Protein AF-A0A1J4K7A3-F1 (afdb_monomer)

Foldseek 3Di:
DDDDDDDDDDDPPVVVVVVVVVVVVVVVVLVVCVVVLVVQLLVLLVQLLVCLVVVVLQSNLVSLQSNLVSCVSCVASCVVVCVVSVVLVSLLSVLVSLLVQVVVDDPPPPPSVVSSLSNLVSSLSNLVSQLVYPDPVSVVSSVQSCVVVSNVSNPDHDPLLSNVVSVLSNLVSVCVVCVVVPPPLDPDVVCVVVLVVCPPPSDPLLDPVSLVSLLVNLLCCLPPHLDDPVSLVSSLVSLLSSCVNDLDLVSLLSSLNSLLSSCVNPVVCLVVCLSVCVLVVNVVSCVVCLPPLDLVNVQSNLVSLVSNLVSHPDPVSNVSSLVSDDLLSLLSLLPHPCSLVDDNLSSLVNNLVCPVVVVADPVNCQVRPVVSLLVLLPDPSRDHNLSSLVSLLSCCVVPNPVSDDLVSLLSSQVSLLVPDDLVPQVSLVSNLVSLLSQCPPPDPVSNVVSLVSVVVDVSVVVVLVVCCVRHDPVSVVSSVSSVVSSCVVPVD

Sequence (492 aa):
MEYKDFYEAKSPLQANTDCFAIQNISSLLIDLKVGQTFPEFKKCCENFNSSVIEKDISSVGISLNKIYECLKLDLKFLQKYIIELNLIENIMTSFTLLLEEMKTCEENDHFRKSTLKFIQINLYNILLLLLNASDSIIKHVVVDCNLYQNLFDSVSLVLFFDQGILFLSIFHNFFPYYKEYELSTDFPDENFDKIISLNNNDNVFAGDLLTCYLIDFFYDICDYFNISLEVASYIMTGIYIAVFNFPNIEYLVKSIAVFRLLFQKHKCMIIDFIELGYAHLFINLLDYKKNLDSPEIDIQYCKLFIFLYEAAEDDETKIRVLQEIKPELLKYPLKKNDVKQYDISSVIHLIQVLILHDFLSLSDFLLFYYDLILDLLQDSSFPTKKSILKLFYEIALSSSWKDLPYTTVTEFIENCLDVTTPDDSEMTLMFLNGLLEAFKILDEGFTFMIINFYSSHEEISSFFEEVLLCGTEEMKAIVRDIQIIIDEFNPE

Solvent-accessible surface area (backbone atoms only — not comparable to full-atom values): 28211 Å² total; per-residue (Å²): 137,81,92,84,88,80,86,86,86,80,69,82,80,56,60,63,56,52,53,51,48,50,51,50,49,52,49,46,51,47,52,51,47,56,66,48,44,52,64,51,40,52,51,30,51,53,53,27,51,52,22,57,77,70,64,38,64,72,57,33,34,58,24,39,48,52,43,35,56,45,43,74,75,42,44,80,76,44,49,70,52,41,63,77,64,46,45,64,63,50,52,52,54,46,48,56,52,50,46,58,48,62,74,66,55,60,96,82,47,63,66,61,54,52,49,54,50,53,31,52,52,30,54,52,54,38,50,59,51,45,66,69,46,87,51,66,64,59,34,47,55,59,66,68,65,53,44,65,63,58,60,57,73,50,69,86,76,71,59,73,66,61,58,47,53,51,48,50,52,49,52,61,67,57,48,67,77,50,60,80,54,68,88,52,97,68,84,56,74,79,55,53,59,56,61,57,60,54,74,48,98,81,39,89,79,76,41,81,66,61,49,53,56,48,48,53,46,48,32,51,46,44,69,78,45,93,74,51,70,72,56,50,50,51,51,55,54,49,46,52,56,48,52,72,79,38,92,53,66,69,59,50,53,51,44,48,54,31,49,53,41,44,38,72,75,38,46,80,48,55,57,54,38,49,77,72,41,50,53,56,51,56,50,51,52,46,64,71,46,64,82,51,97,57,50,63,58,58,35,50,50,30,45,45,52,48,50,50,40,73,57,38,92,47,70,66,57,27,51,54,55,53,68,69,58,62,71,84,60,65,45,56,39,65,69,42,92,65,39,72,81,52,84,50,47,39,48,44,49,47,53,41,52,30,41,78,68,70,73,38,50,72,69,56,41,59,72,68,41,42,67,56,52,49,62,47,59,73,36,89,82,40,86,50,47,68,44,54,50,49,38,53,45,53,47,28,74,78,62,38,60,85,75,43,63,79,63,54,62,56,52,44,52,57,55,39,64,77,71,45,45,69,86,42,58,67,57,39,46,51,48,53,50,46,52,44,54,50,61,66,44,97,40,72,70,62,30,51,50,53,50,52,54,54,74,72,34,70,66,58,58,54,48,49,54,48,29,63,73,70,34,53,74,66,53,37,50,52,52,50,54,45,49,52,55,51,44,75,76,51,84,122

pLDDT: mean 70.97, std 20.16, range [23.31, 96.06]

Structure (mmCIF, N/CA/C/O backbone):
data_AF-A0A1J4K7A3-F1
#
_entry.id   AF-A0A1J4K7A3-F1
#
loop_
_atom_site.group_PDB
_atom_site.id
_atom_site.type_symbol
_atom_site.label_atom_id
_atom_site.label_alt_id
_atom_site.label_comp_id
_atom_site.label_asym_id
_atom_site.label_entity_id
_atom_site.label_seq_id
_atom_site.pdbx_PDB_ins_code
_atom_site.Cartn_x
_atom_site.Cartn_y
_atom_site.Cartn_z
_atom_site.occupancy
_atom_site.B_iso_or_equiv
_atom_site.auth_seq_id
_atom_site.auth_comp_id
_atom_site.auth_asym_id
_atom_site.auth_atom_id
_atom_site.pdbx_PDB_model_num
ATOM 1 N N . MET A 1 1 ? -23.013 -26.714 -52.621 1.00 31.34 1 MET A N 1
ATOM 2 C CA . MET A 1 1 ? -22.740 -28.162 -52.630 1.00 31.34 1 MET A CA 1
ATOM 3 C C . MET A 1 1 ? -21.231 -28.327 -52.653 1.00 31.34 1 MET A C 1
ATOM 5 O O . MET A 1 1 ? -20.582 -27.644 -53.436 1.00 31.34 1 MET A O 1
ATOM 9 N N . GLU A 1 2 ? -20.717 -29.103 -51.704 1.00 27.73 2 GLU A N 1
ATOM 10 C CA . GLU A 1 2 ? -19.302 -29.354 -51.409 1.00 27.73 2 GLU A CA 1
ATOM 11 C C . GLU A 1 2 ? -18.592 -30.249 -52.446 1.00 27.73 2 GLU A C 1
ATOM 13 O O . GLU A 1 2 ? -19.236 -30.928 -53.242 1.00 27.73 2 GLU A O 1
ATOM 18 N N . TYR A 1 3 ? -17.255 -30.231 -52.358 1.00 32.47 3 TYR A N 1
ATOM 19 C CA . TYR A 1 3 ? -16.235 -31.207 -52.780 1.00 32.47 3 TYR A CA 1
ATOM 20 C C . TYR A 1 3 ? -16.687 -32.610 -53.241 1.00 32.47 3 TYR A C 1
ATOM 22 O O . TYR A 1 3 ? -17.294 -33.347 -52.465 1.00 32.47 3 TYR A O 1
ATOM 30 N N . LYS A 1 4 ? -16.219 -33.002 -54.439 1.00 23.31 4 LYS A N 1
ATOM 31 C CA . LYS A 1 4 ? -15.894 -34.355 -54.972 1.00 23.31 4 LYS A CA 1
ATOM 32 C C . LYS A 1 4 ? -15.997 -34.224 -56.500 1.00 23.31 4 LYS A C 1
ATOM 34 O O . LYS A 1 4 ? -17.076 -33.975 -57.005 1.00 23.31 4 LYS A O 1
ATOM 39 N N . ASP A 1 5 ? -14.921 -34.152 -57.275 1.00 28.28 5 ASP A N 1
ATOM 40 C CA . ASP A 1 5 ? -14.017 -35.273 -57.479 1.00 28.28 5 ASP A CA 1
ATOM 41 C C . ASP A 1 5 ? -12.575 -34.839 -57.750 1.00 28.28 5 ASP A C 1
ATOM 43 O O . ASP A 1 5 ? -12.260 -33.924 -58.510 1.00 28.28 5 ASP A O 1
ATOM 47 N N . PHE A 1 6 ? -11.711 -35.561 -57.059 1.00 26.23 6 PHE A N 1
ATOM 48 C CA . PHE A 1 6 ? -10.269 -35.495 -57.010 1.00 26.23 6 PHE A CA 1
ATOM 49 C C . PHE A 1 6 ? -9.783 -36.752 -57.759 1.00 26.23 6 PHE A C 1
ATOM 51 O O . PHE A 1 6 ? -10.344 -37.824 -57.551 1.00 26.23 6 PHE A O 1
ATOM 58 N N . TYR A 1 7 ? -8.729 -36.616 -58.566 1.00 26.27 7 TYR A N 1
ATOM 59 C CA . TYR A 1 7 ? -7.929 -37.686 -59.188 1.00 26.27 7 TYR A CA 1
ATOM 60 C C . TYR A 1 7 ? -8.513 -38.502 -60.347 1.00 26.27 7 TYR A C 1
ATOM 62 O O . TYR A 1 7 ? -9.085 -39.558 -60.128 1.00 26.27 7 TYR A O 1
ATOM 70 N N . GLU A 1 8 ? -8.069 -38.170 -61.566 1.00 28.55 8 GLU A N 1
ATOM 71 C CA . GLU A 1 8 ? -7.430 -39.172 -62.433 1.00 28.55 8 GLU A CA 1
ATOM 72 C C . GLU A 1 8 ? -6.150 -38.600 -63.083 1.00 28.55 8 GLU A C 1
ATOM 74 O O . GLU A 1 8 ? -6.166 -37.780 -63.995 1.00 28.55 8 GLU A O 1
ATOM 79 N N . ALA A 1 9 ? -5.021 -39.038 -62.519 1.00 31.78 9 ALA A N 1
ATOM 80 C CA . ALA A 1 9 ? -3.720 -39.284 -63.141 1.00 31.78 9 ALA A CA 1
ATOM 81 C C . ALA A 1 9 ? -3.083 -38.227 -64.079 1.00 31.78 9 ALA A C 1
ATOM 83 O O . ALA A 1 9 ? -3.105 -38.344 -65.304 1.00 31.78 9 ALA A O 1
ATOM 84 N N . LYS A 1 10 ? -2.258 -37.347 -63.491 1.00 32.50 10 LYS A N 1
ATOM 85 C CA . LYS A 1 10 ? -0.926 -37.043 -64.046 1.00 32.50 10 LYS A CA 1
ATOM 86 C C . LYS A 1 10 ? 0.152 -37.386 -63.007 1.00 32.50 10 LYS A C 1
ATOM 88 O O . LYS A 1 10 ? 0.138 -36.879 -61.896 1.00 32.50 10 LYS A O 1
ATOM 93 N N . SER A 1 11 ? 1.012 -38.324 -63.403 1.00 33.72 11 SER A N 1
ATOM 94 C CA . SER A 1 11 ? 2.268 -38.820 -62.810 1.00 33.72 11 SER A CA 1
ATOM 95 C C . SER A 1 11 ? 2.861 -38.082 -61.578 1.00 33.72 11 SER A C 1
ATOM 97 O O . SER A 1 11 ? 3.170 -36.894 -61.679 1.00 33.72 11 SER A O 1
ATOM 99 N N . PRO A 1 12 ? 3.195 -38.795 -60.475 1.00 35.00 12 PRO A N 1
ATOM 100 C CA . PRO A 1 12 ? 3.924 -38.256 -59.312 1.00 35.00 12 PRO A CA 1
ATOM 101 C C . PRO A 1 12 ? 5.384 -37.841 -59.577 1.00 35.00 12 PRO A C 1
ATOM 103 O O . PRO A 1 12 ? 6.056 -37.362 -58.668 1.00 35.00 12 PRO A O 1
ATOM 106 N N . LEU A 1 13 ? 5.906 -38.020 -60.794 1.00 33.09 13 LEU A N 1
ATOM 107 C CA . LEU A 1 13 ? 7.306 -37.717 -61.120 1.00 33.09 13 LEU A CA 1
ATOM 108 C C . LEU A 1 13 ? 7.555 -36.294 -61.646 1.00 33.09 13 LEU A C 1
ATOM 110 O O . LEU A 1 13 ? 8.709 -35.945 -61.857 1.00 33.09 13 LEU A O 1
ATOM 114 N N . GLN A 1 14 ? 6.520 -35.460 -61.814 1.00 35.59 14 GLN A N 1
ATOM 115 C CA . GLN A 1 14 ? 6.683 -34.042 -62.193 1.00 35.59 14 GLN A CA 1
ATOM 116 C C . GLN A 1 14 ? 6.428 -33.051 -61.043 1.00 35.59 14 GLN A C 1
ATOM 118 O O . GLN A 1 14 ? 7.019 -31.975 -61.031 1.00 35.59 14 GLN A O 1
ATOM 123 N N . ALA A 1 15 ? 5.661 -33.433 -60.015 1.00 35.97 15 ALA A N 1
ATOM 124 C CA . ALA A 1 15 ? 5.383 -32.565 -58.865 1.00 35.97 15 ALA A CA 1
ATOM 125 C C . ALA A 1 15 ? 6.589 -32.377 -57.918 1.00 35.97 15 ALA A C 1
ATOM 127 O O . ALA A 1 15 ? 6.709 -31.338 -57.274 1.00 35.97 15 ALA A O 1
ATOM 128 N N . ASN A 1 16 ? 7.521 -33.338 -57.864 1.00 36.00 16 ASN A N 1
ATOM 129 C CA . ASN A 1 16 ? 8.731 -33.215 -57.039 1.00 36.00 16 ASN A CA 1
ATOM 130 C C . ASN A 1 16 ? 9.811 -32.322 -57.668 1.00 36.00 16 ASN A C 1
ATOM 132 O O . ASN A 1 16 ? 10.622 -31.758 -56.941 1.00 36.00 16 ASN A O 1
ATOM 136 N N . THR A 1 17 ? 9.814 -32.147 -58.990 1.00 35.84 17 THR A N 1
ATOM 137 C CA . THR A 1 17 ? 10.708 -31.199 -59.676 1.00 35.84 17 THR A CA 1
ATOM 138 C C . THR A 1 17 ? 10.208 -29.761 -59.581 1.00 35.84 17 THR A C 1
ATOM 140 O O . THR A 1 17 ? 11.022 -28.862 -59.393 1.00 35.84 17 THR A O 1
ATOM 143 N N . ASP A 1 18 ? 8.892 -29.539 -59.604 1.00 34.09 18 ASP A N 1
ATOM 144 C CA . ASP A 1 18 ? 8.320 -28.191 -59.498 1.00 34.09 18 ASP A CA 1
ATOM 145 C C . ASP A 1 18 ? 8.338 -27.664 -58.052 1.00 34.09 18 ASP A C 1
ATOM 147 O O . ASP A 1 18 ? 8.583 -26.480 -57.832 1.00 34.09 18 ASP A O 1
ATOM 151 N N . CYS A 1 19 ? 8.191 -28.531 -57.042 1.00 36.38 19 CYS A N 1
ATOM 152 C CA . CYS A 1 19 ? 8.286 -28.122 -55.635 1.00 36.38 19 CYS A CA 1
ATOM 153 C C . CYS A 1 19 ? 9.738 -27.825 -55.203 1.00 36.38 19 CYS A C 1
ATOM 155 O O . CYS A 1 19 ? 9.972 -26.862 -54.471 1.00 36.38 19 CYS A O 1
ATOM 157 N N . PHE A 1 20 ? 10.724 -28.573 -55.723 1.00 35.16 20 PHE A N 1
ATOM 158 C CA . PHE A 1 20 ? 12.150 -28.255 -55.555 1.00 35.16 20 PHE A CA 1
ATOM 159 C C . PHE A 1 20 ? 12.560 -27.006 -56.341 1.00 35.16 20 PHE A C 1
ATOM 161 O O . PHE A 1 20 ? 13.364 -26.220 -55.850 1.00 35.16 20 PHE A O 1
ATOM 168 N N . ALA A 1 21 ? 12.010 -26.787 -57.540 1.00 35.50 21 ALA A N 1
ATOM 169 C CA . ALA A 1 21 ? 12.268 -25.574 -58.311 1.00 35.50 21 ALA A CA 1
ATOM 170 C C . ALA A 1 21 ? 11.671 -24.333 -57.633 1.00 35.50 21 ALA A C 1
ATOM 172 O O . ALA A 1 21 ? 12.338 -23.309 -57.574 1.00 35.50 21 ALA A O 1
ATOM 173 N N . ILE A 1 22 ? 10.470 -24.414 -57.050 1.00 39.69 22 ILE A N 1
ATOM 174 C CA . ILE A 1 22 ? 9.850 -23.291 -56.331 1.00 39.69 22 ILE A CA 1
ATOM 175 C C . ILE A 1 22 ? 10.556 -23.020 -54.996 1.00 39.69 22 ILE A C 1
ATOM 177 O O . ILE A 1 22 ? 10.789 -21.855 -54.680 1.00 39.69 22 ILE A O 1
ATOM 181 N N . GLN A 1 23 ? 10.977 -24.041 -54.240 1.00 36.91 23 GLN A N 1
ATOM 182 C CA . GLN A 1 23 ? 11.797 -23.834 -53.036 1.00 36.91 23 GLN A CA 1
ATOM 183 C C . GLN A 1 23 ? 13.186 -23.277 -53.369 1.00 36.91 23 GLN A C 1
ATOM 185 O O . GLN A 1 23 ? 13.616 -22.342 -52.702 1.00 36.91 23 GLN A O 1
ATOM 190 N N . ASN A 1 24 ? 13.832 -23.755 -54.439 1.00 39.38 24 ASN A N 1
ATOM 191 C CA . ASN A 1 24 ? 15.115 -23.219 -54.897 1.00 39.38 24 ASN A CA 1
ATOM 192 C C . ASN A 1 24 ? 14.995 -21.820 -55.503 1.00 39.38 24 ASN A C 1
ATOM 194 O O . ASN A 1 24 ? 15.931 -21.052 -55.376 1.00 39.38 24 ASN A O 1
ATOM 198 N N . ILE A 1 25 ? 13.877 -21.456 -56.142 1.00 39.84 25 ILE A N 1
ATOM 199 C CA . ILE A 1 25 ? 13.624 -20.088 -56.625 1.00 39.84 25 ILE A CA 1
ATOM 200 C C . ILE A 1 25 ? 13.303 -19.165 -55.452 1.00 39.84 25 ILE A C 1
ATOM 202 O O . ILE A 1 25 ? 13.736 -18.023 -55.456 1.00 39.84 25 ILE A O 1
ATOM 206 N N . SER A 1 26 ? 12.593 -19.641 -54.430 1.00 38.44 26 SER A N 1
ATOM 207 C CA . SER A 1 26 ? 12.310 -18.863 -53.218 1.00 38.44 26 SER A CA 1
ATOM 208 C C . SER A 1 26 ? 13.582 -18.624 -52.406 1.00 38.44 26 SER A C 1
ATOM 210 O O . SER A 1 26 ? 13.825 -17.496 -51.992 1.00 38.44 26 SER A O 1
ATOM 212 N N . SER A 1 27 ? 14.429 -19.648 -52.244 1.00 38.47 27 SER A N 1
ATOM 213 C CA . SER A 1 27 ? 15.743 -19.507 -51.617 1.00 38.47 27 SER A CA 1
ATOM 214 C C . SER A 1 27 ? 16.697 -18.698 -52.491 1.00 38.47 27 SER A C 1
ATOM 216 O O . SER A 1 27 ? 17.346 -17.818 -51.957 1.00 38.47 27 SER A O 1
ATOM 218 N N . LEU A 1 28 ? 16.706 -18.867 -53.825 1.00 38.44 28 LEU A N 1
ATOM 219 C CA . LEU A 1 28 ? 17.474 -17.995 -54.726 1.00 38.44 28 LEU A CA 1
ATOM 220 C C . LEU A 1 28 ? 16.974 -16.555 -54.699 1.00 38.44 28 LEU A C 1
ATOM 222 O O . LEU A 1 28 ? 17.781 -15.664 -54.879 1.00 38.44 28 LEU A O 1
ATOM 226 N N . LEU A 1 29 ? 15.673 -16.296 -54.552 1.00 40.41 29 LEU A N 1
ATOM 227 C CA . LEU A 1 29 ? 15.117 -14.942 -54.481 1.00 40.41 29 LEU A CA 1
ATOM 228 C C . LEU A 1 29 ? 15.409 -14.293 -53.129 1.00 40.41 29 LEU A C 1
ATOM 230 O O . LEU A 1 29 ? 15.582 -13.079 -53.079 1.00 40.41 29 LEU A O 1
ATOM 234 N N . ILE A 1 30 ? 15.483 -15.085 -52.058 1.00 44.75 30 ILE A N 1
ATOM 235 C CA . ILE A 1 30 ? 15.992 -14.652 -50.756 1.00 44.75 30 ILE A CA 1
ATOM 236 C C . ILE A 1 30 ? 17.498 -14.385 -50.875 1.00 44.75 30 ILE A C 1
ATOM 238 O O . ILE A 1 30 ? 17.910 -13.271 -50.599 1.00 44.75 30 ILE A O 1
ATOM 242 N N . ASP A 1 31 ? 18.295 -15.299 -51.427 1.00 41.22 31 ASP A N 1
ATOM 243 C CA . ASP A 1 31 ? 19.742 -15.141 -51.638 1.00 41.22 31 ASP A CA 1
ATOM 244 C C . ASP A 1 31 ? 20.089 -14.020 -52.641 1.00 41.22 31 ASP A C 1
ATOM 246 O O . ASP A 1 31 ? 21.099 -13.339 -52.487 1.00 41.22 31 ASP A O 1
ATOM 250 N N . LEU A 1 32 ? 19.248 -13.770 -53.654 1.00 45.03 32 LEU A N 1
ATOM 251 C CA . LEU A 1 32 ? 19.372 -12.653 -54.604 1.00 45.03 32 LEU A CA 1
ATOM 252 C C . LEU A 1 32 ? 18.947 -11.331 -53.972 1.00 45.03 32 LEU A C 1
ATOM 254 O O . LEU A 1 32 ? 19.569 -10.312 -54.267 1.00 45.03 32 LEU A O 1
ATOM 258 N N . LYS A 1 33 ? 17.921 -11.328 -53.107 1.00 48.19 33 LYS A N 1
ATOM 259 C CA . LYS A 1 33 ? 17.586 -10.151 -52.298 1.00 48.19 33 LYS A CA 1
ATOM 260 C C . LYS A 1 33 ? 18.744 -9.841 -51.359 1.00 48.19 33 LYS A C 1
ATOM 262 O O . LYS A 1 33 ? 19.302 -8.767 -51.492 1.00 48.19 33 LYS A O 1
ATOM 267 N N . VAL A 1 34 ? 19.194 -10.798 -50.547 1.00 47.88 34 VAL A N 1
ATOM 268 C CA . VAL A 1 34 ? 20.329 -10.676 -49.611 1.00 47.88 34 VAL A CA 1
ATOM 269 C C . VAL A 1 34 ? 21.631 -10.285 -50.328 1.00 47.88 34 VAL A C 1
ATOM 271 O O . VAL A 1 34 ? 22.367 -9.413 -49.860 1.00 47.88 34 VAL A O 1
ATOM 274 N N . GLY A 1 35 ? 21.881 -10.841 -51.519 1.00 50.34 35 GLY A N 1
ATOM 275 C CA . GLY A 1 35 ? 23.022 -10.507 -52.375 1.00 50.34 35 GLY A CA 1
ATOM 276 C C . GLY A 1 35 ? 22.981 -9.099 -52.988 1.00 50.34 35 GLY A C 1
ATOM 277 O O . GLY A 1 35 ? 24.035 -8.558 -53.324 1.00 50.34 35 GLY A O 1
ATOM 278 N N . GLN A 1 36 ? 21.800 -8.481 -53.104 1.00 58.31 36 GLN A N 1
ATOM 279 C CA . GLN A 1 36 ? 21.629 -7.071 -53.487 1.00 58.31 36 GLN A CA 1
ATOM 280 C C . GLN A 1 36 ? 21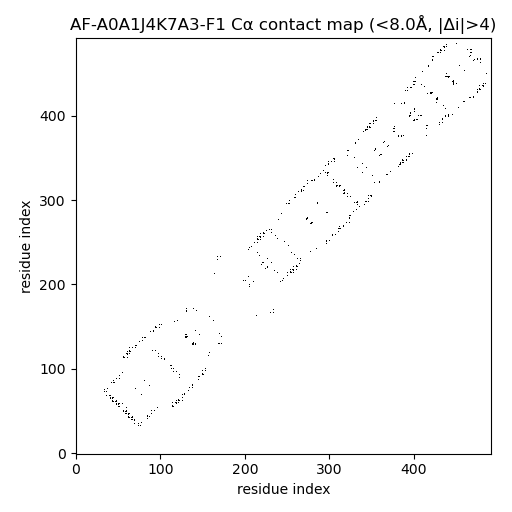.554 -6.133 -52.272 1.00 58.31 36 GLN A C 1
ATOM 282 O O . GLN A 1 36 ? 21.968 -4.976 -52.383 1.00 58.31 36 GLN A O 1
ATOM 287 N N . THR A 1 37 ? 21.116 -6.632 -51.110 1.00 63.56 37 THR A N 1
ATOM 288 C CA . THR A 1 37 ? 20.968 -5.842 -49.882 1.00 63.56 37 THR A CA 1
ATOM 289 C C . THR A 1 37 ? 22.307 -5.310 -49.383 1.00 63.56 37 THR A C 1
ATOM 291 O O . THR A 1 37 ? 22.373 -4.157 -48.981 1.00 63.56 37 THR A O 1
ATOM 294 N N . PHE A 1 38 ? 23.399 -6.086 -49.426 1.00 72.06 38 PHE A N 1
ATOM 295 C CA . PHE A 1 38 ? 24.689 -5.602 -48.909 1.00 72.06 38 PHE A CA 1
ATOM 296 C C . PHE A 1 38 ? 25.317 -4.464 -49.734 1.00 72.06 38 PHE A C 1
ATOM 298 O O . PHE A 1 38 ? 25.703 -3.461 -49.133 1.00 72.06 38 PHE A O 1
ATOM 305 N N . PRO A 1 39 ? 25.415 -4.539 -51.078 1.00 77.50 39 PRO A N 1
ATOM 306 C CA . PRO A 1 39 ? 25.898 -3.413 -51.880 1.00 77.50 39 PRO A CA 1
ATOM 307 C C . PRO A 1 39 ? 25.072 -2.138 -51.684 1.00 77.50 39 PRO A C 1
ATOM 309 O O . PRO A 1 39 ? 25.633 -1.044 -51.616 1.00 77.50 39 PRO A O 1
ATOM 312 N N . GLU A 1 40 ? 23.749 -2.275 -51.572 1.00 79.62 40 GLU A N 1
ATOM 313 C CA . GLU A 1 40 ? 22.851 -1.151 -51.311 1.00 79.62 40 GLU A CA 1
ATOM 314 C C . GLU A 1 40 ? 23.033 -0.596 -49.893 1.00 79.62 40 GLU A C 1
ATOM 316 O O . GLU A 1 40 ? 23.217 0.610 -49.732 1.00 79.62 40 GLU A O 1
ATOM 321 N N . PHE A 1 41 ? 23.085 -1.463 -48.882 1.00 78.88 41 PHE A N 1
ATOM 322 C CA . PHE A 1 41 ? 23.333 -1.109 -47.485 1.00 78.88 41 PHE A CA 1
ATOM 323 C C . PHE A 1 41 ? 24.677 -0.404 -47.303 1.00 78.88 41 PHE A C 1
ATOM 325 O O . PHE A 1 41 ? 24.732 0.668 -46.703 1.00 78.88 41 PHE A O 1
ATOM 332 N N . LYS A 1 42 ? 25.753 -0.954 -47.877 1.00 79.19 42 LYS A N 1
ATOM 333 C CA . LYS A 1 42 ? 27.096 -0.370 -47.831 1.00 79.19 42 LYS A CA 1
ATOM 334 C C . LYS A 1 42 ? 27.110 1.018 -48.463 1.00 79.19 42 LYS A C 1
ATOM 336 O O . LYS A 1 42 ? 27.579 1.961 -47.836 1.00 79.19 42 LYS A O 1
ATOM 341 N N . LYS A 1 43 ? 26.525 1.165 -49.656 1.00 82.94 43 LYS A N 1
ATOM 342 C CA . LYS A 1 43 ? 26.405 2.464 -50.330 1.00 82.94 43 LYS A CA 1
ATOM 343 C C . LYS A 1 43 ? 25.589 3.462 -49.504 1.00 82.94 43 LYS A C 1
ATOM 345 O O . LYS A 1 43 ? 25.923 4.643 -49.465 1.00 82.94 43 LYS A O 1
ATOM 350 N N . CYS A 1 44 ? 24.522 3.011 -48.844 1.00 81.44 44 CYS A N 1
ATOM 351 C CA . CYS A 1 44 ? 23.728 3.866 -47.965 1.00 81.44 44 CYS A CA 1
ATOM 352 C C . CYS A 1 44 ? 24.517 4.298 -46.723 1.00 81.44 44 CYS A C 1
ATOM 354 O O . CYS A 1 44 ? 24.448 5.471 -46.372 1.00 81.44 44 CYS A O 1
ATOM 356 N N . CYS A 1 45 ? 25.306 3.408 -46.113 1.00 77.31 45 CYS A N 1
ATOM 357 C CA . CYS A 1 45 ? 26.188 3.745 -44.992 1.00 77.31 45 CYS A CA 1
ATOM 358 C C . CYS A 1 45 ? 27.300 4.718 -45.410 1.00 77.31 45 CYS A C 1
ATOM 360 O O . CYS A 1 45 ? 27.557 5.687 -44.713 1.00 77.31 45 CYS A O 1
ATOM 362 N N . GLU A 1 46 ? 27.925 4.516 -46.571 1.00 80.69 46 GLU A N 1
ATOM 363 C CA . GLU A 1 46 ? 28.956 5.425 -47.092 1.00 80.69 46 GLU A CA 1
ATOM 364 C C . GLU A 1 46 ? 28.390 6.828 -47.370 1.00 80.69 46 GLU A C 1
ATOM 366 O O . GLU A 1 46 ? 28.982 7.830 -46.968 1.00 80.69 46 GLU A O 1
ATOM 371 N N . ASN A 1 47 ? 27.206 6.908 -47.988 1.00 80.75 47 ASN A N 1
ATOM 372 C CA . ASN A 1 47 ? 26.512 8.177 -48.218 1.00 80.75 47 ASN A CA 1
ATOM 373 C C . ASN A 1 47 ? 26.078 8.846 -46.911 1.00 80.75 47 ASN A C 1
ATOM 375 O O . ASN A 1 47 ? 26.180 10.066 -46.779 1.00 80.75 47 ASN A O 1
ATOM 379 N N . PHE A 1 48 ? 25.597 8.056 -45.951 1.00 80.06 48 PHE A N 1
ATOM 380 C CA . PHE A 1 48 ? 25.250 8.532 -44.620 1.00 80.06 48 PHE A CA 1
ATOM 381 C C . PHE A 1 48 ? 26.474 9.140 -43.936 1.00 80.06 48 PHE A C 1
ATOM 383 O O . PHE A 1 48 ? 26.425 10.306 -43.562 1.00 80.06 48 PHE A O 1
ATOM 390 N N . ASN A 1 49 ? 27.599 8.424 -43.893 1.00 77.38 49 ASN A N 1
ATOM 391 C CA . ASN A 1 49 ? 28.842 8.900 -43.285 1.00 77.38 49 ASN A CA 1
ATOM 392 C C . ASN A 1 49 ? 29.330 10.205 -43.936 1.00 77.38 49 ASN A C 1
ATOM 394 O O . ASN A 1 49 ? 29.676 11.151 -43.232 1.00 77.38 49 ASN A O 1
ATOM 398 N N . SER A 1 50 ? 29.287 10.302 -45.271 1.00 76.50 50 SER A N 1
ATOM 399 C CA . SER A 1 50 ? 29.619 11.545 -45.987 1.00 76.50 50 SER A CA 1
ATOM 400 C C . SER A 1 50 ? 28.688 12.695 -45.593 1.00 76.50 50 SER A C 1
ATOM 402 O O . SER A 1 50 ? 29.149 13.794 -45.305 1.00 76.50 50 SER A O 1
ATOM 404 N N . SER A 1 51 ? 27.380 12.432 -45.515 1.00 78.06 51 SER A N 1
ATOM 405 C CA . SER A 1 51 ? 26.370 13.444 -45.176 1.00 78.0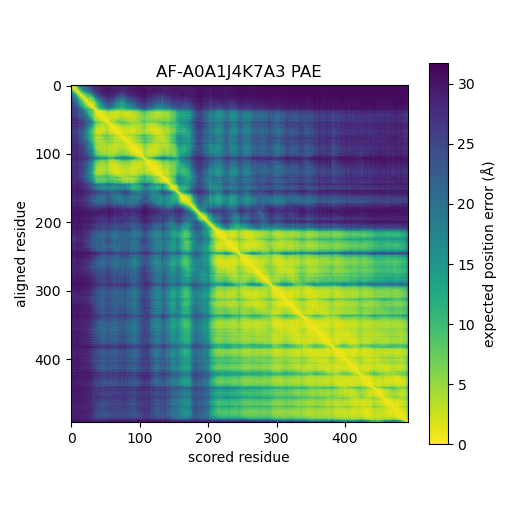6 51 SER A CA 1
ATOM 406 C C . SER A 1 51 ? 26.492 13.927 -43.728 1.00 78.06 51 SER A C 1
ATOM 408 O O . SER A 1 51 ? 26.255 15.100 -43.453 1.00 78.06 51 SER A O 1
ATOM 410 N N . VAL A 1 52 ? 26.882 13.042 -42.805 1.00 70.19 52 VAL A N 1
ATOM 411 C CA . VAL A 1 52 ? 27.154 13.376 -41.398 1.00 70.19 52 VAL A CA 1
ATOM 412 C C . VAL A 1 52 ? 28.380 14.282 -41.286 1.00 70.19 52 VAL A C 1
ATOM 414 O O . VAL A 1 52 ? 28.323 15.301 -40.600 1.00 70.19 52 VAL A O 1
ATOM 417 N N . ILE A 1 53 ? 29.461 13.964 -42.008 1.00 73.38 53 ILE A N 1
ATOM 418 C CA . ILE A 1 53 ? 30.682 14.786 -42.059 1.00 73.38 53 ILE A CA 1
ATOM 419 C C . ILE A 1 53 ? 30.390 16.169 -42.658 1.00 73.38 53 ILE A C 1
ATOM 421 O O . ILE A 1 53 ? 30.877 17.182 -42.155 1.00 73.38 53 ILE A O 1
ATOM 425 N N . GLU A 1 54 ? 29.576 16.220 -43.711 1.00 74.56 54 GLU A N 1
ATOM 426 C CA . GLU A 1 54 ? 29.190 17.458 -44.400 1.00 74.56 54 GLU A CA 1
ATOM 427 C C . GLU A 1 54 ? 28.063 18.229 -43.692 1.00 74.56 54 GLU A C 1
ATOM 429 O O . GLU A 1 54 ? 27.782 19.372 -44.052 1.00 74.56 54 GLU A O 1
ATOM 434 N N . LYS A 1 55 ? 27.443 17.631 -42.664 1.00 71.56 55 LYS A N 1
ATOM 435 C CA . LYS A 1 55 ? 26.280 18.153 -41.929 1.00 71.56 55 LYS A CA 1
ATOM 436 C C . LYS A 1 55 ? 25.062 18.466 -42.821 1.00 71.56 55 LYS A C 1
ATOM 438 O O . LYS A 1 55 ? 24.292 19.380 -42.525 1.00 71.56 55 LYS A O 1
ATOM 443 N N . ASP A 1 56 ? 24.838 17.696 -43.891 1.00 78.50 56 ASP A N 1
ATOM 444 C CA . ASP A 1 56 ? 23.633 17.814 -44.731 1.00 78.50 56 ASP A CA 1
ATOM 445 C C . ASP A 1 56 ? 22.466 17.004 -44.146 1.00 78.50 56 ASP A C 1
ATOM 447 O O . ASP A 1 56 ? 22.252 15.827 -44.453 1.00 78.50 56 ASP A O 1
ATOM 451 N N . ILE A 1 57 ? 21.672 17.676 -43.314 1.00 68.81 57 ILE A N 1
ATOM 452 C CA . ILE A 1 57 ? 20.509 17.129 -42.599 1.00 68.81 57 ILE A CA 1
ATOM 453 C C . ILE A 1 57 ? 19.503 16.459 -43.551 1.00 68.81 57 ILE A C 1
ATOM 455 O O . ILE A 1 57 ? 18.932 15.416 -43.228 1.00 68.81 57 ILE A O 1
ATOM 459 N N . SER A 1 58 ? 19.292 17.014 -44.747 1.00 71.06 58 SER A N 1
ATOM 460 C CA . SER A 1 58 ? 18.313 16.474 -45.698 1.00 71.06 58 SER A CA 1
ATOM 461 C C . SER A 1 58 ? 18.763 15.128 -46.280 1.00 71.06 58 SER A C 1
ATOM 463 O O . SER A 1 58 ? 17.979 14.175 -46.351 1.00 71.06 58 SER A O 1
ATOM 465 N N . SER A 1 59 ? 20.052 15.020 -46.612 1.00 75.75 59 SER A N 1
ATOM 466 C CA . SER A 1 59 ? 20.680 13.789 -47.098 1.00 75.75 59 SER A CA 1
ATOM 467 C C . SER A 1 59 ? 20.821 12.733 -45.992 1.00 75.75 59 SER A C 1
ATOM 469 O O . SER A 1 59 ? 20.634 11.534 -46.244 1.00 75.75 59 SER A O 1
ATOM 471 N N . VAL A 1 60 ? 21.053 13.169 -44.747 1.00 76.31 60 VAL A N 1
ATOM 472 C CA . VAL A 1 60 ? 21.064 12.312 -43.551 1.00 76.31 60 VAL A CA 1
ATOM 473 C C . VAL A 1 60 ? 19.735 11.565 -43.406 1.00 76.31 60 VAL A C 1
ATOM 475 O O . VAL A 1 60 ? 19.737 10.336 -43.325 1.00 76.31 60 VAL A O 1
ATOM 478 N N . GLY A 1 61 ? 18.594 12.261 -43.465 1.00 72.50 61 GLY A N 1
ATOM 479 C CA . GLY A 1 61 ? 17.277 11.627 -43.319 1.00 72.50 61 GLY A CA 1
ATOM 480 C C . GLY A 1 61 ? 16.974 10.574 -44.385 1.00 72.50 61 GLY A C 1
ATOM 481 O O . GLY A 1 61 ? 16.496 9.482 -44.072 1.00 72.50 61 GLY A O 1
ATOM 482 N N . ILE A 1 62 ? 17.288 10.866 -45.650 1.00 76.81 62 ILE A N 1
ATOM 483 C CA . ILE A 1 62 ? 17.070 9.930 -46.764 1.00 76.81 62 ILE A CA 1
ATOM 484 C C . ILE A 1 62 ? 17.942 8.679 -46.605 1.00 76.81 62 ILE A C 1
ATOM 486 O O . ILE A 1 62 ? 17.476 7.564 -46.858 1.00 76.81 62 ILE A O 1
ATOM 490 N N . SER A 1 63 ? 19.198 8.858 -46.193 1.00 81.38 63 SER A N 1
ATOM 491 C CA . SER A 1 63 ? 20.143 7.754 -46.011 1.00 81.38 63 SER A CA 1
ATOM 492 C C . SER A 1 63 ? 19.745 6.868 -44.830 1.00 81.38 63 SER A C 1
ATOM 494 O O . SER A 1 63 ? 19.735 5.646 -44.968 1.00 81.38 63 SER A O 1
ATOM 496 N N . LEU A 1 64 ? 19.307 7.467 -43.719 1.00 78.50 64 LEU A N 1
ATOM 497 C CA . LEU A 1 64 ? 18.791 6.746 -42.555 1.00 78.50 64 LEU A CA 1
ATOM 498 C C . LEU A 1 64 ? 17.569 5.895 -42.894 1.00 78.50 64 LEU A C 1
ATOM 500 O O . LEU A 1 64 ? 17.548 4.713 -42.577 1.00 78.50 64 LEU A O 1
ATOM 504 N N . ASN A 1 65 ? 16.580 6.438 -43.606 1.00 79.56 65 ASN A N 1
ATOM 505 C CA . ASN A 1 65 ? 15.403 5.654 -43.986 1.00 79.56 65 ASN A CA 1
ATOM 506 C C . ASN A 1 65 ? 15.771 4.421 -44.835 1.00 79.56 65 ASN A C 1
ATOM 508 O O . ASN A 1 65 ? 15.215 3.343 -44.656 1.00 79.56 65 ASN A O 1
ATOM 512 N N . LYS A 1 66 ? 16.758 4.540 -45.732 1.00 80.31 66 LYS A N 1
ATOM 513 C CA . LYS A 1 66 ? 17.236 3.395 -46.525 1.00 80.31 66 LYS A CA 1
ATOM 514 C C . LYS A 1 66 ? 18.017 2.382 -45.692 1.00 80.31 66 LYS A C 1
ATOM 516 O O . LYS A 1 66 ? 17.857 1.182 -45.901 1.00 80.31 66 LYS A O 1
ATOM 521 N N . ILE A 1 67 ? 18.830 2.851 -44.745 1.00 82.00 67 ILE A N 1
ATOM 522 C CA . ILE A 1 67 ? 19.525 1.992 -43.775 1.00 82.00 67 ILE A CA 1
ATOM 523 C C . ILE A 1 67 ? 18.500 1.213 -42.943 1.00 82.00 67 ILE A C 1
ATOM 525 O O . ILE A 1 67 ? 18.628 -0.002 -42.821 1.00 82.00 67 ILE A O 1
ATOM 529 N N . TYR A 1 68 ? 17.455 1.879 -42.443 1.00 80.31 68 TYR A N 1
ATOM 530 C CA . TYR A 1 68 ? 16.354 1.250 -41.712 1.00 80.31 68 TYR A CA 1
ATOM 531 C C . TYR A 1 68 ? 15.695 0.124 -42.519 1.00 80.31 68 TYR A C 1
ATOM 533 O O . TYR A 1 68 ? 15.608 -1.006 -42.037 1.00 80.31 68 TYR A O 1
ATOM 541 N N . GLU A 1 69 ? 15.293 0.399 -43.763 1.00 80.94 69 GLU A N 1
ATOM 542 C CA . GLU A 1 69 ? 14.668 -0.606 -44.632 1.00 80.94 69 GLU A CA 1
ATOM 543 C C . GLU A 1 69 ? 15.606 -1.795 -44.910 1.00 80.94 69 GLU A C 1
ATOM 545 O O . GLU A 1 69 ? 15.169 -2.945 -44.877 1.00 80.94 69 GLU A O 1
ATOM 550 N N . CYS A 1 70 ? 16.909 -1.556 -45.101 1.00 78.62 70 CYS A N 1
ATOM 551 C CA . CYS A 1 70 ? 17.893 -2.630 -45.280 1.00 78.62 70 CYS A CA 1
ATOM 552 C C . CYS A 1 70 ? 18.030 -3.510 -44.028 1.00 78.62 70 CYS A C 1
ATOM 554 O O . CYS A 1 70 ? 18.023 -4.738 -44.127 1.00 78.62 70 CYS A O 1
ATOM 556 N N . LEU A 1 71 ? 18.130 -2.894 -42.845 1.00 79.38 71 LEU A N 1
ATOM 557 C CA . LEU A 1 71 ? 18.252 -3.613 -41.574 1.00 79.38 71 LEU A CA 1
ATOM 558 C C . LEU A 1 71 ? 16.992 -4.417 -41.251 1.00 79.38 71 LEU A C 1
ATOM 560 O O . LEU A 1 71 ? 17.085 -5.533 -40.750 1.00 79.38 71 LEU A O 1
ATOM 564 N N . LYS A 1 72 ? 15.812 -3.887 -41.579 1.00 78.19 72 LYS A N 1
ATOM 565 C CA . LYS A 1 72 ? 14.536 -4.582 -41.387 1.00 78.19 72 LYS A CA 1
ATOM 566 C C . LYS A 1 72 ? 14.431 -5.860 -42.223 1.00 78.19 72 LYS A C 1
ATOM 568 O O . LYS A 1 72 ? 13.769 -6.806 -41.803 1.00 78.19 72 LYS A O 1
ATOM 573 N N . LEU A 1 73 ? 15.060 -5.884 -43.399 1.00 78.38 73 LEU A N 1
ATOM 574 C CA . LEU A 1 73 ? 15.021 -7.025 -44.313 1.00 78.38 73 LEU A CA 1
ATOM 575 C C . LEU A 1 73 ? 15.946 -8.167 -43.880 1.00 78.38 73 LEU A C 1
ATOM 577 O O . LEU A 1 73 ? 15.533 -9.321 -43.960 1.00 78.38 73 LEU A O 1
ATOM 581 N N . ASP A 1 74 ? 17.175 -7.865 -43.446 1.00 77.88 74 ASP A N 1
ATOM 582 C CA . ASP A 1 74 ? 18.141 -8.901 -43.055 1.00 77.88 74 ASP A CA 1
ATOM 583 C C . ASP A 1 74 ? 19.189 -8.412 -42.042 1.00 77.88 74 ASP A C 1
ATOM 585 O O . ASP A 1 74 ? 20.396 -8.368 -42.296 1.00 77.88 74 ASP A O 1
ATOM 589 N N . LEU A 1 75 ? 18.723 -8.044 -40.847 1.00 75.06 75 LEU A N 1
ATOM 590 C CA . LEU A 1 75 ? 19.598 -7.644 -39.747 1.00 75.06 75 LEU A CA 1
ATOM 591 C C . LEU A 1 75 ? 20.668 -8.704 -39.450 1.00 75.06 75 LEU A C 1
ATOM 593 O O . LEU A 1 75 ? 21.816 -8.355 -39.198 1.00 75.06 75 LEU A O 1
ATOM 597 N N . LYS A 1 76 ? 20.315 -9.996 -39.478 1.00 73.69 76 LYS A N 1
ATOM 598 C CA . LYS A 1 76 ? 21.222 -11.089 -39.093 1.00 73.69 76 LYS A CA 1
ATOM 599 C C . LYS A 1 76 ? 22.448 -11.162 -40.000 1.00 73.69 76 LYS A C 1
ATOM 601 O O . LYS A 1 76 ? 23.556 -11.332 -39.500 1.00 73.69 76 LYS A O 1
ATOM 606 N N . PHE A 1 77 ? 22.263 -11.008 -41.308 1.00 78.19 77 PHE A N 1
ATOM 607 C CA . PHE A 1 77 ? 23.369 -10.969 -42.261 1.00 78.19 77 PHE A CA 1
ATOM 608 C C . PHE A 1 77 ? 24.193 -9.678 -42.156 1.00 78.19 77 PHE A C 1
ATOM 610 O O . PHE A 1 77 ? 25.418 -9.706 -42.285 1.00 78.19 77 PHE A O 1
ATOM 617 N N . LEU A 1 78 ? 23.537 -8.544 -41.893 1.00 77.56 78 LEU A N 1
ATOM 618 C CA . LEU A 1 78 ? 24.176 -7.227 -41.917 1.00 77.56 78 LEU A CA 1
ATOM 619 C C . LEU A 1 78 ? 24.996 -6.890 -40.661 1.00 77.56 78 LEU A C 1
ATOM 621 O O . LEU A 1 78 ? 25.833 -5.991 -40.718 1.00 77.56 78 LEU A O 1
ATOM 625 N N . GLN A 1 79 ? 24.821 -7.623 -39.557 1.00 72.06 79 GLN A N 1
ATOM 626 C CA . GLN A 1 79 ? 25.505 -7.385 -38.274 1.00 72.06 79 GLN A CA 1
ATOM 627 C C . GLN A 1 79 ? 27.027 -7.237 -38.410 1.00 72.06 79 GLN A C 1
ATOM 629 O O . GLN A 1 79 ? 27.589 -6.233 -37.978 1.00 72.06 79 GLN A O 1
ATOM 634 N N . LYS A 1 80 ? 27.703 -8.154 -39.109 1.00 69.69 80 LYS A N 1
ATOM 635 C CA . LYS A 1 80 ? 29.161 -8.070 -39.303 1.00 69.69 80 LYS A CA 1
ATOM 636 C C . LYS A 1 80 ? 29.598 -6.742 -39.945 1.00 69.69 80 LYS A C 1
ATOM 638 O O . LYS A 1 80 ? 30.631 -6.184 -39.590 1.00 69.69 80 LYS A O 1
ATOM 643 N N . TYR A 1 81 ? 28.787 -6.215 -40.856 1.00 75.12 81 TYR A N 1
ATOM 644 C CA . TYR A 1 81 ? 29.086 -4.995 -41.598 1.00 75.12 81 TYR A CA 1
ATOM 645 C C . TYR A 1 81 ? 28.717 -3.719 -40.842 1.00 75.12 81 TYR A C 1
ATOM 647 O O . TYR A 1 81 ? 29.323 -2.682 -41.081 1.00 75.12 81 TYR A O 1
ATOM 655 N N . ILE A 1 82 ? 27.760 -3.787 -39.912 1.00 72.12 82 ILE A N 1
ATOM 656 C CA . ILE A 1 82 ? 27.420 -2.674 -39.013 1.00 72.12 82 ILE A CA 1
ATOM 657 C C . ILE A 1 82 ? 28.658 -2.238 -38.216 1.00 72.12 82 ILE A C 1
ATOM 659 O O . ILE A 1 82 ? 28.911 -1.039 -38.088 1.00 72.12 82 ILE A O 1
ATOM 663 N N . ILE A 1 83 ? 29.444 -3.210 -37.737 1.00 66.12 83 ILE A N 1
ATOM 664 C CA . ILE A 1 83 ? 30.699 -2.968 -37.014 1.00 66.12 83 ILE A CA 1
ATOM 665 C C . ILE A 1 83 ? 31.781 -2.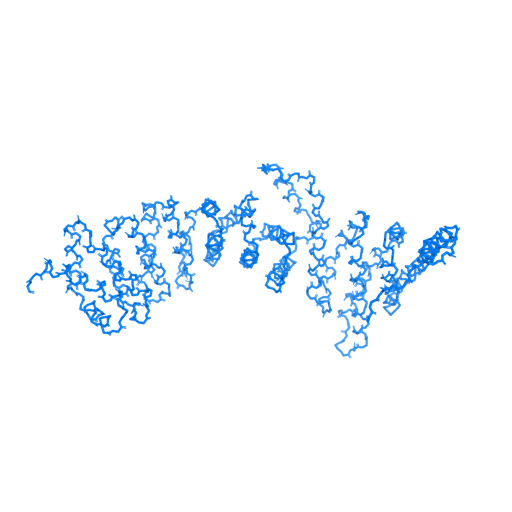458 -37.975 1.00 66.12 83 ILE A C 1
ATOM 667 O O . ILE A 1 83 ? 32.376 -1.418 -37.721 1.00 66.12 83 ILE A O 1
ATOM 671 N N . GLU A 1 84 ? 32.010 -3.148 -39.100 1.00 71.00 84 GLU A N 1
ATOM 672 C CA . GLU A 1 84 ? 33.059 -2.780 -40.071 1.00 71.00 84 GLU A CA 1
ATOM 673 C C . GLU A 1 84 ? 32.871 -1.379 -40.684 1.00 71.00 84 GLU A C 1
ATOM 675 O O . GLU A 1 84 ? 33.844 -0.761 -41.114 1.00 71.00 84 GLU A O 1
ATOM 680 N N . LEU A 1 85 ? 31.633 -0.879 -40.748 1.00 72.31 85 LEU A N 1
ATOM 681 C CA . LEU A 1 85 ? 31.292 0.423 -41.330 1.00 72.31 85 LEU A CA 1
ATOM 682 C C . LEU A 1 85 ? 31.158 1.549 -40.291 1.00 72.31 85 LEU A C 1
ATOM 684 O O . LEU A 1 85 ? 30.733 2.649 -40.655 1.00 72.31 85 LEU A O 1
ATOM 688 N N . ASN A 1 86 ? 31.485 1.293 -39.016 1.00 70.44 86 ASN A N 1
ATOM 689 C CA . ASN A 1 86 ? 31.281 2.217 -37.891 1.00 70.44 86 ASN A CA 1
ATOM 690 C C . ASN A 1 86 ? 29.865 2.821 -37.869 1.00 70.44 86 ASN A C 1
ATOM 692 O O . ASN A 1 86 ? 29.670 3.995 -37.551 1.00 70.44 86 ASN A O 1
ATOM 696 N N . LEU A 1 87 ? 28.849 2.045 -38.255 1.00 74.00 87 LEU A N 1
ATOM 697 C CA . LEU A 1 87 ? 27.507 2.594 -38.444 1.00 74.00 87 LEU A CA 1
ATOM 698 C C . LEU A 1 87 ? 26.934 3.132 -37.125 1.00 74.00 87 LEU A C 1
ATOM 700 O O . LEU A 1 87 ? 26.298 4.182 -37.123 1.00 74.00 87 LEU A O 1
ATOM 704 N N . ILE A 1 88 ? 27.198 2.453 -36.005 1.00 67.50 88 ILE A N 1
ATOM 705 C CA . ILE A 1 88 ? 26.691 2.855 -34.684 1.00 67.50 88 ILE A CA 1
ATOM 706 C C . ILE A 1 88 ? 27.281 4.211 -34.268 1.00 67.50 88 ILE A C 1
ATOM 708 O O . ILE A 1 88 ? 26.535 5.113 -33.910 1.00 67.50 88 ILE A O 1
ATOM 712 N N . GLU A 1 89 ? 28.592 4.412 -34.417 1.00 69.88 89 GLU A N 1
ATOM 713 C CA . GLU A 1 89 ? 29.268 5.687 -34.123 1.00 69.88 89 GLU A CA 1
ATOM 714 C C . GLU A 1 89 ? 28.712 6.855 -34.966 1.00 69.88 89 GLU A C 1
ATOM 716 O O . GLU A 1 89 ? 28.471 7.957 -34.464 1.00 69.88 89 GLU A O 1
ATOM 721 N N . ASN A 1 90 ? 28.428 6.608 -36.247 1.00 70.06 90 ASN A N 1
ATOM 722 C CA . ASN A 1 90 ? 27.849 7.612 -37.144 1.00 70.06 90 ASN A CA 1
ATOM 723 C C . ASN A 1 90 ? 26.368 7.906 -36.837 1.00 70.06 90 ASN A C 1
ATOM 725 O O . ASN A 1 90 ? 25.926 9.055 -36.949 1.00 70.06 90 ASN A O 1
ATOM 729 N N . ILE A 1 91 ? 25.605 6.898 -36.394 1.00 72.88 91 ILE A N 1
ATOM 730 C CA . ILE A 1 91 ? 24.252 7.079 -35.842 1.00 72.88 91 ILE A CA 1
ATOM 731 C C . ILE A 1 91 ? 24.314 7.997 -34.616 1.00 72.88 91 ILE A C 1
ATOM 733 O O . ILE A 1 91 ? 23.540 8.950 -34.538 1.00 72.88 91 ILE A O 1
ATOM 737 N N . MET A 1 92 ? 25.276 7.788 -33.714 1.00 66.19 92 MET A N 1
ATOM 738 C CA . MET A 1 92 ? 25.451 8.6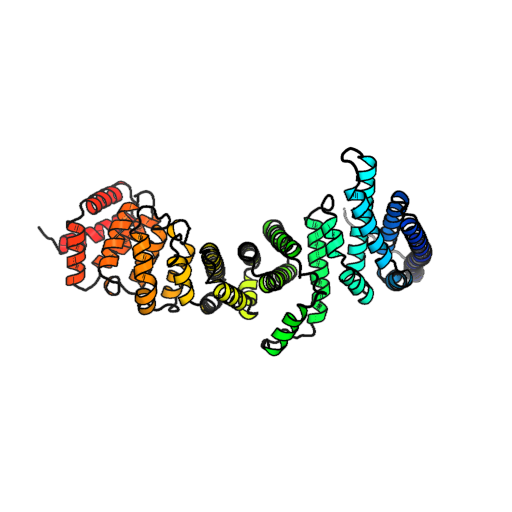27 -32.521 1.00 66.19 92 MET A CA 1
ATOM 739 C C . MET A 1 92 ? 25.833 10.064 -32.856 1.00 66.19 92 MET A C 1
ATOM 741 O O . MET A 1 92 ? 25.247 11.005 -32.326 1.00 66.19 92 MET A O 1
ATOM 745 N N . THR A 1 93 ? 26.754 10.248 -33.798 1.00 70.81 93 THR A N 1
ATOM 746 C CA . THR A 1 93 ? 27.154 11.584 -34.262 1.00 70.81 93 THR A CA 1
ATOM 747 C C . THR A 1 93 ? 25.965 12.329 -34.880 1.00 70.81 93 THR A C 1
ATOM 749 O O . THR A 1 93 ? 25.787 13.525 -34.652 1.00 70.81 93 THR A O 1
ATOM 752 N N . SER A 1 94 ? 25.091 11.616 -35.597 1.00 70.19 94 SER A N 1
ATOM 753 C CA . SER A 1 94 ? 23.856 12.178 -36.159 1.00 70.19 94 SER A CA 1
ATOM 754 C C . SER A 1 94 ? 22.845 12.593 -35.094 1.00 70.19 94 SER A C 1
ATOM 756 O O . SER A 1 94 ? 22.159 13.595 -35.286 1.00 70.19 94 SER A O 1
ATOM 758 N N . PHE A 1 95 ? 22.760 11.872 -33.971 1.00 67.75 95 PHE A N 1
ATOM 759 C CA . PHE A 1 95 ? 21.944 12.292 -32.828 1.00 67.75 95 PHE A CA 1
ATOM 760 C C . PHE A 1 95 ? 22.433 13.611 -32.238 1.00 67.75 95 PHE A C 1
ATOM 762 O O . PHE A 1 95 ? 21.630 14.518 -32.037 1.00 67.75 95 PHE A O 1
ATOM 769 N N . THR A 1 96 ? 23.740 13.752 -32.015 1.00 68.44 96 THR A N 1
ATOM 770 C CA . THR A 1 96 ? 24.312 15.000 -31.493 1.00 68.44 96 THR A CA 1
ATOM 771 C C . THR A 1 96 ? 24.026 16.174 -32.429 1.00 68.44 96 THR A C 1
ATOM 773 O O . THR A 1 96 ? 23.567 17.225 -31.983 1.00 68.44 96 THR A O 1
ATOM 776 N N . LEU A 1 97 ? 24.207 15.978 -33.739 1.00 69.19 97 LEU A N 1
ATOM 777 C CA . LEU A 1 97 ? 23.887 16.991 -34.750 1.00 69.19 97 LEU A CA 1
ATOM 778 C C . LEU A 1 97 ? 22.394 17.349 -34.760 1.00 69.19 97 LEU A C 1
ATOM 780 O O . LEU A 1 97 ? 22.042 18.525 -34.820 1.00 69.19 97 LEU A O 1
ATOM 784 N N . LEU A 1 98 ? 21.510 16.351 -34.663 1.00 70.56 98 LEU A N 1
ATOM 785 C CA . LEU A 1 98 ? 20.064 16.557 -34.580 1.00 70.56 98 LEU A CA 1
ATOM 786 C C . LEU A 1 98 ? 19.690 17.419 -33.363 1.00 70.56 98 LEU A C 1
ATOM 788 O O . LEU A 1 98 ? 18.873 18.328 -33.493 1.00 70.56 98 LEU A O 1
ATOM 792 N N . LEU A 1 99 ? 20.294 17.166 -32.199 1.00 62.22 99 LEU A N 1
ATOM 793 C CA . LEU A 1 99 ? 20.040 17.925 -30.970 1.00 62.22 99 LEU A CA 1
ATOM 794 C C . LEU A 1 99 ? 20.470 19.391 -31.084 1.00 62.22 99 LEU A C 1
ATOM 796 O O . LEU A 1 99 ? 19.723 20.286 -30.683 1.00 62.22 99 LEU A O 1
ATOM 800 N N . GLU A 1 100 ? 21.660 19.650 -31.629 1.00 69.94 100 GLU A N 1
ATOM 801 C CA . GLU A 1 100 ? 22.162 21.010 -31.874 1.00 69.94 100 GLU A CA 1
ATOM 802 C C . GLU A 1 100 ? 21.228 21.795 -32.811 1.00 69.94 100 GLU A C 1
ATOM 804 O O . GLU A 1 100 ? 20.908 22.965 -32.575 1.00 69.94 100 GLU A O 1
ATOM 809 N N . GLU A 1 101 ? 20.724 21.125 -33.842 1.00 71.44 101 GLU A N 1
ATOM 810 C CA . GLU A 1 101 ? 19.820 21.696 -34.839 1.00 71.44 101 GLU A CA 1
ATOM 811 C C . GLU A 1 101 ? 18.405 21.923 -34.298 1.00 71.44 101 GLU A C 1
ATOM 813 O O . GLU A 1 101 ? 17.786 22.951 -34.568 1.00 71.44 101 GLU A O 1
ATOM 818 N N . MET A 1 102 ? 17.893 21.020 -33.459 1.00 66.38 102 MET A N 1
ATOM 819 C CA . MET A 1 102 ? 16.603 21.207 -32.790 1.00 66.38 102 MET A CA 1
ATOM 820 C C . MET A 1 102 ? 16.632 22.369 -31.787 1.00 66.38 102 MET A C 1
ATOM 822 O O . MET A 1 102 ? 15.635 23.079 -31.672 1.00 66.38 102 MET A O 1
ATOM 826 N N . LYS A 1 103 ? 17.765 22.613 -31.109 1.00 66.50 103 LYS A N 1
ATOM 827 C CA . LYS A 1 103 ? 17.944 23.754 -30.185 1.00 66.50 103 LYS A CA 1
ATOM 828 C C . LYS A 1 103 ? 17.972 25.109 -30.895 1.00 66.50 103 LYS A C 1
ATOM 830 O O . LYS A 1 103 ? 17.655 26.125 -30.283 1.00 66.50 103 LYS A O 1
ATOM 835 N N . THR A 1 104 ? 18.377 25.131 -32.161 1.00 68.12 104 THR A N 1
ATOM 836 C CA . THR A 1 104 ? 18.551 26.357 -32.957 1.00 68.12 104 THR A CA 1
ATOM 837 C C . THR A 1 104 ? 17.426 26.586 -33.968 1.00 68.12 104 THR A C 1
ATOM 839 O O . THR A 1 104 ? 17.354 27.653 -34.578 1.00 68.12 104 THR A O 1
ATOM 842 N N . CYS A 1 105 ? 16.519 25.620 -34.132 1.00 67.50 105 CYS A N 1
ATOM 843 C CA . CYS A 1 105 ? 15.368 25.729 -35.017 1.00 67.50 105 CYS A CA 1
ATOM 844 C C . CYS A 1 105 ? 14.322 26.708 -34.454 1.00 67.50 105 CYS A C 1
ATOM 846 O O . CYS A 1 105 ? 13.697 26.446 -33.427 1.00 67.50 105 CYS A O 1
ATOM 848 N N . GLU A 1 106 ? 14.077 27.812 -35.164 1.00 60.62 106 GLU A N 1
ATOM 849 C CA . GLU A 1 106 ? 13.042 28.787 -34.804 1.00 60.62 106 GLU A CA 1
ATOM 850 C C . GLU A 1 106 ? 11.634 28.162 -34.801 1.00 60.62 106 GLU A C 1
ATOM 852 O O . GLU A 1 106 ? 11.322 27.248 -35.575 1.00 60.62 106 GLU A O 1
ATOM 857 N N . GLU A 1 107 ? 10.738 28.680 -33.951 1.00 55.84 107 GLU A N 1
ATOM 858 C CA . GLU A 1 107 ? 9.405 28.099 -33.749 1.00 55.84 107 GLU A CA 1
ATOM 859 C C . GLU A 1 107 ? 8.537 28.051 -35.020 1.00 55.84 107 GLU A C 1
ATOM 861 O O . GLU A 1 107 ? 7.668 27.181 -35.128 1.00 55.84 107 GLU A O 1
ATOM 866 N N . ASN A 1 108 ? 8.818 28.909 -36.002 1.00 46.34 108 ASN A N 1
ATOM 867 C CA . ASN A 1 108 ? 7.994 29.107 -37.194 1.00 46.34 108 ASN A CA 1
ATOM 868 C C . ASN A 1 108 ? 8.465 28.330 -38.445 1.00 46.34 108 ASN A C 1
ATOM 870 O O . ASN A 1 108 ? 7.785 28.373 -39.471 1.00 46.34 108 ASN A O 1
ATOM 874 N N . ASP A 1 109 ? 9.584 27.594 -38.392 1.00 68.31 109 ASP A N 1
ATOM 875 C CA . ASP A 1 109 ? 10.087 26.810 -39.536 1.00 68.31 109 ASP A CA 1
ATOM 876 C C . ASP A 1 109 ? 9.495 25.387 -39.568 1.00 68.31 109 ASP A C 1
ATOM 878 O O . ASP A 1 109 ? 10.101 24.391 -39.158 1.00 68.31 109 ASP A O 1
ATOM 882 N N . HIS A 1 110 ? 8.256 25.283 -40.056 1.00 59.12 110 HIS A N 1
ATOM 883 C CA . HIS A 1 110 ? 7.514 24.019 -40.116 1.00 59.12 110 HIS A CA 1
ATOM 884 C C . HIS A 1 110 ? 8.176 22.935 -40.983 1.00 59.12 110 HIS A C 1
ATOM 886 O O . HIS A 1 110 ? 8.057 21.743 -40.676 1.00 59.12 110 HIS A O 1
ATOM 892 N N . PHE A 1 111 ? 8.858 23.317 -42.065 1.00 67.88 111 PHE A N 1
ATOM 893 C CA . PHE A 1 111 ? 9.482 22.362 -42.981 1.00 67.88 111 PHE A CA 1
ATOM 894 C C . PHE A 1 111 ? 10.743 21.751 -42.363 1.00 67.88 111 PHE A C 1
ATOM 896 O O . PHE A 1 111 ? 10.906 20.525 -42.361 1.00 67.88 111 PHE A O 1
ATOM 903 N N . ARG A 1 112 ? 11.595 22.588 -41.758 1.00 66.81 112 ARG A N 1
ATOM 904 C CA . ARG A 1 112 ? 12.787 22.127 -41.041 1.00 66.81 112 ARG A CA 1
ATOM 905 C C . ARG A 1 112 ? 12.410 21.263 -39.843 1.00 66.81 112 ARG A C 1
ATOM 907 O O . ARG A 1 112 ? 12.939 20.163 -39.719 1.00 66.81 112 ARG A O 1
ATOM 914 N N . LYS A 1 113 ? 11.406 21.662 -39.051 1.00 63.09 113 LYS A N 1
ATOM 915 C CA . LYS A 1 113 ? 10.861 20.834 -37.955 1.00 63.09 113 LYS A CA 1
ATOM 916 C C . LYS A 1 113 ? 10.393 19.455 -38.424 1.00 63.09 113 LYS A C 1
ATOM 918 O O . LYS A 1 113 ? 10.704 18.452 -37.788 1.00 63.09 113 LYS A O 1
ATOM 923 N N . SER A 1 114 ? 9.678 19.385 -39.547 1.00 61.69 114 SER A N 1
ATOM 924 C CA . SER A 1 114 ? 9.198 18.109 -40.101 1.00 61.69 114 SER A CA 1
ATOM 925 C C . SER A 1 114 ? 10.350 17.208 -40.560 1.00 61.69 114 SER A C 1
ATOM 927 O O . SER A 1 114 ? 10.302 15.994 -40.370 1.00 61.69 114 SER A O 1
ATOM 929 N N . THR A 1 115 ? 11.408 17.805 -41.111 1.00 65.62 115 THR A N 1
ATOM 930 C CA . THR A 1 115 ? 12.618 17.093 -41.550 1.00 65.62 115 THR A CA 1
ATOM 931 C C . THR A 1 115 ? 13.414 16.556 -40.359 1.00 65.62 115 THR A C 1
ATOM 933 O O . THR A 1 115 ? 13.775 15.381 -40.345 1.00 65.62 115 THR A O 1
ATOM 936 N N . LEU A 1 116 ? 13.615 17.373 -39.319 1.00 65.88 116 LEU A N 1
ATOM 937 C CA . LEU A 1 116 ? 14.264 16.955 -38.071 1.00 65.88 116 LEU A CA 1
ATOM 938 C C . LEU A 1 116 ? 13.473 15.826 -37.387 1.00 65.88 116 LEU A C 1
ATOM 940 O O . LEU A 1 116 ? 14.059 14.827 -36.977 1.00 65.88 116 LEU A O 1
ATOM 944 N N . LYS A 1 117 ? 12.134 15.911 -37.370 1.00 62.41 117 LYS A N 1
ATOM 945 C CA . LYS A 1 117 ? 11.260 14.838 -36.865 1.00 62.41 117 LYS A CA 1
ATOM 946 C C . LYS A 1 117 ? 11.437 13.530 -37.633 1.00 62.41 117 LYS A C 1
ATOM 948 O O . LYS A 1 117 ? 11.524 12.459 -37.039 1.00 62.41 117 LYS A O 1
ATOM 953 N N . PHE A 1 118 ? 11.477 13.609 -38.960 1.00 66.38 118 PHE A N 1
ATOM 954 C CA . PHE A 1 118 ? 11.675 12.442 -39.814 1.00 66.38 118 PHE A CA 1
ATOM 955 C C . PHE A 1 118 ? 13.025 11.762 -39.543 1.00 66.38 118 PHE A C 1
ATOM 957 O O . PHE A 1 118 ? 13.096 10.536 -39.472 1.00 66.38 118 PHE A O 1
ATOM 964 N N . ILE A 1 119 ? 14.086 12.544 -39.343 1.00 65.88 119 ILE A N 1
ATOM 965 C CA . ILE A 1 119 ? 15.421 12.036 -38.996 1.00 65.88 119 ILE A CA 1
ATOM 966 C C . ILE A 1 119 ? 15.403 11.349 -37.632 1.00 65.88 119 ILE A C 1
ATOM 968 O O . ILE A 1 119 ? 15.875 10.219 -37.520 1.00 65.88 119 ILE A O 1
ATOM 972 N N . GLN A 1 120 ? 14.795 11.985 -36.629 1.00 63.78 120 GLN A N 1
ATOM 973 C CA . GLN A 1 120 ? 14.657 11.435 -35.281 1.00 63.78 120 GLN A CA 1
ATOM 974 C C . GLN A 1 120 ? 13.956 10.070 -35.281 1.00 63.78 120 GLN A C 1
ATOM 976 O O . GLN A 1 120 ? 14.460 9.120 -34.687 1.00 63.78 120 GLN A O 1
ATOM 981 N N . ILE A 1 121 ? 12.826 9.951 -35.990 1.00 61.53 121 ILE A N 1
ATOM 982 C CA . ILE A 1 121 ? 12.056 8.701 -36.092 1.00 61.53 121 ILE A CA 1
ATOM 983 C C . ILE A 1 121 ? 12.890 7.590 -36.739 1.00 61.53 121 ILE A C 1
ATOM 985 O O . ILE A 1 121 ? 12.880 6.455 -36.269 1.00 61.53 121 ILE A O 1
ATOM 989 N N . ASN A 1 122 ? 13.625 7.892 -37.811 1.00 66.56 122 ASN A N 1
ATOM 990 C CA . ASN A 1 122 ? 14.433 6.882 -38.494 1.00 66.56 122 ASN A CA 1
ATOM 991 C C . ASN A 1 122 ? 15.636 6.434 -37.664 1.00 66.56 122 ASN A C 1
ATOM 993 O O . ASN A 1 122 ? 15.914 5.239 -37.604 1.00 66.56 122 ASN A O 1
ATOM 997 N N . LEU A 1 123 ? 16.317 7.366 -36.992 1.00 70.38 123 LEU A N 1
ATOM 998 C CA . LEU A 1 123 ? 17.376 7.026 -36.045 1.00 70.38 123 LEU A CA 1
ATOM 999 C C . LEU A 1 123 ? 16.839 6.110 -34.935 1.00 70.38 123 LEU A C 1
ATOM 1001 O O . LEU A 1 123 ? 17.417 5.057 -34.675 1.00 70.38 123 LEU A O 1
ATOM 1005 N N . TYR A 1 124 ? 15.697 6.468 -34.344 1.00 64.06 124 TYR A N 1
ATOM 1006 C CA . TYR A 1 124 ? 15.022 5.672 -33.318 1.00 64.06 124 TYR A CA 1
ATOM 1007 C C . TYR A 1 124 ? 14.675 4.255 -33.811 1.00 64.06 124 TYR A C 1
ATOM 1009 O O . TYR A 1 124 ? 15.014 3.260 -33.170 1.00 64.06 124 TYR A O 1
ATOM 1017 N N . ASN A 1 125 ? 14.082 4.142 -34.999 1.00 64.62 125 ASN A N 1
ATOM 1018 C CA . ASN A 1 125 ? 13.708 2.858 -35.587 1.00 64.62 125 ASN A CA 1
ATOM 1019 C C . ASN A 1 125 ? 14.916 1.961 -35.907 1.00 64.62 125 ASN A C 1
ATOM 1021 O O . ASN A 1 125 ? 14.835 0.740 -35.766 1.00 64.62 125 ASN A O 1
ATOM 1025 N N . ILE A 1 126 ? 16.041 2.544 -36.330 1.00 73.75 126 ILE A N 1
ATOM 1026 C CA . ILE A 1 126 ? 17.285 1.796 -36.552 1.00 73.75 126 ILE A CA 1
ATOM 1027 C C . ILE A 1 126 ? 17.821 1.252 -35.229 1.00 73.75 126 ILE A C 1
ATOM 1029 O O . ILE A 1 126 ? 18.174 0.078 -35.163 1.00 73.75 126 ILE A O 1
ATOM 1033 N N . LEU A 1 127 ? 17.846 2.063 -34.171 1.00 68.38 127 LEU A N 1
ATOM 1034 C CA . LEU A 1 127 ? 18.306 1.623 -32.853 1.00 68.38 127 LEU A CA 1
ATOM 1035 C C . LEU A 1 127 ? 17.466 0.470 -32.303 1.00 68.38 127 LEU A C 1
ATOM 1037 O O . LEU A 1 127 ? 18.029 -0.511 -31.824 1.00 68.38 127 LEU A O 1
ATOM 1041 N N . LEU A 1 128 ? 16.137 0.544 -32.437 1.00 63.34 128 LEU A N 1
ATOM 1042 C CA . LEU A 1 128 ? 15.239 -0.555 -32.070 1.00 63.34 128 LEU A CA 1
ATOM 1043 C C . LEU A 1 128 ? 15.588 -1.857 -32.800 1.00 63.34 128 LEU A C 1
ATOM 1045 O O . LEU A 1 128 ? 15.575 -2.930 -32.198 1.00 63.34 128 LEU A O 1
ATOM 1049 N N . LEU A 1 129 ? 15.906 -1.784 -34.096 1.00 68.19 129 LEU A N 1
ATOM 1050 C CA . LEU A 1 129 ? 16.346 -2.961 -34.844 1.00 68.19 129 LEU A CA 1
ATOM 1051 C C . LEU A 1 129 ? 17.686 -3.478 -34.314 1.00 68.19 129 LEU A C 1
ATOM 1053 O O . LEU A 1 129 ? 17.814 -4.672 -34.065 1.00 68.19 129 LEU A O 1
ATOM 1057 N N . LEU A 1 130 ? 18.664 -2.598 -34.094 1.00 68.31 130 LEU A N 1
ATOM 1058 C CA . LEU A 1 130 ? 19.999 -2.982 -33.628 1.00 68.31 130 LEU A CA 1
ATOM 1059 C C . LEU A 1 130 ? 19.993 -3.588 -32.216 1.00 68.31 130 LEU A C 1
ATOM 1061 O O . LEU A 1 130 ? 20.757 -4.512 -31.954 1.00 68.31 130 LEU A O 1
ATOM 1065 N N . LEU A 1 131 ? 19.097 -3.153 -31.330 1.00 59.41 131 LEU A N 1
ATOM 1066 C CA . LEU A 1 131 ? 18.911 -3.771 -30.010 1.00 59.41 131 LEU A CA 1
ATOM 1067 C C . LEU A 1 131 ? 18.350 -5.192 -30.083 1.00 59.41 131 LEU A C 1
ATOM 1069 O O . LEU A 1 131 ? 18.601 -6.006 -29.199 1.00 59.41 131 LEU A O 1
ATOM 1073 N N . ASN A 1 132 ? 17.647 -5.519 -31.165 1.00 59.66 132 ASN A N 1
ATOM 1074 C CA . ASN A 1 132 ? 17.177 -6.870 -31.451 1.00 59.66 132 ASN A CA 1
ATOM 1075 C C . ASN A 1 132 ? 18.204 -7.707 -32.241 1.00 59.66 132 ASN A C 1
ATOM 1077 O O . ASN A 1 132 ? 17.890 -8.816 -32.679 1.00 59.66 132 ASN A O 1
ATOM 1081 N N . ALA A 1 133 ? 19.436 -7.216 -32.429 1.00 63.00 133 ALA A N 1
ATOM 1082 C CA . ALA A 1 133 ? 20.489 -7.966 -33.108 1.00 63.00 133 ALA A CA 1
ATOM 1083 C C . ALA A 1 133 ? 20.873 -9.247 -32.346 1.00 63.00 133 ALA A C 1
ATOM 1085 O O . ALA A 1 133 ? 20.844 -9.323 -31.120 1.00 63.00 133 ALA A O 1
ATOM 1086 N N . SER A 1 134 ? 21.268 -10.284 -33.078 1.00 60.41 134 SER A N 1
ATOM 1087 C CA . SER A 1 134 ? 21.803 -11.518 -32.489 1.00 60.41 134 SER A CA 1
ATOM 1088 C C . SER A 1 134 ? 23.244 -11.365 -31.994 1.00 60.41 134 SER A C 1
ATOM 1090 O O . SER A 1 134 ? 23.658 -12.115 -31.117 1.00 60.41 134 SER A O 1
ATOM 1092 N N . ASP A 1 135 ? 23.996 -10.411 -32.544 1.00 59.19 135 ASP A N 1
ATOM 1093 C CA . ASP A 1 135 ? 25.386 -10.135 -32.185 1.00 59.19 135 ASP A CA 1
ATOM 1094 C C . ASP A 1 135 ? 25.477 -9.283 -30.907 1.00 59.19 135 ASP A C 1
ATOM 1096 O O . ASP A 1 135 ? 24.913 -8.187 -30.816 1.00 59.19 135 ASP A O 1
ATOM 1100 N N . SER A 1 136 ? 26.192 -9.805 -29.910 1.00 47.38 136 SER A N 1
ATOM 1101 C CA . SER A 1 136 ? 26.358 -9.187 -28.595 1.00 47.38 136 SER A CA 1
ATOM 1102 C C . SER A 1 136 ? 27.221 -7.926 -28.612 1.00 47.38 136 SER A C 1
ATOM 1104 O O . SER A 1 136 ? 27.001 -7.049 -27.782 1.00 47.38 136 SER A O 1
ATOM 1106 N N . ILE A 1 137 ? 28.161 -7.789 -29.553 1.00 51.91 137 ILE A N 1
ATOM 1107 C CA . ILE A 1 137 ? 29.023 -6.603 -29.669 1.00 51.91 137 ILE A CA 1
ATOM 1108 C C . ILE A 1 137 ? 28.188 -5.414 -30.134 1.00 51.91 137 ILE A C 1
ATOM 1110 O O . ILE A 1 137 ? 28.285 -4.331 -29.570 1.00 51.91 137 ILE A O 1
ATOM 1114 N N . ILE A 1 138 ? 27.316 -5.622 -31.121 1.00 55.25 138 ILE A N 1
ATOM 1115 C CA . ILE A 1 138 ? 26.417 -4.573 -31.626 1.00 55.25 138 ILE A CA 1
ATOM 1116 C C . ILE A 1 138 ? 25.468 -4.115 -30.531 1.00 55.25 138 ILE A C 1
ATOM 1118 O O . ILE A 1 138 ? 25.319 -2.915 -30.320 1.00 55.25 138 ILE A O 1
ATOM 1122 N N . LYS A 1 139 ? 24.884 -5.062 -29.793 1.00 54.16 139 LYS A N 1
ATOM 1123 C CA . LYS A 1 139 ? 24.073 -4.746 -28.616 1.00 54.16 139 LYS A CA 1
ATOM 1124 C C . LYS A 1 139 ? 24.864 -3.923 -27.604 1.00 54.16 139 LYS A C 1
ATOM 1126 O O . LYS A 1 139 ? 24.386 -2.881 -27.181 1.00 54.16 139 LYS A O 1
ATOM 1131 N N . HIS A 1 140 ? 26.081 -4.340 -27.267 1.00 49.41 140 HIS A N 1
ATOM 1132 C CA . HIS A 1 140 ? 26.905 -3.664 -26.269 1.00 49.41 140 HIS A CA 1
ATOM 1133 C C . HIS A 1 140 ? 27.288 -2.236 -26.683 1.00 49.41 140 HIS A C 1
ATOM 1135 O O . HIS A 1 140 ? 27.078 -1.310 -25.910 1.00 49.41 140 HIS A O 1
ATOM 1141 N N . VAL A 1 141 ? 27.742 -2.030 -27.924 1.00 54.66 141 VAL A N 1
ATOM 1142 C CA . VAL A 1 141 ? 28.110 -0.701 -28.445 1.00 54.66 141 V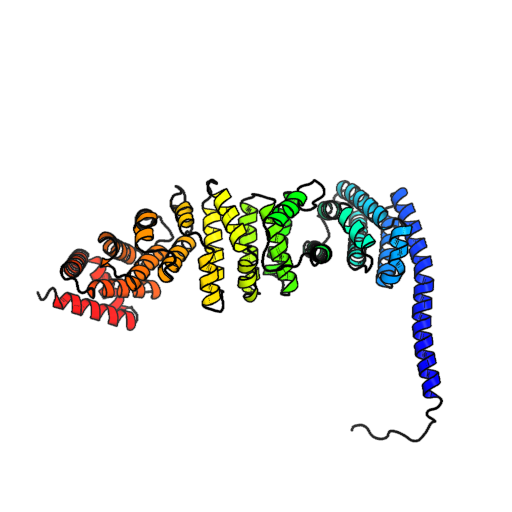AL A CA 1
ATOM 1143 C C . VAL A 1 141 ? 26.896 0.234 -28.500 1.00 54.66 141 VAL A C 1
ATOM 1145 O O . VAL A 1 141 ? 27.015 1.416 -28.191 1.00 54.66 141 VAL A O 1
ATOM 1148 N N . VAL A 1 142 ? 25.709 -0.281 -28.841 1.00 56.62 142 VAL A N 1
ATOM 1149 C CA . VAL A 1 142 ? 24.467 0.511 -28.811 1.00 56.62 142 VAL A CA 1
ATOM 1150 C C . VAL A 1 142 ? 24.109 0.945 -27.383 1.00 56.62 142 VAL A C 1
ATOM 1152 O O . VAL A 1 142 ? 23.598 2.048 -27.204 1.00 56.62 142 VAL A O 1
ATOM 1155 N N . VAL A 1 143 ? 24.393 0.120 -26.370 1.00 52.25 143 VAL A N 1
ATOM 1156 C CA . VAL A 1 143 ? 24.094 0.442 -24.965 1.00 52.25 143 VAL A CA 1
ATOM 1157 C C . VAL A 1 143 ? 25.141 1.367 -24.324 1.00 52.25 143 VAL A C 1
ATOM 1159 O O . VAL A 1 143 ? 24.764 2.250 -23.558 1.00 52.25 143 VAL A O 1
ATOM 1162 N N . ASP A 1 144 ? 26.421 1.215 -24.668 1.00 48.81 144 ASP A N 1
ATOM 1163 C CA . ASP A 1 144 ? 27.563 1.939 -24.076 1.00 48.81 144 ASP A CA 1
ATOM 1164 C C . ASP A 1 144 ? 27.688 3.404 -24.564 1.00 48.81 144 ASP A C 1
ATOM 1166 O O . ASP A 1 144 ? 28.159 4.294 -23.865 1.00 48.81 144 ASP A O 1
ATOM 1170 N N . CYS A 1 145 ? 27.205 3.726 -25.768 1.00 49.34 145 CYS A N 1
ATOM 1171 C CA . CYS A 1 145 ? 27.471 5.022 -26.410 1.00 49.34 145 CYS A CA 1
ATOM 1172 C C . CYS A 1 145 ? 26.665 6.249 -25.904 1.00 49.34 145 CYS A C 1
ATOM 1174 O O . CYS A 1 145 ? 26.385 7.149 -26.695 1.00 49.34 145 CYS A O 1
ATOM 1176 N N . ASN A 1 146 ? 26.279 6.359 -24.625 1.00 51.72 146 ASN A N 1
ATOM 1177 C CA . ASN A 1 146 ? 25.448 7.476 -24.111 1.00 51.72 146 ASN A CA 1
ATOM 1178 C C . ASN A 1 146 ? 24.132 7.685 -24.896 1.00 51.72 146 ASN A C 1
ATOM 1180 O O . ASN A 1 146 ? 23.568 8.783 -24.937 1.00 51.72 146 ASN A O 1
ATOM 1184 N N . LEU A 1 147 ? 23.629 6.624 -25.535 1.00 51.34 147 LEU A N 1
ATOM 1185 C CA . LEU A 1 147 ? 22.406 6.626 -26.341 1.00 51.34 147 LEU A CA 1
ATOM 1186 C C . LEU A 1 147 ? 21.218 7.204 -25.573 1.00 51.34 147 LEU A C 1
ATOM 1188 O O . LEU A 1 147 ? 20.418 7.967 -26.108 1.00 51.34 147 LEU A O 1
ATOM 1192 N N . TYR A 1 148 ? 21.168 6.865 -24.293 1.00 50.00 148 TYR A N 1
ATOM 1193 C CA . TYR A 1 148 ? 20.169 7.307 -23.342 1.00 50.00 148 TYR A CA 1
ATOM 1194 C C . TYR A 1 148 ? 20.172 8.815 -23.141 1.00 50.00 148 TYR A C 1
ATOM 1196 O O . TYR A 1 148 ? 19.123 9.426 -23.295 1.00 50.00 148 TYR A O 1
ATOM 1204 N N . GLN A 1 149 ? 21.333 9.423 -22.881 1.00 48.53 149 GLN A N 1
ATOM 1205 C CA . GLN A 1 149 ? 21.451 10.869 -22.680 1.00 48.53 149 GLN A CA 1
ATOM 1206 C C . GLN A 1 149 ? 20.989 11.636 -23.933 1.00 48.53 149 GLN A C 1
ATOM 1208 O O . GLN A 1 149 ? 20.259 12.617 -23.836 1.00 48.53 149 GLN A O 1
ATOM 1213 N N . ASN A 1 150 ? 21.340 11.135 -25.122 1.00 50.97 150 ASN A N 1
ATOM 1214 C CA . ASN A 1 150 ? 21.030 11.789 -26.396 1.00 50.97 150 ASN A CA 1
ATOM 1215 C C . ASN A 1 150 ? 19.573 11.597 -26.861 1.00 50.97 150 ASN A C 1
ATOM 1217 O O . ASN A 1 150 ? 18.972 12.519 -27.412 1.00 50.97 150 ASN A O 1
ATOM 1221 N N . LEU A 1 151 ? 18.980 10.417 -26.646 1.00 49.78 151 LEU A N 1
ATOM 1222 C CA . LEU A 1 151 ? 17.548 10.195 -26.880 1.00 49.78 151 LEU A CA 1
ATOM 1223 C C . LEU A 1 151 ? 16.706 11.016 -25.906 1.00 49.78 151 LEU A C 1
ATOM 1225 O O . LEU A 1 151 ? 15.700 11.604 -26.308 1.00 49.78 151 LEU A O 1
ATOM 1229 N N . PHE A 1 152 ? 17.148 11.084 -24.654 1.00 46.44 152 PHE A N 1
ATOM 1230 C CA . PHE A 1 152 ? 16.492 11.834 -23.602 1.00 46.44 152 PHE A CA 1
ATOM 1231 C C . PHE A 1 152 ? 16.539 13.344 -23.866 1.00 46.44 152 PHE A C 1
ATOM 1233 O O . PHE A 1 152 ? 15.500 13.980 -23.804 1.00 46.44 152 PHE A O 1
ATOM 1240 N N . ASP A 1 153 ? 17.668 13.915 -24.298 1.00 48.56 153 ASP A N 1
ATOM 1241 C CA . ASP A 1 153 ? 17.782 15.347 -24.633 1.00 48.56 153 ASP A CA 1
ATOM 1242 C C . ASP A 1 153 ? 16.947 15.776 -25.864 1.00 48.56 153 ASP A C 1
ATOM 1244 O O . ASP A 1 153 ? 16.764 16.970 -26.119 1.00 48.56 153 ASP A O 1
ATOM 1248 N N . SER A 1 154 ? 16.404 14.823 -26.634 1.00 49.00 154 SER A N 1
ATOM 1249 C CA . SER A 1 154 ? 15.652 15.065 -27.879 1.00 49.00 154 SER A CA 1
ATOM 1250 C C . SER A 1 154 ? 14.134 15.275 -27.684 1.00 49.00 154 SER A C 1
ATOM 1252 O O . SER A 1 154 ? 13.360 15.149 -28.636 1.00 49.00 154 SER A O 1
ATOM 1254 N N . VAL A 1 155 ? 13.728 15.631 -26.454 1.00 42.38 155 VAL A N 1
ATOM 1255 C CA . VAL A 1 155 ? 12.383 15.603 -25.819 1.00 42.38 155 VAL A CA 1
ATOM 1256 C C . VAL A 1 155 ? 11.152 15.989 -26.658 1.00 42.38 155 VAL A C 1
ATOM 1258 O O . VAL A 1 155 ? 10.043 15.653 -26.265 1.00 42.38 155 VAL A O 1
ATOM 1261 N N . SER A 1 156 ? 11.221 16.660 -27.806 1.00 40.59 156 SER A N 1
ATOM 1262 C CA . SER A 1 156 ? 9.988 17.248 -28.356 1.00 40.59 156 SER A CA 1
ATOM 1263 C C . SER A 1 156 ? 9.081 16.338 -29.201 1.00 40.59 156 SER A C 1
ATOM 1265 O O . SER A 1 156 ? 7.953 16.761 -29.461 1.00 40.59 156 SER A O 1
ATOM 1267 N N . LEU A 1 157 ? 9.487 15.144 -29.678 1.00 42.41 157 LEU A N 1
ATOM 1268 C CA . LEU A 1 157 ? 8.739 14.514 -30.792 1.00 42.41 157 LEU A CA 1
ATOM 1269 C C . LEU A 1 157 ? 8.667 12.970 -30.906 1.00 42.41 157 LEU A C 1
ATOM 1271 O O . LEU A 1 157 ? 7.895 12.510 -31.756 1.00 42.41 157 LEU A O 1
ATOM 1275 N N . VAL A 1 158 ? 9.365 12.172 -30.085 1.00 39.97 158 VAL A N 1
ATOM 1276 C CA . VAL A 1 158 ? 9.071 10.725 -29.939 1.00 39.97 158 VAL A CA 1
ATOM 1277 C C . VAL A 1 158 ? 8.055 10.577 -28.809 1.00 39.97 158 VAL A C 1
ATOM 1279 O O . VAL A 1 158 ? 8.233 11.181 -27.754 1.00 39.97 158 VAL A O 1
ATOM 1282 N N . LEU A 1 159 ? 6.961 9.843 -29.034 1.00 41.59 159 LEU A N 1
ATOM 1283 C CA . LEU A 1 159 ? 5.939 9.649 -28.005 1.00 41.59 159 LEU A CA 1
ATOM 1284 C C . LEU A 1 159 ? 6.604 8.987 -26.790 1.00 41.59 159 LEU A C 1
ATOM 1286 O O . LEU A 1 159 ? 7.267 7.965 -26.938 1.00 41.59 159 LEU A O 1
ATOM 1290 N N . PHE A 1 160 ? 6.420 9.580 -25.610 1.00 36.28 160 PHE A N 1
ATOM 1291 C CA . PHE A 1 160 ? 6.933 9.131 -24.305 1.00 36.28 160 PHE A CA 1
ATOM 1292 C C . PHE A 1 160 ? 6.873 7.600 -24.110 1.00 36.28 160 PHE A C 1
ATOM 1294 O O . PHE A 1 160 ? 7.788 6.978 -23.577 1.00 36.28 160 PHE A O 1
ATOM 1301 N N . PHE A 1 161 ? 5.829 6.975 -24.654 1.00 35.88 161 PHE A N 1
ATOM 1302 C CA . PHE A 1 161 ? 5.600 5.537 -24.638 1.00 35.88 161 PHE A CA 1
ATOM 1303 C C . PHE A 1 161 ? 6.636 4.699 -25.418 1.00 35.88 161 PHE A C 1
ATOM 1305 O O . PHE A 1 161 ? 7.125 3.685 -24.918 1.00 35.88 161 PHE A O 1
ATOM 1312 N N . ASP A 1 162 ? 7.024 5.131 -26.620 1.00 40.44 162 ASP A N 1
ATOM 1313 C CA . ASP A 1 162 ? 7.988 4.418 -27.469 1.00 40.44 162 ASP A CA 1
ATOM 1314 C C . ASP A 1 162 ? 9.397 4.459 -26.842 1.00 40.44 162 ASP A C 1
ATOM 1316 O O . ASP A 1 162 ? 10.152 3.482 -26.867 1.00 40.44 162 ASP A O 1
ATOM 1320 N N . GLN A 1 163 ? 9.753 5.572 -26.198 1.00 44.34 163 GLN A N 1
ATOM 1321 C CA . GLN A 1 163 ? 11.030 5.716 -25.488 1.00 44.34 163 GLN A CA 1
ATOM 1322 C C . GLN A 1 163 ? 11.156 4.732 -24.327 1.00 44.34 163 GLN A C 1
ATOM 1324 O O . GLN A 1 163 ? 12.224 4.165 -24.100 1.00 44.34 163 GLN A O 1
ATOM 1329 N N . GLY A 1 164 ? 10.065 4.481 -23.618 1.00 42.94 164 GLY A N 1
ATOM 1330 C CA . GLY A 1 164 ? 10.104 3.552 -22.513 1.00 42.94 164 GLY A CA 1
ATOM 1331 C C . GLY A 1 164 ? 9.958 2.071 -22.920 1.00 42.94 164 GLY A C 1
ATOM 1332 O O . GLY A 1 164 ? 10.522 1.201 -22.258 1.00 42.94 164 GLY A O 1
ATOM 1333 N N . ILE A 1 165 ? 9.322 1.742 -24.055 1.00 44.88 165 ILE A N 1
ATOM 1334 C CA . ILE A 1 165 ? 9.429 0.389 -24.650 1.00 44.88 165 ILE A CA 1
ATOM 1335 C C . ILE A 1 165 ? 10.881 0.089 -25.036 1.00 44.88 165 ILE A C 1
ATOM 1337 O O . ILE A 1 165 ? 11.378 -1.015 -24.800 1.00 44.88 165 ILE A O 1
ATOM 1341 N N . LEU A 1 166 ? 11.575 1.075 -25.609 1.00 46.31 166 LEU A N 1
ATOM 1342 C CA . LEU A 1 166 ? 13.004 0.986 -25.888 1.00 46.31 166 LEU A CA 1
ATOM 1343 C C . LEU A 1 166 ? 13.790 0.786 -24.585 1.00 46.31 166 LEU A C 1
ATOM 1345 O O . LEU A 1 166 ? 14.627 -0.109 -24.524 1.00 46.31 166 LEU A O 1
ATOM 1349 N N . PHE A 1 167 ? 13.470 1.541 -23.531 1.00 49.91 167 PHE A N 1
ATOM 1350 C CA . PHE A 1 167 ? 14.067 1.373 -22.205 1.00 49.91 167 PHE A CA 1
ATOM 1351 C C . PHE A 1 167 ? 13.896 -0.058 -21.671 1.00 49.91 167 PHE A C 1
ATOM 1353 O O . PHE A 1 167 ? 14.884 -0.696 -21.318 1.00 49.91 167 PHE A O 1
ATOM 1360 N N . LEU A 1 168 ? 12.673 -0.603 -21.684 1.00 47.09 168 LEU A N 1
ATOM 1361 C CA . LEU A 1 168 ? 12.397 -1.986 -21.276 1.00 47.09 168 LEU A CA 1
ATOM 1362 C C . LEU A 1 168 ? 13.131 -3.004 -22.152 1.00 47.09 168 LEU A C 1
ATOM 1364 O O . LEU A 1 168 ? 13.622 -4.006 -21.644 1.00 47.09 168 LEU A O 1
ATOM 1368 N N . SER A 1 169 ? 13.244 -2.744 -23.455 1.00 46.06 169 SER A N 1
ATOM 1369 C CA . SER A 1 169 ? 13.963 -3.614 -24.390 1.00 46.06 169 SER A CA 1
ATOM 1370 C C . SER A 1 169 ? 15.466 -3.617 -24.118 1.00 46.06 169 SER A C 1
ATOM 1372 O O . SER A 1 169 ? 16.112 -4.657 -24.238 1.00 46.06 169 SER A O 1
ATOM 1374 N N . ILE A 1 170 ? 16.049 -2.479 -23.732 1.00 45.91 170 ILE A N 1
ATOM 1375 C CA . ILE A 1 170 ? 17.459 -2.431 -23.349 1.00 45.91 170 ILE A CA 1
ATOM 1376 C C . ILE A 1 170 ? 17.666 -3.080 -21.977 1.00 45.91 170 ILE A C 1
ATOM 1378 O O . ILE A 1 170 ? 18.579 -3.888 -21.826 1.00 45.91 170 ILE A O 1
ATOM 1382 N N . PHE A 1 171 ? 16.772 -2.822 -21.020 1.00 46.44 171 PHE A N 1
ATOM 1383 C CA . PHE A 1 171 ? 16.758 -3.469 -19.707 1.00 46.44 171 PHE A CA 1
ATOM 1384 C C . PHE A 1 171 ? 16.689 -5.005 -19.833 1.00 46.44 171 PHE A C 1
ATOM 1386 O O . PHE A 1 171 ? 17.502 -5.724 -19.251 1.00 46.44 171 PHE A O 1
ATOM 1393 N N . HIS A 1 172 ? 15.799 -5.506 -20.697 1.00 42.06 172 HIS A N 1
ATOM 1394 C CA . HIS A 1 172 ? 15.662 -6.919 -21.059 1.00 42.06 172 HIS A CA 1
ATOM 1395 C C . HIS A 1 172 ? 16.918 -7.494 -21.733 1.00 42.06 172 HIS A C 1
ATOM 1397 O O . HIS A 1 172 ? 17.235 -8.660 -21.531 1.00 42.06 172 HIS A O 1
ATOM 1403 N N . ASN A 1 173 ? 17.661 -6.705 -22.516 1.00 41.97 173 ASN A N 1
ATOM 1404 C CA . ASN A 1 173 ? 18.907 -7.148 -23.153 1.00 41.97 173 ASN A CA 1
ATOM 1405 C C . ASN A 1 173 ? 20.130 -7.093 -22.217 1.00 41.97 173 ASN A C 1
ATOM 1407 O O . ASN A 1 173 ? 21.104 -7.806 -22.460 1.00 41.97 173 ASN A O 1
ATOM 1411 N N . PHE A 1 174 ? 20.089 -6.284 -21.155 1.00 38.78 174 PHE A N 1
ATOM 1412 C CA . PHE A 1 174 ? 21.165 -6.171 -20.165 1.00 38.78 174 PHE A CA 1
ATOM 1413 C C . PHE A 1 174 ? 21.130 -7.312 -19.131 1.00 38.78 174 PHE A C 1
ATOM 1415 O O . PHE A 1 174 ? 22.172 -7.785 -18.685 1.00 38.78 174 PHE A O 1
ATOM 1422 N N . PHE A 1 175 ? 19.941 -7.817 -18.786 1.00 38.06 175 PHE A N 1
ATOM 1423 C CA . PHE A 1 175 ? 19.764 -8.825 -17.731 1.00 38.06 175 PHE A CA 1
ATOM 1424 C C . PHE A 1 175 ? 20.241 -10.266 -18.033 1.00 38.06 175 PHE A C 1
ATOM 1426 O O . PHE A 1 175 ? 20.685 -10.941 -17.104 1.00 38.06 175 PHE A O 1
ATOM 1433 N N . PRO A 1 176 ? 20.232 -10.782 -19.282 1.00 36.88 176 PRO A N 1
ATOM 1434 C CA . PRO A 1 176 ? 20.773 -12.101 -19.610 1.00 36.88 176 PRO A CA 1
ATOM 1435 C C . PRO A 1 176 ? 22.246 -12.286 -19.215 1.00 36.88 176 PRO A C 1
ATOM 1437 O O . PRO A 1 176 ? 22.659 -13.412 -18.961 1.00 36.88 176 PRO A O 1
ATOM 1440 N N . TYR A 1 177 ? 23.014 -11.198 -19.096 1.00 37.91 177 TYR A N 1
ATOM 1441 C CA . TYR A 1 177 ? 24.395 -11.210 -18.597 1.00 37.91 177 TYR A CA 1
ATOM 1442 C C . TYR A 1 177 ? 24.508 -11.487 -17.093 1.00 37.91 177 TYR A C 1
ATOM 1444 O O . TYR A 1 177 ? 25.557 -11.926 -16.630 1.00 37.91 177 TYR A O 1
ATOM 1452 N N . TYR A 1 178 ? 23.426 -11.287 -16.340 1.00 34.47 178 TYR A N 1
ATOM 1453 C CA . TYR A 1 178 ? 23.331 -11.645 -14.926 1.00 34.47 178 TYR A CA 1
ATOM 1454 C C . TYR A 1 178 ? 22.619 -12.982 -14.707 1.00 34.47 178 TYR A C 1
ATOM 1456 O O . TYR A 1 178 ? 22.568 -13.462 -13.587 1.00 34.47 178 TYR A O 1
ATOM 1464 N N . LYS A 1 179 ? 22.123 -13.627 -15.770 1.00 29.41 179 LYS A N 1
ATOM 1465 C CA . LYS A 1 179 ? 21.454 -14.937 -15.710 1.00 29.41 179 LYS A CA 1
ATOM 1466 C C . LYS A 1 179 ? 22.408 -16.087 -15.350 1.00 29.41 179 LYS A C 1
ATOM 1468 O O . LYS A 1 179 ? 21.940 -17.147 -14.952 1.00 29.41 179 LYS A O 1
ATOM 1473 N N . GLU A 1 180 ? 23.721 -15.882 -15.498 1.00 29.09 180 GLU A N 1
ATOM 1474 C CA . GLU A 1 180 ? 24.769 -16.791 -14.996 1.00 29.09 180 GLU A CA 1
ATOM 1475 C C . GLU A 1 180 ? 25.118 -16.555 -13.516 1.00 29.09 180 GLU A C 1
ATOM 1477 O O . GLU A 1 180 ? 25.764 -17.403 -12.903 1.00 29.09 180 GLU A O 1
ATOM 1482 N N . TYR A 1 181 ? 24.657 -15.454 -12.912 1.00 31.12 181 TYR A N 1
ATOM 1483 C CA . TYR A 1 181 ? 24.494 -15.403 -11.465 1.00 31.12 181 TYR A CA 1
ATOM 1484 C C . TYR A 1 181 ? 23.174 -16.107 -11.188 1.00 31.12 181 TYR A C 1
ATOM 1486 O O . TYR A 1 181 ? 22.106 -15.518 -11.347 1.00 31.12 181 TYR A O 1
ATOM 1494 N N . GLU A 1 182 ? 23.236 -17.401 -10.872 1.00 26.16 182 GLU A N 1
ATOM 1495 C CA . GLU A 1 182 ? 22.072 -18.106 -10.350 1.00 26.16 182 GLU A CA 1
ATOM 1496 C C . GLU A 1 182 ? 21.429 -17.209 -9.283 1.00 26.16 182 GLU A C 1
ATOM 1498 O O . GLU A 1 182 ? 22.070 -16.850 -8.295 1.00 26.16 182 GLU A O 1
ATOM 1503 N N . LEU A 1 183 ? 20.152 -16.865 -9.475 1.00 30.05 183 LEU A N 1
ATOM 1504 C CA . LEU A 1 183 ? 19.233 -16.501 -8.394 1.00 30.05 183 LEU A CA 1
ATOM 1505 C C . LEU A 1 183 ? 19.021 -17.753 -7.521 1.00 30.05 183 LEU A C 1
ATOM 1507 O O . LEU A 1 183 ? 17.906 -18.224 -7.324 1.00 30.05 183 LEU A O 1
ATOM 1511 N N . SER A 1 184 ? 20.121 -18.372 -7.087 1.00 25.44 184 SER A N 1
ATOM 1512 C CA . SER A 1 184 ? 20.129 -19.372 -6.046 1.00 25.44 184 SER A CA 1
ATOM 1513 C C . SER A 1 184 ? 19.751 -18.641 -4.773 1.00 25.44 184 SER A C 1
ATOM 1515 O O . SER A 1 184 ? 20.292 -17.577 -4.482 1.00 25.44 184 SER A O 1
ATOM 1517 N N . THR A 1 185 ? 18.819 -19.244 -4.056 1.00 25.98 185 THR A N 1
ATOM 1518 C CA . THR A 1 185 ? 18.101 -18.841 -2.840 1.00 25.98 185 THR A CA 1
ATOM 1519 C C . THR A 1 185 ? 18.947 -18.406 -1.636 1.00 25.98 185 THR A C 1
ATOM 1521 O O . THR A 1 185 ? 18.410 -18.267 -0.548 1.00 25.98 185 THR A O 1
ATOM 1524 N N . ASP A 1 186 ? 20.234 -18.140 -1.823 1.00 26.36 186 ASP A N 1
ATOM 1525 C CA . ASP A 1 186 ? 21.117 -17.498 -0.864 1.00 26.36 186 ASP A CA 1
ATOM 1526 C C . ASP A 1 186 ? 21.798 -16.330 -1.590 1.00 26.36 186 ASP A C 1
ATOM 1528 O O . ASP A 1 186 ? 22.778 -16.530 -2.306 1.00 26.36 186 ASP A O 1
ATOM 1532 N N . PHE A 1 187 ? 21.268 -15.109 -1.457 1.00 29.56 187 PHE A N 1
ATOM 1533 C CA . PHE A 1 187 ? 21.976 -13.896 -1.882 1.00 29.56 187 PHE A CA 1
ATOM 1534 C C . PHE A 1 187 ? 23.139 -13.682 -0.901 1.00 29.56 187 PHE A C 1
ATOM 1536 O O . PHE A 1 187 ? 22.891 -13.288 0.238 1.00 29.56 187 PHE A O 1
ATOM 1543 N N . PRO A 1 188 ? 24.406 -13.952 -1.267 1.00 27.59 188 PRO A N 1
ATOM 1544 C CA . PRO A 1 188 ? 25.506 -13.789 -0.333 1.00 27.59 188 PRO A CA 1
ATOM 1545 C C . PRO A 1 188 ? 25.826 -12.296 -0.251 1.00 27.59 188 PRO A C 1
ATOM 1547 O O . PRO A 1 188 ? 25.991 -11.651 -1.293 1.00 27.59 188 PRO A O 1
ATOM 1550 N N . ASP A 1 189 ? 25.987 -11.765 0.963 1.00 30.77 189 ASP A N 1
ATOM 1551 C CA . ASP A 1 189 ? 26.412 -10.380 1.236 1.00 30.77 189 ASP A CA 1
ATOM 1552 C C . ASP A 1 189 ? 27.634 -9.946 0.385 1.00 30.77 189 ASP A C 1
ATOM 1554 O O . ASP A 1 189 ? 27.798 -8.780 0.044 1.00 30.77 189 ASP A O 1
ATOM 1558 N N . GLU A 1 190 ? 28.462 -10.895 -0.062 1.00 28.94 190 GLU A N 1
ATOM 1559 C CA . GLU A 1 190 ? 29.648 -10.674 -0.901 1.00 28.94 190 GLU A CA 1
ATOM 1560 C C . GLU A 1 190 ? 29.351 -10.250 -2.363 1.00 28.94 190 GLU A C 1
ATOM 1562 O O . GLU A 1 190 ? 30.228 -9.711 -3.043 1.00 28.94 190 GLU A O 1
ATOM 1567 N N . ASN A 1 191 ? 28.131 -10.460 -2.881 1.00 31.55 191 ASN A N 1
ATOM 1568 C CA . ASN A 1 191 ? 27.699 -9.924 -4.186 1.00 31.55 191 ASN A CA 1
ATOM 1569 C C . ASN A 1 191 ? 26.993 -8.557 -4.062 1.00 31.55 191 ASN A C 1
ATOM 1571 O O . ASN A 1 191 ? 26.853 -7.853 -5.066 1.00 31.55 191 ASN A O 1
ATOM 1575 N N . PHE A 1 192 ? 26.621 -8.150 -2.844 1.00 32.81 192 PHE A N 1
ATOM 1576 C CA . PHE A 1 192 ? 26.090 -6.820 -2.523 1.00 32.81 192 PHE A CA 1
ATOM 1577 C C . PHE A 1 192 ? 27.131 -5.731 -2.846 1.00 32.81 192 PHE A C 1
ATOM 1579 O O . PHE A 1 192 ? 26.833 -4.752 -3.532 1.00 32.81 192 PHE A O 1
ATOM 1586 N N . ASP A 1 193 ? 28.399 -5.982 -2.505 1.00 31.42 193 ASP A N 1
ATOM 1587 C CA . ASP A 1 193 ? 29.533 -5.106 -2.827 1.00 31.42 193 ASP A CA 1
ATOM 1588 C C . ASP A 1 193 ? 29.822 -5.002 -4.339 1.00 31.42 193 ASP A C 1
ATOM 1590 O O . ASP A 1 193 ? 30.338 -3.985 -4.806 1.00 31.42 193 ASP A O 1
ATOM 1594 N N . LYS A 1 194 ? 29.446 -6.007 -5.147 1.00 32.56 194 LYS A N 1
ATOM 1595 C CA . LYS A 1 194 ? 29.609 -5.962 -6.614 1.00 32.56 194 LYS A CA 1
ATOM 1596 C C . LYS A 1 194 ? 28.540 -5.114 -7.298 1.00 32.56 194 LYS A C 1
ATOM 1598 O O . LYS A 1 194 ? 28.870 -4.401 -8.243 1.00 32.56 194 LYS A O 1
ATOM 1603 N N . ILE A 1 195 ? 27.298 -5.131 -6.809 1.00 32.78 195 ILE A N 1
ATOM 1604 C CA . ILE A 1 195 ? 26.249 -4.213 -7.285 1.00 32.78 195 ILE A CA 1
ATOM 1605 C C . ILE A 1 195 ? 26.571 -2.778 -6.842 1.00 32.78 195 ILE A C 1
ATOM 1607 O O . ILE A 1 195 ? 26.466 -1.858 -7.644 1.00 32.78 195 ILE A O 1
ATOM 1611 N N . ILE A 1 196 ? 27.089 -2.587 -5.624 1.00 32.25 196 ILE A N 1
ATOM 1612 C CA . ILE A 1 196 ? 27.610 -1.290 -5.158 1.00 32.25 196 ILE A CA 1
ATOM 1613 C C . ILE A 1 196 ? 28.824 -0.836 -5.987 1.00 32.25 196 ILE A C 1
ATOM 1615 O O . ILE A 1 196 ? 28.996 0.360 -6.205 1.00 32.25 196 ILE A O 1
ATOM 1619 N N . SER A 1 197 ? 29.650 -1.749 -6.514 1.00 33.09 197 SER A N 1
ATOM 1620 C CA . SER A 1 197 ? 30.773 -1.392 -7.400 1.00 33.09 197 SER A CA 1
ATOM 1621 C C . SER A 1 197 ? 30.351 -0.890 -8.793 1.00 33.09 197 SER A C 1
ATOM 1623 O O . SER A 1 197 ? 31.162 -0.275 -9.486 1.00 33.09 197 SER A O 1
ATOM 1625 N N . LEU A 1 198 ? 29.071 -1.049 -9.169 1.00 33.25 198 LEU A N 1
ATOM 1626 C CA . LEU A 1 198 ? 28.451 -0.369 -10.318 1.00 33.25 198 LEU A CA 1
ATOM 1627 C C . LEU A 1 198 ? 28.157 1.123 -10.036 1.00 33.25 198 LEU A C 1
ATOM 1629 O O . LEU A 1 198 ? 27.559 1.785 -10.876 1.00 33.25 198 LEU A O 1
ATOM 1633 N N . ASN A 1 199 ? 28.583 1.675 -8.890 1.00 33.31 199 ASN A N 1
ATOM 1634 C CA . ASN A 1 199 ? 28.573 3.119 -8.590 1.00 33.31 199 ASN A CA 1
ATOM 1635 C C . ASN A 1 199 ? 29.672 3.924 -9.308 1.00 33.31 199 ASN A C 1
ATOM 1637 O O . ASN A 1 199 ? 29.790 5.130 -9.090 1.00 33.31 199 ASN A O 1
ATOM 1641 N N . ASN A 1 200 ? 30.511 3.294 -10.132 1.00 33.19 200 ASN A N 1
ATOM 1642 C CA . ASN A 1 200 ? 31.457 4.038 -10.958 1.00 33.19 200 ASN A CA 1
ATOM 1643 C C . ASN A 1 200 ? 30.731 4.656 -12.159 1.00 33.19 200 ASN A C 1
ATOM 1645 O O . ASN A 1 200 ? 29.782 4.074 -12.671 1.00 33.19 200 ASN A O 1
ATOM 1649 N N . ASN A 1 201 ? 31.200 5.834 -12.573 1.00 36.16 201 ASN A N 1
ATOM 1650 C CA . ASN A 1 201 ? 30.680 6.782 -13.576 1.00 36.16 201 ASN A CA 1
ATOM 1651 C C . ASN A 1 201 ? 30.193 6.236 -14.947 1.00 36.16 201 ASN A C 1
ATOM 1653 O O . ASN A 1 201 ? 29.846 7.034 -15.813 1.00 36.16 201 ASN A O 1
ATOM 1657 N N . ASP A 1 202 ? 30.153 4.922 -15.144 1.00 35.81 202 ASP A N 1
ATOM 1658 C CA . ASP A 1 202 ? 29.693 4.208 -16.339 1.00 35.81 202 ASP A CA 1
ATOM 1659 C C . ASP A 1 202 ? 28.238 3.716 -16.212 1.00 35.81 202 ASP A C 1
ATOM 1661 O O . ASP A 1 202 ? 27.676 3.122 -17.132 1.00 35.81 202 ASP A O 1
ATOM 1665 N N . ASN A 1 203 ? 27.599 3.940 -15.060 1.00 39.75 203 ASN A N 1
ATOM 1666 C CA . ASN A 1 203 ? 26.222 3.531 -14.852 1.00 39.75 203 ASN A CA 1
ATOM 1667 C C . ASN A 1 203 ? 25.260 4.589 -15.399 1.00 39.75 203 ASN A C 1
ATOM 1669 O O . ASN A 1 203 ? 25.062 5.644 -14.800 1.00 39.75 203 ASN A O 1
ATOM 1673 N N . VAL A 1 204 ? 24.626 4.289 -16.532 1.00 41.81 204 VAL A N 1
ATOM 1674 C CA . VAL A 1 204 ? 23.623 5.156 -17.172 1.00 41.81 204 VAL A CA 1
ATOM 1675 C C . VAL A 1 204 ? 22.462 5.507 -16.228 1.00 41.81 204 VAL A C 1
ATOM 1677 O O . VAL A 1 204 ? 21.764 6.496 -16.430 1.00 41.81 204 VAL A O 1
ATOM 1680 N N . PHE A 1 205 ? 22.270 4.723 -15.165 1.00 42.44 205 PHE A N 1
ATOM 1681 C CA . PHE A 1 205 ? 21.270 4.958 -14.131 1.00 42.44 205 PHE A CA 1
ATOM 1682 C C . PHE A 1 205 ? 21.700 6.000 -13.082 1.00 42.44 205 PHE A C 1
ATOM 1684 O O . PHE A 1 205 ? 20.911 6.291 -12.198 1.00 42.44 205 PHE A O 1
ATOM 1691 N N . ALA A 1 206 ? 22.903 6.586 -13.158 1.00 40.19 206 ALA A N 1
ATOM 1692 C CA . ALA A 1 206 ? 23.457 7.501 -12.149 1.00 40.19 206 ALA A CA 1
ATOM 1693 C C . ALA A 1 206 ? 22.944 8.967 -12.220 1.00 40.19 206 ALA A C 1
ATOM 1695 O O . ALA A 1 206 ? 23.391 9.811 -11.443 1.00 40.19 206 ALA A O 1
ATOM 1696 N N . GLY A 1 207 ? 21.997 9.294 -13.108 1.00 45.56 207 GLY A N 1
ATOM 1697 C CA . GLY A 1 207 ? 21.435 10.647 -13.227 1.00 45.56 207 GLY A CA 1
ATOM 1698 C C . GLY A 1 207 ? 20.093 10.836 -12.508 1.00 45.56 207 GLY A C 1
ATOM 1699 O O . GLY A 1 207 ? 19.111 10.201 -12.884 1.00 45.56 207 GLY A O 1
ATOM 1700 N N . ASP A 1 208 ? 20.014 11.800 -11.578 1.00 45.19 208 ASP A N 1
ATOM 1701 C CA . ASP A 1 208 ? 18.786 12.188 -10.842 1.00 45.19 208 ASP A CA 1
ATOM 1702 C C . ASP A 1 208 ? 17.568 12.440 -11.747 1.00 45.19 208 ASP A C 1
ATOM 1704 O O . ASP A 1 208 ? 16.421 12.211 -11.351 1.00 45.19 208 ASP A O 1
ATOM 1708 N N . LEU A 1 209 ? 17.824 12.936 -12.962 1.00 41.09 209 LEU A N 1
ATOM 1709 C CA . LEU A 1 209 ? 16.804 13.258 -13.950 1.00 41.09 209 LEU A CA 1
ATOM 1710 C C . LEU A 1 209 ? 16.217 11.980 -14.571 1.00 41.09 209 LEU A C 1
ATOM 1712 O O . LEU A 1 209 ? 15.004 11.838 -14.625 1.00 41.09 209 LEU A O 1
ATOM 1716 N N . LEU A 1 210 ? 17.059 11.025 -14.980 1.00 46.97 210 LEU A N 1
ATOM 1717 C CA . LEU A 1 210 ? 16.650 9.812 -15.702 1.00 46.97 210 LEU A CA 1
ATOM 1718 C C . LEU A 1 210 ? 15.790 8.882 -14.828 1.00 46.97 210 LEU A C 1
ATOM 1720 O O . LEU A 1 210 ? 14.811 8.308 -15.303 1.00 46.97 210 LEU A O 1
ATOM 1724 N N . THR A 1 211 ? 16.110 8.793 -13.537 1.00 57.12 211 THR A N 1
ATOM 1725 C CA . THR A 1 211 ? 15.393 7.976 -12.544 1.00 57.12 211 THR A CA 1
ATOM 1726 C C . THR A 1 211 ? 13.951 8.448 -12.324 1.00 57.12 211 THR A C 1
ATOM 1728 O O . THR A 1 211 ? 13.043 7.639 -12.145 1.00 57.12 211 THR A O 1
ATOM 1731 N N . CYS A 1 212 ? 13.729 9.762 -12.394 1.00 54.38 212 CYS A N 1
ATOM 1732 C CA . CYS A 1 212 ? 12.433 10.412 -12.213 1.00 54.38 212 CYS A CA 1
ATOM 1733 C C . CYS A 1 212 ? 11.428 9.991 -13.299 1.00 54.38 212 CYS A C 1
ATOM 1735 O O . CYS A 1 212 ? 10.361 9.446 -13.015 1.00 54.38 212 CYS A O 1
ATOM 1737 N N . TYR A 1 213 ? 11.835 10.155 -14.561 1.00 57.50 213 TYR A N 1
ATOM 1738 C CA . TYR A 1 213 ? 11.028 9.781 -15.721 1.00 57.50 213 TYR A CA 1
ATOM 1739 C C . TYR A 1 213 ? 10.842 8.276 -15.838 1.00 57.50 213 TYR A C 1
ATOM 1741 O O . TYR A 1 213 ? 9.831 7.832 -16.369 1.00 57.50 213 TYR A O 1
ATOM 1749 N N . LEU A 1 214 ? 11.800 7.489 -15.344 1.00 64.94 214 LEU A N 1
ATOM 1750 C CA . LEU A 1 214 ? 11.691 6.042 -15.366 1.00 64.94 214 LEU A CA 1
ATOM 1751 C C . LEU A 1 214 ? 10.536 5.542 -14.493 1.00 64.94 214 LEU A C 1
ATOM 1753 O O . LEU A 1 214 ? 9.752 4.703 -14.931 1.00 64.94 214 LEU A O 1
ATOM 1757 N N . ILE A 1 215 ? 10.419 6.064 -13.271 1.00 70.88 215 ILE A N 1
ATOM 1758 C CA . ILE A 1 215 ? 9.343 5.669 -12.357 1.00 70.88 215 ILE A CA 1
ATOM 1759 C C . ILE A 1 215 ? 7.989 6.148 -12.896 1.00 70.88 215 ILE A C 1
ATOM 1761 O O . ILE A 1 215 ? 7.031 5.379 -12.873 1.00 70.88 215 ILE A O 1
ATOM 1765 N N . ASP A 1 216 ? 7.920 7.365 -13.447 1.00 64.94 216 ASP A N 1
ATOM 1766 C CA . ASP A 1 216 ? 6.704 7.882 -14.095 1.00 64.94 216 ASP A CA 1
ATOM 1767 C C . ASP A 1 216 ? 6.314 7.040 -15.323 1.00 64.94 216 ASP A C 1
ATOM 1769 O O . ASP A 1 216 ? 5.149 6.701 -15.517 1.00 64.94 216 ASP A O 1
ATOM 1773 N N . PHE A 1 217 ? 7.292 6.607 -16.118 1.00 64.12 217 PHE A N 1
ATOM 1774 C CA . PHE A 1 217 ? 7.054 5.705 -17.239 1.00 64.12 217 PHE A CA 1
ATOM 1775 C C . PHE A 1 217 ? 6.541 4.333 -16.779 1.00 64.12 217 PHE A C 1
ATOM 1777 O O . PHE A 1 217 ? 5.593 3.798 -17.355 1.00 64.12 217 PHE A O 1
ATOM 1784 N N . PHE A 1 218 ? 7.130 3.756 -15.730 1.00 72.62 218 PHE A N 1
ATOM 1785 C CA . PHE A 1 218 ? 6.638 2.501 -15.165 1.00 72.62 218 PHE A CA 1
ATOM 1786 C C . PHE A 1 218 ? 5.227 2.630 -14.605 1.00 72.62 218 PHE A C 1
ATOM 1788 O O . PHE A 1 218 ? 4.431 1.705 -14.777 1.00 72.62 218 PHE A O 1
ATOM 1795 N N . TYR A 1 219 ? 4.910 3.765 -13.980 1.00 75.44 219 TYR A N 1
ATOM 1796 C CA . TYR A 1 219 ? 3.556 4.078 -13.549 1.00 75.44 219 TYR A CA 1
ATOM 1797 C C . TYR A 1 219 ? 2.594 4.040 -14.739 1.00 75.44 219 TYR A C 1
ATOM 1799 O O . TYR A 1 219 ? 1.639 3.268 -14.713 1.00 75.44 219 TYR A O 1
ATOM 1807 N N . ASP A 1 220 ? 2.891 4.770 -15.817 1.00 58.03 220 ASP A N 1
ATOM 1808 C CA . ASP A 1 220 ? 2.039 4.818 -17.009 1.00 58.03 220 ASP A CA 1
ATOM 1809 C C . ASP A 1 220 ? 1.876 3.444 -17.676 1.00 58.03 220 ASP A C 1
ATOM 1811 O O . ASP A 1 220 ? 0.774 3.072 -18.087 1.00 58.03 220 ASP A O 1
ATOM 1815 N N . ILE A 1 221 ? 2.940 2.637 -17.755 1.00 61.97 221 ILE A N 1
ATOM 1816 C CA . ILE A 1 221 ? 2.818 1.253 -18.233 1.00 61.97 221 ILE A CA 1
ATOM 1817 C C . ILE A 1 221 ? 1.852 0.462 -17.347 1.00 61.97 221 ILE A C 1
ATOM 1819 O O . ILE A 1 221 ? 0.946 -0.211 -17.847 1.00 61.97 221 ILE A O 1
ATOM 1823 N N . CYS A 1 222 ? 2.075 0.511 -16.033 1.00 71.25 222 CYS A N 1
ATOM 1824 C CA . CYS A 1 222 ? 1.311 -0.263 -15.068 1.00 71.25 222 CYS A CA 1
ATOM 1825 C C . CYS A 1 222 ? -0.123 0.232 -14.929 1.00 71.25 222 CYS A C 1
ATOM 1827 O O . CYS A 1 222 ? -0.962 -0.561 -14.523 1.00 71.25 222 CYS A O 1
ATOM 1829 N N . ASP A 1 223 ? -0.440 1.471 -15.289 1.00 69.81 223 ASP A N 1
ATOM 1830 C CA . ASP A 1 223 ? -1.804 1.994 -15.289 1.00 69.81 223 ASP A CA 1
ATOM 1831 C C . ASP A 1 223 ? -2.513 1.610 -16.600 1.00 69.81 223 ASP A C 1
ATOM 1833 O O . ASP A 1 223 ? -3.471 0.829 -16.612 1.00 69.81 223 ASP A O 1
ATOM 1837 N N . TYR A 1 224 ? -1.950 2.010 -17.744 1.00 55.56 224 TYR A N 1
ATOM 1838 C CA . TYR A 1 224 ? -2.649 1.976 -19.033 1.00 55.56 224 TYR A CA 1
ATOM 1839 C C . TYR A 1 224 ? -2.531 0.664 -19.818 1.00 55.56 224 TYR A C 1
ATOM 1841 O O . TYR A 1 224 ? -3.366 0.404 -20.689 1.00 55.56 224 TYR A O 1
ATOM 1849 N N . PHE A 1 225 ? -1.532 -0.182 -19.545 1.00 51.47 225 PHE A N 1
ATOM 1850 C CA . PHE A 1 225 ? -1.241 -1.351 -20.382 1.00 51.47 225 PHE A CA 1
ATOM 1851 C C . PHE A 1 225 ? -1.420 -2.671 -19.641 1.00 51.47 225 PHE A C 1
ATOM 1853 O O . PHE A 1 225 ? -1.152 -2.792 -18.448 1.00 51.47 225 PHE A O 1
ATOM 1860 N N . ASN A 1 226 ? -1.874 -3.697 -20.361 1.00 63.41 226 ASN A N 1
ATOM 1861 C CA . ASN A 1 226 ? -1.859 -5.058 -19.842 1.00 63.41 226 ASN A CA 1
ATOM 1862 C C . ASN A 1 226 ? -0.467 -5.649 -20.080 1.00 63.41 226 ASN A C 1
ATOM 1864 O O . ASN A 1 226 ? -0.115 -5.958 -21.220 1.00 63.41 226 ASN A O 1
ATOM 1868 N N . ILE A 1 227 ? 0.332 -5.739 -19.022 1.00 64.69 227 ILE A N 1
ATOM 1869 C CA . ILE A 1 227 ? 1.715 -6.211 -19.095 1.00 64.69 227 ILE A CA 1
ATOM 1870 C C . ILE A 1 227 ? 1.806 -7.718 -18.858 1.00 64.69 227 ILE A C 1
ATOM 1872 O O . ILE A 1 227 ? 0.935 -8.327 -18.241 1.00 64.69 227 ILE A O 1
ATOM 1876 N N . SER A 1 228 ? 2.846 -8.343 -19.411 1.00 69.44 228 SER A N 1
ATOM 1877 C CA . SER A 1 228 ? 3.171 -9.734 -19.102 1.00 69.44 228 SER A CA 1
ATOM 1878 C C . SER A 1 228 ? 3.923 -9.820 -17.773 1.00 69.44 228 SER A C 1
ATOM 1880 O O . SER A 1 228 ? 4.544 -8.850 -17.339 1.00 69.44 228 SER A O 1
ATOM 1882 N N . LEU A 1 229 ? 3.934 -11.012 -17.172 1.00 68.38 229 LEU A N 1
ATOM 1883 C CA . LEU A 1 229 ? 4.691 -11.279 -15.947 1.00 68.38 229 LEU A CA 1
ATOM 1884 C C . LEU A 1 229 ? 6.186 -10.952 -16.107 1.00 68.38 229 LEU A C 1
ATOM 1886 O O . LEU A 1 229 ? 6.785 -10.347 -15.232 1.00 68.38 229 LEU A O 1
ATOM 1890 N N . GLU A 1 230 ? 6.768 -11.284 -17.260 1.00 63.97 230 GLU A N 1
ATOM 1891 C CA . GLU A 1 230 ? 8.172 -10.994 -17.571 1.00 63.97 230 GLU A CA 1
ATOM 1892 C C . GLU A 1 230 ? 8.470 -9.484 -17.574 1.00 63.97 230 GLU A C 1
ATOM 1894 O O . GLU A 1 230 ? 9.455 -9.042 -16.984 1.00 63.97 230 GLU A O 1
ATOM 1899 N N . VAL A 1 231 ? 7.591 -8.677 -18.180 1.00 59.22 231 VAL A N 1
ATOM 1900 C CA . VAL A 1 231 ? 7.713 -7.210 -18.159 1.00 59.22 231 VAL A CA 1
ATOM 1901 C C . VAL A 1 231 ? 7.535 -6.672 -16.742 1.00 59.22 231 VAL A C 1
ATOM 1903 O O . VAL A 1 231 ? 8.272 -5.779 -16.330 1.00 59.22 231 VAL A O 1
ATOM 1906 N N . ALA A 1 232 ? 6.599 -7.234 -15.980 1.00 69.69 232 ALA A N 1
ATOM 1907 C CA . ALA A 1 232 ? 6.377 -6.845 -14.598 1.00 69.69 232 ALA A CA 1
ATOM 1908 C C . ALA A 1 232 ? 7.613 -7.118 -13.715 1.00 69.69 232 ALA A C 1
ATOM 1910 O O . ALA A 1 232 ? 7.999 -6.255 -12.923 1.00 69.69 232 ALA A O 1
ATOM 1911 N N . SER A 1 233 ? 8.302 -8.252 -13.900 1.00 66.12 233 SER A N 1
ATOM 1912 C CA . SER A 1 233 ? 9.571 -8.544 -13.217 1.00 66.12 233 SER A CA 1
ATOM 1913 C C . SER A 1 233 ? 10.649 -7.506 -13.541 1.00 66.12 233 SER A C 1
ATOM 1915 O O . SER A 1 233 ? 11.347 -7.054 -12.636 1.00 66.12 233 SER A O 1
ATOM 1917 N N . TYR A 1 234 ? 10.751 -7.055 -14.797 1.00 64.81 234 TYR A N 1
ATOM 1918 C CA . TYR A 1 234 ? 11.698 -5.993 -15.162 1.00 64.81 234 TYR A CA 1
ATOM 1919 C C . TYR A 1 234 ? 11.387 -4.660 -14.505 1.00 64.81 234 TYR A C 1
ATOM 1921 O O . TYR A 1 234 ? 12.306 -3.985 -14.047 1.00 64.81 234 TYR A O 1
ATOM 1929 N N . ILE A 1 235 ? 10.110 -4.291 -14.430 1.00 72.38 235 ILE A N 1
ATOM 1930 C CA . ILE A 1 235 ? 9.686 -3.066 -13.749 1.00 72.38 235 ILE A CA 1
ATOM 1931 C C . ILE A 1 235 ? 10.072 -3.132 -12.267 1.00 72.38 235 ILE A C 1
ATOM 1933 O O . ILE A 1 235 ? 10.699 -2.204 -11.760 1.00 72.38 235 ILE A O 1
ATOM 1937 N N . MET A 1 236 ? 9.783 -4.248 -11.590 1.00 75.38 236 MET A N 1
ATOM 1938 C CA . MET A 1 236 ? 10.141 -4.452 -10.182 1.00 75.38 236 MET A CA 1
ATOM 1939 C C . MET A 1 236 ? 11.651 -4.321 -9.942 1.00 75.38 236 MET A C 1
ATOM 1941 O O . MET A 1 236 ? 12.077 -3.568 -9.064 1.00 75.38 236 MET A O 1
ATOM 1945 N N . THR A 1 237 ? 12.475 -4.982 -10.757 1.00 68.69 237 THR A N 1
ATOM 1946 C CA . THR A 1 237 ? 13.936 -4.868 -10.657 1.00 68.69 237 THR A CA 1
ATOM 1947 C C . THR A 1 237 ? 14.445 -3.468 -11.017 1.00 68.69 237 THR A C 1
ATOM 1949 O O . THR A 1 237 ? 15.390 -2.973 -10.404 1.00 68.69 237 THR A O 1
ATOM 1952 N N . GLY A 1 238 ? 13.825 -2.798 -11.990 1.00 68.75 238 GLY A N 1
ATOM 1953 C CA . GLY A 1 238 ? 14.172 -1.430 -12.371 1.00 68.75 238 GLY A CA 1
ATOM 1954 C C . GLY A 1 238 ? 13.926 -0.442 -11.235 1.00 68.75 238 GLY A C 1
ATOM 1955 O O . GLY A 1 238 ? 14.796 0.372 -10.930 1.00 68.75 238 GLY A O 1
ATOM 1956 N N . ILE A 1 239 ? 12.781 -0.563 -10.556 1.00 74.88 239 ILE A N 1
ATOM 1957 C CA . ILE A 1 239 ? 12.467 0.225 -9.358 1.00 74.88 239 ILE A CA 1
ATOM 1958 C C . ILE A 1 239 ? 13.478 -0.052 -8.245 1.00 74.88 239 ILE A C 1
ATOM 1960 O O . ILE A 1 239 ? 13.955 0.887 -7.615 1.00 74.88 239 ILE A O 1
ATOM 1964 N N . TYR A 1 240 ? 13.843 -1.316 -8.019 1.00 69.81 240 TYR A N 1
ATOM 1965 C CA . TYR A 1 240 ? 14.848 -1.672 -7.016 1.00 69.81 240 TYR A CA 1
ATOM 1966 C C . TYR A 1 240 ? 16.171 -0.923 -7.231 1.00 69.81 240 TYR A C 1
ATOM 1968 O O . TYR A 1 240 ? 16.676 -0.277 -6.313 1.00 69.81 240 TYR A O 1
ATOM 1976 N N . ILE A 1 241 ? 16.698 -0.945 -8.459 1.00 63.28 241 ILE A N 1
ATOM 1977 C CA . ILE A 1 241 ? 17.941 -0.243 -8.814 1.00 63.28 241 ILE A CA 1
ATOM 1978 C C . ILE A 1 241 ? 17.774 1.276 -8.645 1.00 63.28 241 ILE A C 1
ATOM 1980 O O . ILE A 1 241 ? 18.641 1.943 -8.079 1.00 63.28 241 ILE A O 1
ATOM 1984 N N . ALA A 1 242 ? 16.647 1.819 -9.111 1.00 64.81 242 ALA A N 1
ATOM 1985 C CA . ALA A 1 242 ? 16.336 3.244 -9.054 1.00 64.81 242 ALA A CA 1
ATOM 1986 C C . ALA A 1 242 ? 16.262 3.778 -7.615 1.00 64.81 242 ALA A C 1
ATOM 1988 O O . ALA A 1 242 ? 16.835 4.819 -7.302 1.00 64.81 242 ALA A O 1
ATOM 1989 N N . VAL A 1 243 ? 15.568 3.073 -6.725 1.00 66.00 243 VAL A N 1
ATOM 1990 C CA . VAL A 1 243 ? 15.353 3.527 -5.346 1.00 66.00 243 VAL A CA 1
ATOM 1991 C C . VAL A 1 243 ? 16.611 3.340 -4.492 1.00 66.00 243 VAL A C 1
ATOM 1993 O O . VAL A 1 243 ? 16.877 4.167 -3.620 1.00 66.00 243 VAL A O 1
ATOM 1996 N N . PHE A 1 244 ? 17.413 2.301 -4.751 1.00 59.16 244 PHE A N 1
ATOM 1997 C CA . PHE A 1 244 ? 18.662 2.069 -4.021 1.00 59.16 244 PHE A CA 1
ATOM 1998 C C . PHE A 1 244 ? 19.718 3.145 -4.300 1.00 59.16 244 PHE A C 1
ATOM 2000 O O . PHE A 1 244 ? 20.382 3.617 -3.378 1.00 59.16 244 PHE A O 1
ATOM 2007 N N . ASN A 1 245 ? 19.847 3.569 -5.559 1.00 51.06 245 ASN A N 1
ATOM 2008 C CA . ASN A 1 245 ? 20.875 4.530 -5.956 1.00 51.06 245 ASN A CA 1
ATOM 2009 C C . ASN A 1 245 ? 20.537 5.982 -5.575 1.00 51.06 245 ASN A C 1
ATOM 2011 O O . ASN A 1 245 ? 21.445 6.809 -5.505 1.00 51.06 245 ASN A O 1
ATOM 2015 N N . PHE A 1 246 ? 19.265 6.308 -5.295 1.00 57.28 246 PHE A N 1
ATOM 2016 C CA . PHE A 1 246 ? 18.837 7.692 -5.065 1.00 57.28 246 PHE A CA 1
ATOM 2017 C C . PHE A 1 246 ? 17.931 7.842 -3.843 1.00 57.28 246 PHE A C 1
ATOM 2019 O O . PHE A 1 246 ? 16.757 7.465 -3.872 1.00 57.28 246 PHE A O 1
ATOM 2026 N N . PRO A 1 247 ? 18.396 8.506 -2.771 1.00 57.41 247 PRO A N 1
ATOM 2027 C CA . PRO A 1 247 ? 17.608 8.704 -1.564 1.00 57.41 247 PRO A CA 1
ATOM 2028 C C . PRO A 1 247 ? 16.520 9.793 -1.702 1.00 57.41 247 PRO A C 1
ATOM 2030 O O . PRO A 1 247 ? 16.093 10.350 -0.692 1.00 57.41 247 PRO A O 1
ATOM 2033 N N . ASN A 1 248 ? 15.985 10.066 -2.897 1.00 68.31 248 ASN A N 1
ATOM 2034 C CA . ASN A 1 248 ? 14.891 11.026 -3.071 1.00 68.31 248 ASN A CA 1
ATOM 2035 C C . ASN A 1 248 ? 13.568 10.472 -2.493 1.00 68.31 248 ASN A C 1
ATOM 2037 O O . ASN A 1 248 ? 13.216 9.308 -2.686 1.00 68.31 248 ASN A O 1
ATOM 2041 N N . ILE A 1 249 ? 12.870 11.297 -1.712 1.00 69.31 249 ILE A N 1
ATOM 2042 C CA . ILE A 1 249 ? 11.589 10.985 -1.063 1.00 69.31 249 ILE A CA 1
ATOM 2043 C C . ILE A 1 249 ? 10.469 10.801 -2.093 1.00 69.31 249 ILE A C 1
ATOM 2045 O O . ILE A 1 249 ? 9.734 9.819 -2.033 1.00 69.31 249 ILE A O 1
ATOM 2049 N N . GLU A 1 250 ? 10.366 11.715 -3.057 1.00 73.69 250 GLU A N 1
ATOM 2050 C CA . GLU A 1 250 ? 9.309 11.708 -4.072 1.00 73.69 250 GLU A CA 1
ATOM 2051 C C . GLU A 1 250 ? 9.360 10.420 -4.906 1.00 73.69 250 GLU A C 1
ATOM 2053 O O . GLU A 1 250 ? 8.337 9.805 -5.200 1.00 73.69 250 GLU A O 1
ATOM 2058 N N . TYR A 1 251 ? 10.570 9.952 -5.216 1.00 74.00 251 TYR A N 1
ATOM 2059 C CA . TYR A 1 251 ? 10.785 8.750 -6.026 1.00 74.00 251 TYR A CA 1
ATOM 2060 C C . TYR A 1 251 ? 10.373 7.488 -5.282 1.00 74.00 251 TYR A C 1
ATOM 2062 O O . TYR A 1 251 ? 9.807 6.574 -5.878 1.00 74.00 251 TYR A O 1
ATOM 2070 N N . LEU A 1 252 ? 10.610 7.452 -3.972 1.00 75.19 252 LEU A N 1
ATOM 2071 C CA . LEU A 1 252 ? 10.172 6.354 -3.124 1.00 75.19 252 LEU A CA 1
ATOM 2072 C C . LEU A 1 252 ? 8.639 6.265 -3.097 1.00 75.19 252 LEU A C 1
ATOM 2074 O O . LEU A 1 252 ? 8.086 5.183 -3.284 1.00 75.19 252 LEU A O 1
ATOM 2078 N N . VAL A 1 253 ? 7.955 7.405 -2.948 1.00 78.19 253 VAL A N 1
ATOM 2079 C CA . VAL A 1 253 ? 6.484 7.475 -2.966 1.00 78.19 253 VAL A CA 1
ATOM 2080 C C . VAL A 1 253 ? 5.922 7.033 -4.320 1.00 78.19 253 VAL A C 1
ATOM 2082 O O . VAL A 1 253 ? 5.027 6.187 -4.366 1.00 78.19 253 VAL A O 1
ATOM 2085 N N . LYS A 1 254 ? 6.474 7.535 -5.431 1.00 78.56 254 LYS A N 1
ATOM 2086 C CA . LYS A 1 254 ? 6.056 7.120 -6.779 1.00 78.56 254 LYS A CA 1
ATOM 2087 C C . LYS A 1 254 ? 6.296 5.626 -7.020 1.00 78.56 254 LYS A C 1
ATOM 2089 O O . LYS A 1 254 ? 5.421 4.942 -7.537 1.00 78.56 254 LYS A O 1
ATOM 2094 N N . SER A 1 255 ? 7.431 5.093 -6.571 1.00 81.12 255 SER A N 1
ATOM 2095 C CA . SER A 1 255 ? 7.762 3.665 -6.686 1.00 81.12 255 SER A CA 1
ATOM 2096 C C . SER A 1 255 ? 6.757 2.771 -5.959 1.00 81.12 255 SER A C 1
ATOM 2098 O O . SER A 1 255 ? 6.326 1.755 -6.502 1.00 81.12 255 SER A O 1
ATOM 2100 N N . ILE A 1 256 ? 6.321 3.176 -4.761 1.00 84.75 256 ILE A N 1
ATOM 2101 C CA . ILE A 1 256 ? 5.257 2.488 -4.018 1.00 84.75 256 ILE A CA 1
ATOM 2102 C C . ILE A 1 256 ? 3.953 2.452 -4.830 1.00 84.75 256 ILE A C 1
ATOM 2104 O O . ILE A 1 256 ? 3.277 1.421 -4.869 1.00 84.75 256 ILE A O 1
ATOM 2108 N N . ALA A 1 257 ? 3.600 3.548 -5.506 1.00 85.56 257 ALA A N 1
ATOM 2109 C CA . ALA A 1 257 ? 2.415 3.590 -6.358 1.00 85.56 257 ALA A CA 1
ATOM 2110 C C . ALA A 1 257 ? 2.519 2.609 -7.540 1.00 85.56 257 ALA A C 1
ATOM 2112 O O . ALA A 1 257 ? 1.562 1.879 -7.805 1.00 85.56 257 ALA A O 1
ATOM 2113 N N . VAL A 1 258 ? 3.689 2.523 -8.187 1.00 87.31 258 VAL A N 1
ATOM 2114 C CA . VAL A 1 258 ? 3.929 1.545 -9.261 1.00 87.31 258 VAL A CA 1
ATOM 2115 C C . VAL A 1 258 ? 3.777 0.114 -8.751 1.00 87.31 258 VAL A C 1
ATOM 2117 O O . VAL A 1 258 ? 3.085 -0.678 -9.385 1.00 87.31 258 VAL A O 1
ATOM 2120 N N . PHE A 1 259 ? 4.346 -0.222 -7.589 1.00 88.56 259 PHE A N 1
ATOM 2121 C CA . PHE A 1 259 ? 4.199 -1.562 -7.012 1.00 88.56 259 PHE A CA 1
ATOM 2122 C C . PHE A 1 259 ? 2.749 -1.943 -6.757 1.00 88.56 259 PHE A C 1
ATOM 2124 O O . PHE A 1 259 ? 2.337 -3.049 -7.097 1.00 88.56 259 PHE A O 1
ATOM 2131 N N . ARG A 1 260 ? 1.947 -1.025 -6.212 1.00 88.50 260 ARG A N 1
ATOM 2132 C CA . ARG A 1 260 ? 0.519 -1.283 -6.002 1.00 88.50 260 ARG A CA 1
ATOM 2133 C C . ARG A 1 260 ? -0.179 -1.622 -7.319 1.00 88.50 260 ARG A C 1
ATOM 2135 O O . ARG A 1 260 ? -0.875 -2.629 -7.374 1.00 88.50 260 ARG A O 1
ATOM 2142 N N . LEU A 1 261 ? 0.044 -0.848 -8.383 1.00 87.81 261 LEU A N 1
ATOM 2143 C CA . LEU A 1 261 ? -0.521 -1.143 -9.709 1.00 87.81 261 LEU A CA 1
ATOM 2144 C C . LEU A 1 261 ? -0.027 -2.490 -10.261 1.00 87.81 261 LEU A C 1
ATOM 2146 O O . LEU A 1 261 ? -0.812 -3.281 -10.786 1.00 87.81 261 LEU A O 1
ATOM 2150 N N . LEU A 1 262 ? 1.267 -2.773 -10.104 1.00 87.94 262 LEU A N 1
ATOM 2151 C CA . LEU A 1 262 ? 1.893 -4.014 -10.550 1.00 87.94 262 LEU A CA 1
ATOM 2152 C C . LEU A 1 262 ? 1.250 -5.238 -9.880 1.00 87.94 262 LEU A C 1
ATOM 2154 O O . LEU A 1 262 ? 0.829 -6.170 -10.562 1.00 87.94 262 LEU A O 1
ATOM 2158 N N . PHE A 1 263 ? 1.103 -5.212 -8.555 1.00 89.81 263 PHE A N 1
ATOM 2159 C CA . PHE A 1 263 ? 0.536 -6.309 -7.769 1.00 89.81 263 PHE A CA 1
ATOM 2160 C C . PHE A 1 263 ? -0.990 -6.413 -7.881 1.00 89.81 263 PHE A C 1
ATOM 2162 O O . PHE A 1 263 ? -1.538 -7.503 -7.724 1.00 89.81 263 PHE A O 1
ATOM 2169 N N . GLN A 1 264 ? -1.693 -5.329 -8.230 1.00 88.06 264 GLN A N 1
ATOM 2170 C CA . GLN A 1 264 ? -3.100 -5.412 -8.646 1.00 88.06 264 GLN A CA 1
ATOM 2171 C C . GLN A 1 264 ? -3.264 -6.264 -9.909 1.00 88.06 264 GLN A C 1
ATOM 2173 O O . GLN A 1 264 ? -4.224 -7.029 -10.009 1.00 88.06 264 GLN A O 1
ATOM 2178 N N . LYS A 1 265 ? -2.331 -6.146 -10.862 1.00 85.06 265 LYS A N 1
ATOM 2179 C CA . LYS A 1 265 ? -2.344 -6.903 -12.123 1.00 85.06 265 LYS A CA 1
ATOM 2180 C C . LYS A 1 265 ? -1.754 -8.308 -11.973 1.00 85.06 265 LYS A C 1
ATOM 2182 O O . LYS A 1 265 ? -2.259 -9.250 -12.581 1.00 85.06 265 LYS A O 1
ATOM 2187 N N . HIS A 1 266 ? -0.724 -8.460 -11.143 1.00 86.12 266 HIS A N 1
ATOM 2188 C CA . HIS A 1 266 ? 0.025 -9.703 -10.962 1.00 86.12 266 HIS A CA 1
ATOM 2189 C C . HIS A 1 266 ? 0.217 -10.040 -9.480 1.00 86.12 266 HIS A C 1
ATOM 2191 O O . HIS A 1 266 ? 1.325 -9.981 -8.955 1.00 86.12 266 HIS A O 1
ATOM 2197 N N . LYS A 1 267 ? -0.863 -10.449 -8.805 1.00 88.19 267 LYS A N 1
ATOM 2198 C CA . LYS A 1 267 ? -0.838 -10.835 -7.380 1.00 88.19 267 LYS A CA 1
ATOM 2199 C C . LYS A 1 267 ? 0.203 -11.906 -7.049 1.00 88.19 267 LYS A C 1
ATOM 2201 O O . LYS A 1 267 ? 0.833 -11.840 -6.002 1.00 88.19 267 LYS A O 1
ATOM 2206 N N . CYS A 1 268 ? 0.430 -12.845 -7.969 1.00 84.00 268 CYS A N 1
ATOM 2207 C CA . CYS A 1 268 ? 1.454 -13.883 -7.824 1.00 84.00 268 CYS A CA 1
ATOM 2208 C C . CYS A 1 268 ? 2.870 -13.332 -7.591 1.00 84.00 268 CYS A C 1
ATOM 2210 O O . CYS A 1 268 ? 3.681 -14.026 -7.000 1.00 84.00 268 CYS A O 1
ATOM 2212 N N . MET A 1 269 ? 3.164 -12.087 -7.978 1.00 84.81 269 MET A N 1
ATOM 2213 C CA . MET A 1 269 ? 4.475 -11.474 -7.751 1.00 84.81 269 MET A CA 1
ATOM 2214 C C . MET A 1 269 ? 4.692 -10.977 -6.320 1.00 84.81 269 MET A C 1
ATOM 2216 O O . MET A 1 269 ? 5.800 -10.565 -5.990 1.00 84.81 269 MET A O 1
ATOM 2220 N N . ILE A 1 270 ? 3.663 -10.975 -5.466 1.00 88.88 270 ILE A N 1
ATOM 2221 C CA . ILE A 1 270 ? 3.809 -10.561 -4.064 1.00 88.88 270 ILE A CA 1
ATOM 2222 C C . ILE A 1 270 ? 4.804 -11.480 -3.347 1.00 88.88 270 ILE A C 1
ATOM 2224 O O . ILE A 1 270 ? 5.637 -10.994 -2.585 1.00 88.88 270 ILE A O 1
ATOM 2228 N N . ILE A 1 271 ? 4.764 -12.789 -3.624 1.00 84.56 271 ILE A N 1
ATOM 2229 C CA . ILE A 1 271 ? 5.704 -13.732 -3.013 1.00 84.56 271 ILE A CA 1
ATOM 2230 C C . ILE A 1 271 ? 7.129 -13.489 -3.510 1.00 84.56 271 ILE A C 1
ATOM 2232 O O . ILE A 1 271 ? 8.031 -13.380 -2.688 1.00 84.56 271 ILE A O 1
ATOM 2236 N N . ASP A 1 272 ? 7.316 -13.272 -4.817 1.00 79.12 272 ASP A N 1
ATOM 2237 C CA . ASP A 1 272 ? 8.619 -12.936 -5.401 1.00 79.12 272 ASP A CA 1
ATOM 2238 C C . ASP A 1 272 ? 9.169 -11.635 -4.798 1.00 79.12 272 ASP A C 1
ATOM 2240 O O . ASP A 1 272 ? 10.359 -11.520 -4.520 1.00 79.12 272 ASP A O 1
ATOM 2244 N N . PHE A 1 273 ? 8.302 -10.648 -4.554 1.00 82.69 273 PHE A N 1
ATOM 2245 C CA . PHE A 1 273 ? 8.680 -9.386 -3.921 1.00 82.69 273 PHE A CA 1
ATOM 2246 C C . PHE A 1 273 ? 9.235 -9.573 -2.501 1.00 82.69 273 PHE A C 1
ATOM 2248 O O . PHE A 1 273 ? 10.172 -8.876 -2.101 1.00 82.69 273 PHE A O 1
ATOM 2255 N N . ILE A 1 274 ? 8.682 -10.521 -1.747 1.00 81.31 274 ILE A N 1
ATOM 2256 C CA . ILE A 1 274 ? 9.140 -10.851 -0.395 1.00 81.31 274 ILE A CA 1
ATOM 2257 C C . ILE A 1 274 ? 10.394 -11.731 -0.461 1.00 81.31 274 ILE A C 1
ATOM 2259 O O . ILE A 1 274 ? 11.423 -11.373 0.105 1.00 81.31 274 ILE A O 1
ATOM 2263 N N . GLU A 1 275 ? 10.339 -12.849 -1.191 1.00 75.62 275 GLU A N 1
ATOM 2264 C CA . GLU A 1 275 ? 11.401 -13.863 -1.243 1.00 75.62 275 GLU A CA 1
ATOM 2265 C C . GLU A 1 275 ? 12.702 -13.341 -1.858 1.00 75.62 275 GLU A C 1
ATOM 2267 O O . GLU A 1 275 ? 13.787 -13.743 -1.442 1.00 75.62 275 GLU A O 1
ATOM 2272 N N . LEU A 1 276 ? 12.620 -12.409 -2.811 1.00 68.00 276 LEU A N 1
ATOM 2273 C CA . LEU A 1 276 ? 13.799 -11.772 -3.403 1.00 68.00 276 LEU A CA 1
ATOM 2274 C C . LEU A 1 276 ? 14.366 -10.633 -2.536 1.00 68.00 276 LEU A C 1
ATOM 2276 O O . LEU A 1 276 ? 15.306 -9.956 -2.952 1.00 68.00 276 LEU A O 1
ATOM 2280 N N . GLY A 1 277 ? 13.808 -10.395 -1.343 1.00 68.50 277 GLY A N 1
ATOM 2281 C CA . GLY A 1 277 ? 14.296 -9.396 -0.391 1.00 68.50 277 GLY A CA 1
ATOM 2282 C C . GLY A 1 277 ? 13.993 -7.947 -0.780 1.00 68.50 277 GLY A C 1
ATOM 2283 O O . GLY A 1 277 ? 14.535 -7.019 -0.171 1.00 68.50 277 GLY A O 1
ATOM 2284 N N . TYR A 1 278 ? 13.123 -7.714 -1.771 1.00 73.06 278 TYR A N 1
ATOM 2285 C CA . TYR A 1 278 ? 12.738 -6.358 -2.165 1.00 73.06 278 TYR A CA 1
ATOM 2286 C C . TYR A 1 278 ? 11.976 -5.653 -1.041 1.00 73.06 278 TYR A C 1
ATOM 2288 O O . TYR A 1 278 ? 12.282 -4.498 -0.738 1.00 73.06 278 TYR A O 1
ATOM 2296 N N . ALA A 1 279 ? 11.063 -6.358 -0.366 1.00 75.00 279 ALA A N 1
ATOM 2297 C CA . ALA A 1 279 ? 10.392 -5.862 0.835 1.00 75.00 279 ALA A CA 1
ATOM 2298 C C . ALA A 1 279 ? 11.408 -5.391 1.893 1.00 75.00 279 ALA A C 1
ATOM 2300 O O . ALA A 1 279 ? 11.390 -4.226 2.299 1.00 75.00 279 ALA A O 1
ATOM 2301 N N . HIS A 1 280 ? 12.363 -6.253 2.246 1.00 74.56 280 HIS A N 1
ATOM 2302 C CA . HIS A 1 280 ? 13.407 -5.960 3.223 1.00 74.56 280 HIS A CA 1
ATOM 2303 C C . HIS A 1 280 ? 14.250 -4.724 2.864 1.00 74.56 280 HIS A C 1
ATOM 2305 O O . HIS A 1 280 ? 14.533 -3.882 3.722 1.00 74.56 280 HIS A O 1
ATOM 2311 N N . LEU A 1 281 ? 14.628 -4.565 1.589 1.00 69.31 281 LEU A N 1
ATOM 2312 C CA . LEU A 1 281 ? 15.369 -3.385 1.135 1.00 69.31 281 LEU A CA 1
ATOM 2313 C C . LEU A 1 281 ? 14.563 -2.099 1.350 1.00 69.31 281 LEU A C 1
ATOM 2315 O O . LEU A 1 281 ? 15.092 -1.122 1.886 1.00 69.31 281 LEU A O 1
ATOM 2319 N N . PHE A 1 282 ? 13.288 -2.095 0.949 1.00 70.38 282 PHE A N 1
ATOM 2320 C CA . PHE A 1 282 ? 12.407 -0.941 1.138 1.00 70.38 282 PHE A CA 1
ATOM 2321 C C . PHE A 1 282 ? 12.321 -0.554 2.614 1.00 70.38 282 PHE A C 1
ATOM 2323 O O . PHE A 1 282 ? 12.425 0.624 2.949 1.00 70.38 282 PHE A O 1
ATOM 2330 N N . ILE A 1 283 ? 12.234 -1.541 3.501 1.00 71.12 283 ILE A N 1
ATOM 2331 C CA . ILE A 1 283 ? 12.206 -1.332 4.951 1.00 71.12 283 ILE A CA 1
ATOM 2332 C C . ILE A 1 283 ? 13.505 -0.721 5.460 1.00 71.12 283 ILE A C 1
ATOM 2334 O O . ILE A 1 283 ? 13.474 0.221 6.248 1.00 71.12 283 ILE A O 1
ATOM 2338 N N . ASN A 1 284 ? 14.654 -1.211 5.002 1.00 70.88 284 ASN A N 1
ATOM 2339 C CA . ASN A 1 284 ? 15.944 -0.662 5.414 1.00 70.88 284 ASN A CA 1
ATOM 2340 C C . ASN A 1 284 ? 16.156 0.765 4.894 1.00 70.88 284 ASN A C 1
ATOM 2342 O O . ASN A 1 284 ? 16.710 1.603 5.604 1.00 70.88 284 ASN A O 1
ATOM 2346 N N . LEU A 1 285 ? 15.670 1.076 3.691 1.00 68.44 285 LEU A N 1
ATOM 2347 C CA . LEU A 1 285 ? 15.680 2.436 3.155 1.00 68.44 285 LEU A CA 1
ATOM 2348 C C . LEU A 1 285 ? 14.784 3.377 3.964 1.00 68.44 285 LEU A C 1
ATOM 2350 O O . LEU A 1 285 ? 15.155 4.527 4.192 1.00 68.44 285 LEU A O 1
ATOM 2354 N N . LEU A 1 286 ? 13.630 2.898 4.423 1.00 67.56 286 LEU A N 1
ATOM 2355 C CA . LEU A 1 286 ? 12.746 3.655 5.307 1.00 67.56 286 LEU A CA 1
ATOM 2356 C C . LEU A 1 286 ? 13.375 3.882 6.674 1.00 67.56 286 LEU A C 1
ATOM 2358 O O . LEU A 1 286 ? 13.400 5.011 7.154 1.00 67.56 286 LEU A O 1
ATOM 2362 N N . ASP A 1 287 ? 13.964 2.843 7.263 1.00 68.38 287 ASP A N 1
ATOM 2363 C CA . ASP A 1 287 ? 14.668 2.948 8.539 1.00 68.38 287 ASP A CA 1
ATOM 2364 C C . ASP A 1 287 ? 15.876 3.897 8.448 1.00 68.38 287 ASP A C 1
ATOM 2366 O O . ASP A 1 287 ? 16.125 4.678 9.366 1.00 68.38 287 ASP A O 1
ATOM 2370 N N . TYR A 1 288 ? 16.584 3.916 7.312 1.00 69.56 288 TYR A N 1
ATOM 2371 C CA . TYR A 1 288 ? 17.626 4.908 7.030 1.00 69.56 288 TYR A CA 1
ATOM 2372 C C . TYR A 1 288 ? 17.055 6.333 6.945 1.00 69.56 288 TYR A C 1
ATOM 2374 O O . TYR A 1 288 ? 17.645 7.286 7.460 1.00 69.56 288 TYR A O 1
ATOM 2382 N N . LYS A 1 289 ? 15.878 6.481 6.329 1.00 65.62 289 LYS A N 1
ATOM 2383 C CA . LYS A 1 289 ? 15.188 7.759 6.123 1.00 65.62 289 LYS A CA 1
ATOM 2384 C C . LYS A 1 289 ? 14.294 8.195 7.291 1.00 65.62 289 LYS A C 1
ATOM 2386 O O . LYS A 1 289 ? 13.724 9.277 7.210 1.00 65.62 289 LYS A O 1
ATOM 2391 N N . LYS A 1 290 ? 14.220 7.450 8.401 1.00 62.69 290 LYS A N 1
ATOM 2392 C CA . LYS A 1 290 ? 13.348 7.767 9.556 1.00 62.69 290 LYS A CA 1
ATOM 2393 C C . LYS A 1 290 ? 13.596 9.134 10.197 1.00 62.69 290 LYS A C 1
ATOM 2395 O O . LYS A 1 290 ? 12.718 9.678 10.859 1.00 62.69 290 LYS A O 1
ATOM 2400 N N . ASN A 1 291 ? 14.796 9.685 10.004 1.00 62.28 291 ASN A N 1
ATOM 2401 C CA . ASN A 1 291 ? 15.177 11.018 10.476 1.00 62.28 291 ASN A CA 1
ATOM 2402 C C . ASN A 1 291 ? 14.723 12.145 9.531 1.00 62.28 291 ASN A C 1
ATOM 2404 O O . ASN A 1 291 ? 15.002 13.308 9.805 1.00 62.28 291 ASN A O 1
ATOM 2408 N N . LEU A 1 292 ? 14.085 11.826 8.402 1.00 63.38 292 LEU A N 1
ATOM 2409 C CA . LEU A 1 292 ? 13.474 12.821 7.531 1.00 63.38 292 LEU A CA 1
ATOM 2410 C C . LEU A 1 292 ? 12.132 13.244 8.142 1.00 63.38 292 LEU A C 1
ATOM 2412 O O . LEU A 1 292 ? 11.273 12.410 8.445 1.00 63.38 292 LEU A O 1
ATOM 2416 N N . ASP A 1 293 ? 11.944 14.552 8.295 1.00 63.53 293 ASP A N 1
ATOM 2417 C CA . ASP A 1 293 ? 10.779 15.188 8.929 1.00 63.53 293 ASP A CA 1
ATOM 2418 C C . ASP A 1 293 ? 9.477 15.092 8.095 1.00 63.53 293 ASP A C 1
ATOM 2420 O O . ASP A 1 293 ? 8.617 15.955 8.194 1.00 63.53 293 ASP A O 1
ATOM 2424 N N . SER A 1 294 ? 9.298 14.062 7.257 1.00 74.31 294 SER A N 1
ATOM 2425 C CA . SER A 1 294 ? 8.060 13.847 6.489 1.00 74.31 294 SER A CA 1
ATOM 2426 C C . SER A 1 294 ? 7.362 12.555 6.930 1.00 74.31 294 SER A C 1
ATOM 2428 O O . SER A 1 294 ? 7.954 11.485 6.781 1.00 74.31 294 SER A O 1
ATOM 2430 N N . PRO A 1 295 ? 6.153 12.599 7.525 1.00 77.94 295 PRO A N 1
ATOM 2431 C CA . PRO A 1 295 ? 5.363 11.399 7.840 1.00 77.94 295 PRO A CA 1
ATOM 2432 C C . PRO A 1 295 ? 4.781 10.726 6.585 1.00 77.94 295 PRO A C 1
ATOM 2434 O O . PRO A 1 295 ? 4.351 9.577 6.645 1.00 77.94 295 PRO A O 1
ATOM 2437 N N . GLU A 1 296 ? 4.770 11.415 5.439 1.00 80.06 296 GLU A N 1
ATOM 2438 C CA . GLU A 1 296 ? 4.144 10.941 4.202 1.00 80.06 296 GLU A CA 1
ATOM 2439 C C . GLU A 1 296 ? 4.734 9.615 3.715 1.00 80.06 296 GLU A C 1
ATOM 2441 O O . GLU A 1 296 ? 3.997 8.715 3.323 1.00 80.06 296 GLU A O 1
ATOM 2446 N N . ILE A 1 297 ? 6.056 9.466 3.782 1.00 76.56 297 ILE A N 1
ATOM 2447 C CA . ILE A 1 297 ? 6.739 8.246 3.345 1.00 76.56 297 ILE A CA 1
ATOM 2448 C C . ILE A 1 297 ? 6.293 7.042 4.176 1.00 76.56 297 ILE A C 1
ATOM 2450 O O . ILE A 1 297 ? 5.947 6.000 3.619 1.00 76.56 297 ILE A O 1
ATOM 2454 N N . ASP A 1 298 ? 6.293 7.201 5.500 1.00 79.31 298 ASP A N 1
ATOM 2455 C CA . ASP A 1 298 ? 5.925 6.148 6.444 1.00 79.31 298 ASP A CA 1
ATOM 2456 C C . ASP A 1 298 ? 4.468 5.710 6.201 1.00 79.31 298 ASP A C 1
ATOM 2458 O O . ASP A 1 298 ? 4.153 4.519 6.194 1.00 79.31 298 ASP A O 1
ATOM 2462 N N . ILE A 1 299 ? 3.585 6.669 5.900 1.00 85.50 299 ILE A N 1
ATOM 2463 C CA . ILE A 1 299 ? 2.185 6.418 5.532 1.00 85.50 299 ILE A CA 1
ATOM 2464 C C . ILE A 1 299 ? 2.086 5.653 4.204 1.00 85.50 299 ILE A C 1
ATOM 2466 O O . ILE A 1 299 ? 1.343 4.676 4.112 1.00 85.50 299 ILE A O 1
ATOM 2470 N N . GLN A 1 300 ? 2.819 6.056 3.161 1.00 83.12 300 GLN A N 1
ATOM 2471 C CA . GLN A 1 300 ? 2.788 5.365 1.863 1.00 83.12 300 GLN A CA 1
ATOM 2472 C C . GLN A 1 300 ? 3.323 3.936 1.969 1.00 83.12 300 GLN A C 1
ATOM 2474 O O . GLN A 1 300 ? 2.769 3.019 1.364 1.00 83.12 300 GLN A O 1
ATOM 2479 N N . TYR A 1 301 ? 4.346 3.722 2.792 1.00 83.25 301 TYR A N 1
ATOM 2480 C CA . TYR A 1 301 ? 4.826 2.387 3.119 1.00 83.25 301 TYR A CA 1
ATOM 2481 C C . TYR A 1 301 ? 3.740 1.532 3.784 1.00 83.25 301 TYR A C 1
ATOM 2483 O O . TYR A 1 301 ? 3.488 0.413 3.337 1.00 83.25 301 TYR A O 1
ATOM 2491 N N . CYS A 1 302 ? 3.034 2.068 4.785 1.00 87.81 302 CYS A N 1
ATOM 2492 C CA . CYS A 1 302 ? 1.929 1.346 5.419 1.00 87.81 302 CYS A CA 1
ATOM 2493 C C . CYS A 1 302 ? 0.831 0.992 4.402 1.00 87.81 302 CYS A C 1
ATOM 2495 O O . CYS A 1 302 ? 0.312 -0.123 4.412 1.00 87.81 302 CYS A O 1
ATOM 2497 N N . LYS A 1 303 ? 0.527 1.903 3.464 1.00 87.44 303 LYS A N 1
ATOM 2498 C CA . LYS A 1 303 ? -0.411 1.644 2.357 1.00 87.44 303 LYS A CA 1
ATOM 2499 C C . LYS A 1 303 ? 0.048 0.506 1.449 1.00 87.44 303 LYS A C 1
ATOM 2501 O O . LYS A 1 303 ? -0.798 -0.261 0.995 1.00 87.44 303 LYS A O 1
ATOM 2506 N N . LEU A 1 304 ? 1.348 0.393 1.167 1.00 88.00 304 LEU A N 1
ATOM 2507 C CA . LEU A 1 304 ? 1.883 -0.725 0.390 1.00 88.00 304 LEU A CA 1
ATOM 2508 C C . LEU A 1 304 ? 1.660 -2.044 1.126 1.00 88.00 304 LEU A C 1
ATOM 2510 O O . LEU A 1 304 ? 1.096 -2.959 0.543 1.00 88.00 304 LEU A O 1
ATOM 2514 N N . PHE A 1 305 ? 2.052 -2.137 2.395 1.00 90.31 305 PHE A N 1
ATOM 2515 C CA . PHE A 1 305 ? 1.980 -3.394 3.144 1.00 90.31 305 PHE A CA 1
ATOM 2516 C C . PHE A 1 305 ? 0.554 -3.863 3.410 1.00 90.31 305 PHE A C 1
ATOM 2518 O O . PHE A 1 305 ? 0.280 -5.050 3.258 1.00 90.31 305 PHE A O 1
ATOM 2525 N N . ILE A 1 306 ? -0.368 -2.944 3.710 1.00 91.19 306 ILE A N 1
ATOM 2526 C CA . ILE A 1 306 ? -1.797 -3.280 3.771 1.00 91.19 306 ILE A CA 1
ATOM 2527 C C . ILE A 1 306 ? -2.261 -3.816 2.428 1.00 91.19 306 ILE A C 1
ATOM 2529 O O . ILE A 1 306 ? -2.876 -4.873 2.376 1.00 91.19 306 ILE A O 1
ATOM 2533 N N . PHE A 1 307 ? -1.918 -3.128 1.336 1.00 90.81 307 PHE A N 1
ATOM 2534 C CA . PHE A 1 307 ? -2.294 -3.588 0.009 1.00 90.81 307 PHE A CA 1
ATOM 2535 C C . PHE A 1 307 ? -1.737 -4.992 -0.282 1.00 90.81 307 PHE A C 1
ATOM 2537 O O . PHE A 1 307 ? -2.472 -5.832 -0.787 1.00 90.81 307 PHE A O 1
ATOM 2544 N N . LEU A 1 308 ? -0.471 -5.270 0.050 1.00 91.25 308 LEU A N 1
ATOM 2545 C CA . LEU A 1 308 ? 0.136 -6.594 -0.128 1.00 91.25 308 LEU A CA 1
ATOM 2546 C C . LEU A 1 308 ? -0.593 -7.661 0.698 1.00 91.25 308 LEU A C 1
ATOM 2548 O O . LEU A 1 308 ? -0.914 -8.723 0.170 1.00 91.25 308 LEU A O 1
ATOM 2552 N N . TYR A 1 309 ? -0.891 -7.366 1.964 1.00 92.50 309 TYR A N 1
ATOM 2553 C CA . TYR A 1 309 ? -1.613 -8.259 2.868 1.00 92.50 309 TYR A CA 1
ATOM 2554 C C . TYR A 1 309 ? -3.046 -8.541 2.380 1.00 92.50 309 TYR A C 1
ATOM 2556 O O . TYR A 1 309 ? -3.487 -9.688 2.362 1.00 92.50 309 TYR A O 1
ATOM 2564 N N . GLU A 1 310 ? -3.774 -7.520 1.930 1.00 90.81 310 GLU A N 1
ATOM 2565 C CA . GLU A 1 310 ? -5.136 -7.666 1.402 1.00 90.81 310 GLU A CA 1
ATOM 2566 C C . GLU A 1 310 ? -5.164 -8.350 0.026 1.00 90.81 310 GLU A C 1
ATOM 2568 O O . GLU A 1 310 ? -6.120 -9.055 -0.306 1.00 90.81 310 GLU A O 1
ATOM 2573 N N . ALA A 1 311 ? -4.134 -8.138 -0.797 1.00 88.50 311 ALA A N 1
ATOM 2574 C CA . ALA A 1 311 ? -4.043 -8.703 -2.138 1.00 88.50 311 ALA A CA 1
ATOM 2575 C C . ALA A 1 311 ? -3.537 -10.151 -2.157 1.00 88.50 311 ALA A C 1
ATOM 2577 O O . ALA A 1 311 ? -3.831 -10.852 -3.132 1.00 88.50 311 ALA A O 1
ATOM 2578 N N . ALA A 1 312 ? -2.811 -10.583 -1.121 1.00 89.00 312 ALA A N 1
ATOM 2579 C CA . ALA A 1 312 ? -2.314 -11.944 -0.958 1.00 89.00 312 ALA A CA 1
ATOM 2580 C C . ALA A 1 312 ? -3.453 -12.977 -1.042 1.00 89.00 312 ALA A C 1
ATOM 2582 O O . ALA A 1 312 ? -4.505 -12.829 -0.416 1.00 89.00 312 ALA A O 1
ATOM 2583 N N . GLU A 1 313 ? -3.246 -14.019 -1.850 1.00 85.75 313 GLU A N 1
ATOM 2584 C CA . GLU A 1 313 ? -4.292 -14.997 -2.186 1.00 85.75 313 GLU A CA 1
ATOM 2585 C C . GLU A 1 313 ? -4.535 -16.026 -1.076 1.00 85.75 313 GLU A C 1
ATOM 2587 O O . GLU A 1 313 ? -5.623 -16.597 -0.989 1.00 85.75 313 GLU A O 1
ATOM 2592 N N . ASP A 1 314 ? -3.543 -16.237 -0.218 1.00 89.25 314 ASP A N 1
ATOM 2593 C CA . ASP A 1 314 ? -3.538 -17.256 0.821 1.00 89.25 314 ASP A CA 1
ATOM 2594 C C . ASP A 1 314 ? -2.957 -16.722 2.142 1.00 89.25 314 ASP A C 1
ATOM 2596 O O . ASP A 1 314 ? -2.253 -15.708 2.185 1.00 89.25 314 ASP A O 1
ATOM 2600 N N . ASP A 1 315 ? -3.276 -17.414 3.236 1.00 91.00 315 ASP A N 1
ATOM 2601 C CA . ASP A 1 315 ? -2.876 -17.000 4.582 1.00 91.00 315 ASP A CA 1
ATOM 2602 C C . ASP A 1 315 ? -1.365 -17.148 4.831 1.00 91.00 315 ASP A C 1
ATOM 2604 O O . ASP A 1 315 ? -0.812 -16.398 5.633 1.00 91.00 315 ASP A O 1
ATOM 2608 N N . GLU A 1 316 ? -0.667 -18.048 4.127 1.00 91.94 316 GLU A N 1
ATOM 2609 C CA . GLU A 1 316 ? 0.791 -18.178 4.248 1.00 91.94 316 GLU A CA 1
ATOM 2610 C C . GLU A 1 316 ? 1.485 -16.932 3.684 1.00 91.94 316 GLU A C 1
ATOM 2612 O O . GLU A 1 316 ? 2.332 -16.335 4.352 1.00 91.94 316 GLU A O 1
ATOM 2617 N N . THR A 1 317 ? 1.079 -16.482 2.496 1.00 90.00 317 THR A N 1
ATOM 2618 C CA . THR A 1 317 ? 1.587 -15.250 1.883 1.00 90.00 317 THR A CA 1
ATOM 2619 C C . THR A 1 317 ? 1.280 -14.034 2.759 1.00 90.00 317 THR A C 1
ATOM 2621 O O . THR A 1 317 ? 2.153 -13.187 2.948 1.00 90.00 317 THR A O 1
ATOM 2624 N N . LYS A 1 318 ? 0.088 -13.957 3.368 1.00 92.19 318 LYS A N 1
ATOM 2625 C CA . LYS A 1 318 ? -0.245 -12.893 4.333 1.00 92.19 318 LYS A CA 1
ATOM 2626 C C . LYS A 1 318 ? 0.710 -12.873 5.518 1.00 92.19 318 LYS A C 1
ATOM 2628 O O . LYS A 1 318 ? 1.249 -11.819 5.839 1.00 92.19 318 LYS A O 1
ATOM 2633 N N . ILE A 1 319 ? 0.947 -14.026 6.141 1.00 93.31 319 ILE A N 1
ATOM 2634 C CA . ILE A 1 319 ? 1.877 -14.152 7.269 1.00 93.31 319 ILE A CA 1
ATOM 2635 C C . ILE A 1 319 ? 3.281 -13.697 6.854 1.00 93.31 319 ILE A C 1
ATOM 2637 O O . ILE A 1 319 ? 3.920 -12.954 7.596 1.00 93.31 319 ILE A O 1
ATOM 2641 N N . ARG A 1 320 ? 3.746 -14.071 5.656 1.00 90.19 320 ARG A N 1
ATOM 2642 C CA . ARG A 1 320 ? 5.047 -13.629 5.127 1.00 90.19 320 ARG A CA 1
ATOM 2643 C C . ARG A 1 320 ? 5.118 -12.116 4.904 1.00 90.19 320 ARG A C 1
ATOM 2645 O O . ARG A 1 320 ? 6.125 -11.513 5.251 1.00 90.19 320 ARG A O 1
ATOM 2652 N N . VAL A 1 321 ? 4.056 -11.480 4.395 1.00 91.12 321 VAL A N 1
ATOM 2653 C CA . VAL A 1 321 ? 3.985 -10.006 4.297 1.00 91.12 321 VAL A CA 1
ATOM 2654 C C . VAL A 1 321 ? 4.144 -9.370 5.680 1.00 91.12 321 VAL A C 1
ATOM 2656 O O . VAL A 1 321 ? 4.879 -8.395 5.827 1.00 91.12 321 VAL A O 1
ATOM 2659 N N . LEU A 1 322 ? 3.464 -9.916 6.693 1.00 92.12 322 LEU A N 1
ATOM 2660 C CA . LEU A 1 322 ? 3.509 -9.378 8.054 1.00 92.12 322 LEU A CA 1
ATOM 2661 C C . LEU A 1 322 ? 4.880 -9.552 8.718 1.00 92.12 322 LEU A C 1
ATOM 2663 O O . LEU A 1 322 ? 5.308 -8.654 9.438 1.00 92.12 322 LEU A O 1
ATOM 2667 N N . GLN A 1 323 ? 5.587 -10.650 8.433 1.00 91.19 323 GLN A N 1
ATOM 2668 C CA . GLN A 1 323 ? 6.937 -10.919 8.950 1.00 91.19 323 GLN A CA 1
ATOM 2669 C C . GLN A 1 323 ? 7.975 -9.876 8.536 1.00 91.19 323 GLN A C 1
ATOM 2671 O O . GLN A 1 323 ? 8.924 -9.632 9.279 1.00 91.19 323 GLN A O 1
ATOM 2676 N N . GLU A 1 324 ? 7.801 -9.253 7.372 1.00 88.12 324 GLU A N 1
ATOM 2677 C CA . GLU A 1 324 ? 8.708 -8.205 6.914 1.00 88.12 324 GLU A CA 1
ATOM 2678 C C . GLU A 1 324 ? 8.552 -6.923 7.743 1.00 88.12 324 GLU A C 1
ATOM 2680 O O . GLU A 1 324 ? 9.523 -6.202 7.964 1.00 88.12 324 GLU A O 1
ATOM 2685 N N . ILE A 1 325 ? 7.351 -6.633 8.252 1.00 88.25 325 ILE A N 1
ATOM 2686 C CA . ILE A 1 325 ? 7.067 -5.381 8.952 1.00 88.25 325 ILE A CA 1
ATOM 2687 C C . ILE A 1 325 ? 7.769 -5.362 10.309 1.00 88.25 325 ILE A C 1
ATOM 2689 O O . ILE A 1 325 ? 7.540 -6.218 11.155 1.00 88.25 325 ILE A O 1
ATOM 2693 N N . LYS A 1 326 ? 8.550 -4.307 10.555 1.00 85.69 326 LYS A N 1
ATOM 2694 C CA . LYS A 1 326 ? 9.114 -3.978 11.871 1.00 85.69 326 LYS A CA 1
ATOM 2695 C C . LYS A 1 326 ? 8.112 -3.130 12.664 1.00 85.69 326 LYS A C 1
ATOM 2697 O O . LYS A 1 326 ? 8.010 -1.927 12.377 1.00 85.69 326 LYS A O 1
ATOM 2702 N N . PRO A 1 327 ? 7.354 -3.693 13.631 1.00 87.44 327 PRO A N 1
ATOM 2703 C CA . PRO A 1 327 ? 6.260 -2.978 14.277 1.00 87.44 327 PRO A CA 1
ATOM 2704 C C . PRO A 1 327 ? 6.728 -1.684 14.926 1.00 87.44 327 PRO A C 1
ATOM 2706 O O . PRO A 1 327 ? 6.034 -0.684 14.830 1.00 87.44 327 PRO A O 1
ATOM 2709 N N . GLU A 1 328 ? 7.922 -1.652 15.522 1.00 83.06 328 GLU A N 1
ATOM 2710 C CA . GLU A 1 328 ? 8.505 -0.498 16.208 1.00 83.06 328 GLU A CA 1
ATOM 2711 C C . GLU A 1 328 ? 8.693 0.749 15.335 1.00 83.06 328 GLU A C 1
ATOM 2713 O O . GLU A 1 328 ? 8.840 1.845 15.889 1.00 83.06 328 GLU A O 1
ATOM 2718 N N . LEU A 1 329 ? 8.702 0.600 14.005 1.00 81.44 329 LEU A N 1
ATOM 2719 C CA . LEU A 1 329 ? 8.814 1.720 13.073 1.00 81.44 329 LEU A CA 1
ATOM 2720 C C . LEU A 1 329 ? 7.489 2.486 12.935 1.00 81.44 329 LEU A C 1
ATOM 2722 O O . LEU A 1 329 ? 7.497 3.681 12.644 1.00 81.44 329 LEU A O 1
ATOM 2726 N N . LEU A 1 330 ? 6.349 1.848 13.216 1.00 88.06 330 LEU A N 1
ATOM 2727 C CA . LEU A 1 330 ? 5.024 2.449 13.019 1.00 88.06 330 LEU A CA 1
ATOM 2728 C C . LEU A 1 330 ? 4.738 3.614 13.976 1.00 88.06 330 LEU A C 1
ATOM 2730 O O . LEU A 1 330 ? 3.864 4.435 13.712 1.00 88.06 330 LEU A O 1
ATOM 2734 N N . LYS A 1 331 ? 5.494 3.744 15.074 1.00 86.81 331 LYS A N 1
ATOM 2735 C CA . LYS A 1 331 ? 5.345 4.869 16.014 1.00 86.81 331 LYS A CA 1
ATOM 2736 C C . LYS A 1 331 ? 5.924 6.175 15.477 1.00 86.81 331 LYS A C 1
ATOM 2738 O O . LYS A 1 331 ? 5.590 7.239 15.987 1.00 86.81 331 LYS A O 1
ATOM 2743 N N . TYR A 1 332 ? 6.832 6.115 14.501 1.00 83.06 332 TYR A N 1
ATOM 2744 C CA . TYR A 1 332 ? 7.498 7.305 13.974 1.00 83.06 332 TYR A CA 1
ATOM 2745 C C . TYR A 1 332 ? 6.541 8.287 13.295 1.00 83.06 332 TYR A C 1
ATOM 2747 O O . TYR A 1 332 ? 6.579 9.454 13.692 1.00 83.06 332 TYR A O 1
ATOM 2755 N N . PRO A 1 333 ? 5.649 7.873 12.371 1.00 84.56 333 PRO A N 1
ATOM 2756 C CA . PRO A 1 333 ? 4.659 8.795 11.822 1.00 84.56 333 PRO A CA 1
ATOM 2757 C C . PRO A 1 333 ? 3.761 9.386 12.915 1.00 84.56 333 PRO A C 1
ATOM 2759 O O . PRO A 1 333 ? 3.484 10.578 12.879 1.00 84.56 333 PRO A O 1
ATOM 2762 N N . LEU A 1 334 ? 3.386 8.598 13.932 1.00 87.56 334 LEU A N 1
ATOM 2763 C CA . LEU A 1 334 ? 2.503 9.033 15.025 1.00 87.56 334 LEU A CA 1
ATOM 2764 C C . LEU A 1 334 ? 3.133 10.074 15.966 1.00 87.56 334 LEU A C 1
ATOM 2766 O O . LEU A 1 334 ? 2.414 10.840 16.598 1.00 87.56 334 LEU A O 1
ATOM 2770 N N . LYS A 1 335 ? 4.467 10.123 16.070 1.00 84.94 335 LYS A N 1
ATOM 2771 C CA . LYS A 1 335 ? 5.185 11.070 16.945 1.00 84.94 335 LYS A CA 1
ATOM 2772 C C . LYS A 1 335 ? 5.426 12.446 16.322 1.00 84.94 335 LYS A C 1
ATOM 2774 O O . LYS A 1 335 ? 5.905 13.339 17.020 1.00 84.94 335 LYS A O 1
ATOM 2779 N N . LYS A 1 336 ? 5.184 12.617 15.020 1.00 79.88 336 LYS A N 1
ATOM 2780 C CA . LYS A 1 336 ? 5.502 13.864 14.311 1.00 79.88 336 LYS A CA 1
ATOM 2781 C C . LYS A 1 336 ? 4.446 14.935 14.601 1.00 79.88 336 LYS A C 1
ATOM 2783 O O . LYS A 1 336 ? 3.252 14.660 14.609 1.00 79.88 336 LYS A O 1
ATOM 2788 N N . ASN A 1 337 ? 4.885 16.175 14.831 1.00 73.50 337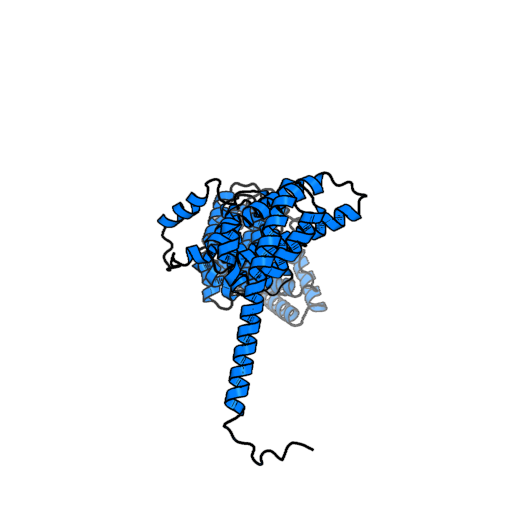 ASN A N 1
ATOM 2789 C CA . ASN A 1 337 ? 4.005 17.277 15.253 1.00 73.50 337 ASN A CA 1
ATOM 2790 C C . ASN A 1 337 ? 2.909 17.617 14.228 1.00 73.50 337 ASN A C 1
ATOM 2792 O O . ASN A 1 337 ? 1.852 18.125 14.594 1.00 73.50 337 ASN A O 1
ATOM 2796 N N . ASP A 1 338 ? 3.170 17.370 12.948 1.00 77.81 338 ASP A N 1
ATOM 2797 C CA . ASP A 1 338 ? 2.275 17.644 11.830 1.00 77.81 338 ASP A CA 1
ATOM 2798 C C . ASP A 1 338 ? 1.409 16.437 11.437 1.00 77.81 338 ASP A C 1
ATOM 2800 O O . ASP A 1 338 ? 0.578 16.572 10.544 1.00 77.81 338 ASP A O 1
ATOM 2804 N N . VAL A 1 339 ? 1.521 15.287 12.123 1.00 81.44 339 VAL A N 1
ATOM 2805 C CA . VAL A 1 339 ? 0.798 14.043 11.780 1.00 81.44 339 VAL A CA 1
ATOM 2806 C C . VAL A 1 339 ? -0.715 14.239 11.653 1.00 81.44 339 VAL A C 1
ATOM 2808 O O . VAL A 1 339 ? -1.359 13.626 10.807 1.00 81.44 339 VAL A O 1
ATOM 2811 N N . LYS A 1 340 ? -1.277 15.158 12.443 1.00 82.19 340 LYS A N 1
ATOM 2812 C CA . LYS A 1 340 ? -2.705 15.502 12.462 1.00 82.19 340 LYS A CA 1
ATOM 2813 C C . LYS A 1 340 ? -3.218 16.062 11.130 1.00 82.19 340 LYS A C 1
ATOM 2815 O O . LYS A 1 340 ? -4.423 16.089 10.907 1.00 82.19 340 LYS A O 1
ATOM 2820 N N . GLN A 1 341 ? -2.315 16.494 10.248 1.00 84.12 341 GLN A N 1
ATOM 2821 C CA . GLN A 1 341 ? -2.625 16.993 8.907 1.00 84.12 341 GLN A CA 1
ATOM 2822 C C . GLN A 1 341 ? -2.678 15.880 7.847 1.00 84.12 341 GLN A C 1
ATOM 2824 O O . GLN A 1 341 ? -3.087 16.145 6.717 1.00 84.12 341 GLN A O 1
ATOM 2829 N N . TYR A 1 342 ? -2.280 14.649 8.186 1.00 83.69 342 TYR A N 1
ATOM 2830 C CA . TYR A 1 342 ? -2.190 13.531 7.249 1.00 83.69 342 TYR A CA 1
ATOM 2831 C C . TYR A 1 342 ? -3.241 12.454 7.536 1.00 83.69 342 TYR A C 1
ATOM 2833 O O . TYR A 1 342 ? -3.670 12.241 8.670 1.00 83.69 342 TYR A O 1
ATOM 2841 N N . ASP A 1 343 ? -3.619 11.717 6.490 1.00 86.31 343 ASP A N 1
ATOM 2842 C CA . ASP A 1 343 ? -4.428 10.505 6.618 1.00 86.31 343 ASP A CA 1
ATOM 2843 C C . ASP A 1 343 ? -3.553 9.321 7.056 1.00 86.31 343 ASP A C 1
ATOM 2845 O O . ASP A 1 343 ? -2.898 8.662 6.241 1.00 86.31 343 ASP A O 1
ATOM 2849 N N . ILE A 1 344 ? -3.561 9.044 8.359 1.00 90.12 344 ILE A N 1
ATOM 2850 C CA . ILE A 1 344 ? -2.837 7.917 8.955 1.00 90.12 344 ILE A CA 1
ATOM 2851 C C . ILE A 1 344 ? -3.673 6.637 9.059 1.00 90.12 344 ILE A C 1
ATOM 2853 O O . ILE A 1 344 ? -3.253 5.704 9.741 1.00 90.12 344 ILE A O 1
ATOM 2857 N N . SER A 1 345 ? -4.829 6.540 8.393 1.00 90.94 345 SER A N 1
ATOM 2858 C CA . SER A 1 345 ? -5.700 5.354 8.489 1.00 90.94 345 SER A CA 1
ATOM 2859 C C . SER A 1 345 ? -4.953 4.062 8.160 1.00 90.94 345 SER A C 1
ATOM 2861 O O . SER A 1 345 ? -5.152 3.041 8.807 1.00 90.94 345 SER A O 1
ATOM 2863 N N . SER A 1 346 ? -4.022 4.129 7.205 1.00 91.44 346 SER A N 1
ATOM 2864 C CA . SER A 1 346 ? -3.128 3.015 6.868 1.00 91.44 346 SER A CA 1
ATOM 2865 C C . SER A 1 346 ? -2.140 2.639 7.980 1.00 91.44 346 SER A C 1
ATOM 2867 O O . SER A 1 346 ? -1.834 1.468 8.150 1.00 91.44 346 SER A O 1
ATOM 2869 N N . VAL A 1 347 ? -1.655 3.587 8.782 1.00 93.12 347 VAL A N 1
ATOM 2870 C CA . VAL A 1 347 ? -0.793 3.269 9.933 1.00 93.12 347 VAL A CA 1
ATOM 2871 C C . VAL A 1 347 ? -1.616 2.539 10.995 1.00 93.12 347 VAL A C 1
ATOM 2873 O O . VAL A 1 347 ? -1.209 1.489 11.484 1.00 93.12 347 VAL A O 1
ATOM 2876 N N . ILE A 1 348 ? -2.807 3.063 11.299 1.00 94.50 348 ILE A N 1
ATOM 2877 C CA . ILE A 1 348 ? -3.726 2.492 12.291 1.00 94.50 348 ILE A CA 1
ATOM 2878 C C . ILE A 1 348 ? -4.194 1.088 11.889 1.00 94.50 348 ILE A C 1
ATOM 2880 O O . ILE A 1 348 ? -4.139 0.168 12.702 1.00 94.50 348 ILE A O 1
ATOM 2884 N N . HIS A 1 349 ? -4.584 0.898 10.628 1.00 93.12 349 HIS A N 1
ATOM 2885 C CA . HIS A 1 349 ? -4.985 -0.407 10.107 1.00 93.12 349 HIS A CA 1
ATOM 2886 C C . HIS A 1 349 ? -3.819 -1.404 10.167 1.00 93.12 349 HIS A C 1
ATOM 2888 O O . HIS A 1 349 ? -4.014 -2.554 10.547 1.00 93.12 349 HIS A O 1
ATOM 2894 N N . LEU A 1 350 ? -2.586 -0.988 9.860 1.00 93.75 350 LEU A N 1
ATOM 2895 C CA . LEU A 1 350 ? -1.449 -1.903 9.930 1.00 93.75 350 LEU A CA 1
ATOM 2896 C C . LEU A 1 350 ? -1.157 -2.342 11.371 1.00 93.75 350 LEU A C 1
ATOM 2898 O O . LEU A 1 350 ? -0.912 -3.521 11.604 1.00 93.75 350 LEU A O 1
ATOM 2902 N N . ILE A 1 351 ? -1.259 -1.426 12.342 1.00 94.88 351 ILE A N 1
ATOM 2903 C CA . ILE A 1 351 ? -1.188 -1.759 13.775 1.00 94.88 351 ILE A CA 1
ATOM 2904 C C . ILE A 1 351 ? -2.276 -2.775 14.142 1.00 94.88 351 ILE A C 1
ATOM 2906 O O . ILE A 1 351 ? -1.973 -3.776 14.785 1.00 94.88 351 ILE A O 1
ATOM 2910 N N . GLN A 1 352 ? -3.517 -2.555 13.695 1.00 92.81 352 GLN A N 1
ATOM 2911 C CA . GLN A 1 352 ? -4.632 -3.478 13.926 1.00 92.81 352 GLN A CA 1
ATOM 2912 C C . GLN A 1 352 ? -4.307 -4.887 13.418 1.00 92.81 352 GLN A C 1
ATOM 2914 O O . GLN A 1 352 ? -4.433 -5.858 14.160 1.00 92.81 352 GLN A O 1
ATOM 2919 N N . VAL A 1 353 ? -3.862 -5.000 12.164 1.00 93.38 353 VAL A N 1
ATOM 2920 C CA . VAL A 1 353 ? -3.537 -6.291 11.542 1.00 93.38 353 VAL A CA 1
ATOM 2921 C C . VAL A 1 353 ? -2.396 -6.987 12.282 1.00 93.38 353 VAL A C 1
ATOM 2923 O O . VAL A 1 353 ? -2.476 -8.187 12.526 1.00 93.38 353 VAL A O 1
ATOM 2926 N N . LEU A 1 354 ? -1.362 -6.252 12.699 1.00 94.56 354 LEU A N 1
ATOM 2927 C CA . LEU A 1 354 ? -0.253 -6.833 13.458 1.00 94.56 354 LEU A CA 1
ATOM 2928 C C . LEU A 1 354 ? -0.695 -7.380 14.822 1.00 94.56 354 LEU A C 1
ATOM 2930 O O . LEU A 1 354 ? -0.167 -8.405 15.245 1.00 94.56 354 LEU A O 1
ATOM 2934 N N . ILE A 1 355 ? -1.657 -6.738 15.495 1.00 93.25 355 ILE A N 1
ATOM 2935 C CA . ILE A 1 355 ? -2.214 -7.247 16.759 1.00 93.25 355 ILE A CA 1
ATOM 2936 C C . ILE A 1 355 ? -3.045 -8.507 16.515 1.00 93.25 355 ILE A C 1
ATOM 2938 O O . ILE A 1 355 ? -2.859 -9.501 17.205 1.00 93.25 355 ILE A O 1
ATOM 2942 N N . LEU A 1 356 ? -3.930 -8.492 15.512 1.00 90.19 356 LEU A N 1
ATOM 2943 C CA . LEU A 1 356 ? -4.815 -9.624 15.203 1.00 90.19 356 LEU A CA 1
ATOM 2944 C C . LEU A 1 356 ? -4.063 -10.907 14.809 1.00 90.19 356 LEU A C 1
ATOM 2946 O O . LEU A 1 356 ? -4.613 -11.996 14.946 1.00 90.19 356 LEU A O 1
ATOM 2950 N N . HIS A 1 357 ? -2.829 -10.776 14.316 1.00 91.62 357 HIS A N 1
ATOM 2951 C CA . HIS A 1 357 ? -1.963 -11.892 13.917 1.00 91.62 357 HIS A CA 1
ATOM 2952 C C . HIS A 1 357 ? -0.794 -12.136 14.880 1.00 91.62 357 HIS A C 1
ATOM 2954 O O . HIS A 1 357 ? 0.176 -12.791 14.505 1.00 91.62 357 HIS A O 1
ATOM 2960 N N . ASP A 1 358 ? -0.854 -11.600 16.102 1.00 91.62 358 ASP A N 1
ATOM 2961 C CA . ASP A 1 358 ? 0.154 -11.793 17.156 1.00 91.62 358 ASP A CA 1
ATOM 2962 C C . ASP A 1 358 ? 1.589 -11.330 16.796 1.00 91.62 358 ASP A C 1
ATOM 2964 O O . ASP A 1 358 ? 2.561 -11.711 17.452 1.00 91.62 358 ASP A O 1
ATOM 2968 N N . PHE A 1 359 ? 1.751 -10.465 15.787 1.00 93.81 359 PHE A N 1
ATOM 2969 C CA . PHE A 1 359 ? 3.030 -9.815 15.453 1.00 93.81 359 PHE A CA 1
ATOM 2970 C C . PHE A 1 359 ? 3.316 -8.582 16.319 1.00 93.81 359 PHE A C 1
ATOM 2972 O O . PHE A 1 359 ? 4.466 -8.162 16.447 1.00 93.81 359 PHE A O 1
ATOM 2979 N N . LEU A 1 360 ? 2.278 -7.998 16.921 1.00 94.31 360 LEU A N 1
ATOM 2980 C CA . LEU A 1 360 ? 2.376 -6.942 17.920 1.00 94.31 360 LEU A CA 1
ATOM 2981 C C . LEU A 1 360 ? 1.556 -7.345 19.146 1.00 94.31 360 LEU A C 1
ATOM 2983 O O . LEU A 1 360 ? 0.333 -7.420 19.081 1.00 94.31 360 LEU A O 1
ATOM 2987 N N . SER A 1 361 ? 2.222 -7.589 20.276 1.00 93.44 361 SER A N 1
ATOM 2988 C CA . SER A 1 361 ? 1.516 -7.961 21.503 1.00 93.44 361 SER A CA 1
ATOM 2989 C C . SER A 1 361 ? 0.687 -6.791 22.045 1.00 93.44 361 SER A C 1
ATOM 2991 O O . SER A 1 361 ? 1.071 -5.626 21.906 1.00 93.44 361 SER A O 1
ATOM 2993 N N . LEU A 1 362 ? -0.412 -7.088 22.749 1.00 93.81 362 LEU A N 1
ATOM 2994 C CA . LEU A 1 362 ? -1.204 -6.055 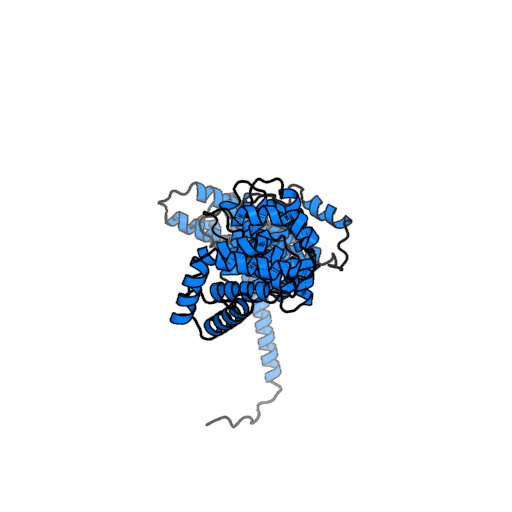23.429 1.00 93.81 362 LEU A CA 1
ATOM 2995 C C . LEU A 1 362 ? -0.348 -5.234 24.408 1.00 93.81 362 LEU A C 1
ATOM 2997 O O . LEU A 1 362 ? -0.508 -4.023 24.515 1.00 93.81 362 LEU A O 1
ATOM 3001 N N . SER A 1 363 ? 0.607 -5.870 25.093 1.00 93.88 363 SER A N 1
ATOM 3002 C CA . SER A 1 363 ? 1.512 -5.174 26.016 1.00 93.88 363 SER A CA 1
ATOM 3003 C C . SER A 1 363 ? 2.406 -4.157 25.297 1.00 93.88 363 SER A C 1
ATOM 3005 O O . SER A 1 363 ? 2.565 -3.037 25.779 1.00 93.88 363 SER A O 1
ATOM 3007 N N . ASP A 1 364 ? 2.951 -4.514 24.132 1.00 94.00 364 ASP A N 1
ATOM 3008 C CA . ASP A 1 364 ? 3.761 -3.600 23.320 1.00 94.00 364 ASP A CA 1
ATOM 3009 C C . ASP A 1 364 ? 2.909 -2.483 22.710 1.00 94.00 364 ASP A C 1
ATOM 3011 O O . ASP A 1 364 ? 3.338 -1.328 22.663 1.00 94.00 364 ASP A O 1
ATOM 3015 N N . PHE A 1 365 ? 1.679 -2.799 22.294 1.00 95.00 365 PHE A N 1
ATOM 3016 C CA . PHE A 1 365 ? 0.704 -1.802 21.860 1.00 95.00 365 PHE A CA 1
ATOM 3017 C C . PHE A 1 365 ? 0.462 -0.747 22.949 1.00 95.00 365 PHE A C 1
ATOM 3019 O O . PHE A 1 365 ? 0.631 0.453 22.708 1.00 95.00 365 PHE A O 1
ATOM 3026 N N . LEU A 1 366 ? 0.143 -1.196 24.165 1.00 94.00 366 LEU A N 1
ATOM 3027 C CA . LEU A 1 366 ? -0.102 -0.321 25.308 1.00 94.00 366 LEU A CA 1
ATOM 3028 C C . LEU A 1 366 ? 1.126 0.514 25.682 1.00 94.00 366 LEU A C 1
ATOM 3030 O O . LEU A 1 366 ? 0.992 1.686 26.017 1.00 94.00 366 LEU A O 1
ATOM 3034 N N . LEU A 1 367 ? 2.326 -0.060 25.586 1.00 92.25 367 LEU A N 1
ATOM 3035 C CA . LEU A 1 367 ? 3.562 0.628 25.954 1.00 92.25 367 LEU A CA 1
ATOM 3036 C C . LEU A 1 367 ? 4.013 1.676 24.924 1.00 92.25 367 LEU A C 1
ATOM 3038 O O . LEU A 1 367 ? 4.600 2.691 25.302 1.00 92.25 367 LEU A O 1
ATOM 3042 N N . PHE A 1 368 ? 3.815 1.421 23.628 1.00 90.56 368 PHE A N 1
ATOM 3043 C CA . PHE A 1 368 ? 4.442 2.225 22.570 1.00 90.56 368 PHE A CA 1
ATOM 3044 C C . PHE A 1 368 ? 3.476 3.055 21.723 1.00 90.56 368 PHE A C 1
ATOM 3046 O O . PHE A 1 368 ? 3.927 4.032 21.118 1.00 90.56 368 PHE A O 1
ATOM 3053 N N . TYR A 1 369 ? 2.197 2.679 21.660 1.00 93.94 369 TYR A N 1
ATOM 3054 C CA . TYR A 1 369 ? 1.228 3.238 20.710 1.00 93.94 369 TYR A CA 1
ATOM 3055 C C . TYR A 1 369 ? 0.028 3.893 21.374 1.00 93.94 369 TYR A C 1
ATOM 3057 O O . TYR A 1 369 ? -0.445 4.908 20.870 1.00 93.94 369 TYR A O 1
ATOM 3065 N N . TYR A 1 370 ? -0.448 3.327 22.482 1.00 94.38 370 TYR A N 1
ATOM 3066 C CA . TYR A 1 370 ? -1.718 3.703 23.095 1.00 94.38 370 TYR A CA 1
ATOM 3067 C C . TYR A 1 370 ? -1.860 5.209 23.342 1.00 94.38 370 TYR A C 1
ATOM 3069 O O . TYR A 1 370 ? -2.785 5.813 22.804 1.00 94.38 370 TYR A O 1
ATOM 3077 N N . ASP A 1 371 ? -0.913 5.827 24.055 1.00 92.50 371 ASP A N 1
ATOM 3078 C CA . ASP A 1 371 ? -0.976 7.262 24.368 1.00 92.50 371 ASP A CA 1
ATOM 3079 C C . ASP A 1 371 ? -0.976 8.128 23.098 1.00 92.50 371 ASP A C 1
ATOM 3081 O O . ASP A 1 371 ? -1.748 9.073 22.987 1.00 92.50 371 ASP A O 1
ATOM 3085 N N . LEU A 1 372 ? -0.169 7.766 22.091 1.00 92.62 372 LEU A N 1
ATOM 3086 C CA . LEU A 1 372 ? -0.106 8.504 20.823 1.00 92.62 372 LEU A CA 1
ATOM 3087 C C . LEU A 1 372 ? -1.432 8.431 20.060 1.00 92.62 372 LEU A C 1
ATOM 3089 O O . LEU A 1 372 ? -1.852 9.405 19.449 1.00 92.62 372 LEU A O 1
ATOM 3093 N N . ILE A 1 373 ? -2.076 7.266 20.064 1.00 93.44 373 ILE A N 1
ATOM 3094 C CA . ILE A 1 373 ? -3.360 7.052 19.392 1.00 93.44 373 ILE A CA 1
ATOM 3095 C C . ILE A 1 373 ? -4.483 7.765 20.148 1.00 93.44 373 ILE A C 1
ATOM 3097 O O . ILE A 1 373 ? -5.354 8.366 19.520 1.00 93.44 373 ILE A O 1
ATOM 3101 N N . LEU A 1 374 ? -4.444 7.750 21.481 1.00 91.94 374 LEU A N 1
ATOM 3102 C CA . LEU A 1 374 ? -5.418 8.447 22.311 1.00 91.94 374 LEU A CA 1
ATOM 3103 C C . LEU A 1 374 ? -5.325 9.970 22.126 1.00 91.94 374 LEU A C 1
ATOM 3105 O O . LEU A 1 374 ? -6.345 10.616 21.894 1.00 91.94 374 LEU A O 1
ATOM 3109 N N . ASP A 1 375 ? -4.109 10.522 22.097 1.00 90.69 375 ASP A N 1
ATOM 3110 C CA . ASP A 1 375 ? -3.851 11.944 21.822 1.00 90.69 375 ASP A CA 1
ATOM 3111 C C . ASP A 1 375 ? -4.408 12.395 20.456 1.00 90.69 375 ASP A C 1
ATOM 3113 O O . ASP A 1 375 ? -4.776 13.561 20.270 1.00 90.69 375 ASP A O 1
ATOM 3117 N N . LEU A 1 376 ? -4.455 11.487 19.474 1.00 90.62 376 LEU A N 1
ATOM 3118 C CA . LEU A 1 376 ? -5.044 11.744 18.158 1.00 90.62 376 LEU A CA 1
ATOM 3119 C C . LEU A 1 376 ? -6.570 11.668 18.184 1.00 90.62 376 LEU A C 1
ATOM 3121 O O . LEU A 1 376 ? -7.224 12.486 17.540 1.00 90.62 376 LEU A O 1
ATOM 3125 N N . LEU A 1 377 ? -7.139 10.716 18.927 1.00 90.81 377 LEU A N 1
ATOM 3126 C CA . LEU A 1 377 ? -8.588 10.575 19.072 1.00 90.81 377 LEU A CA 1
ATOM 3127 C C . LEU A 1 377 ? -9.209 11.796 19.768 1.00 90.81 377 LEU A C 1
ATOM 3129 O O . LEU A 1 377 ? -10.246 12.295 19.329 1.00 90.81 377 LEU A O 1
ATOM 3133 N N . GLN A 1 378 ? -8.530 12.319 20.790 1.00 87.62 378 GLN A N 1
ATOM 3134 C CA . GLN A 1 378 ? -8.956 13.494 21.555 1.00 87.62 378 GLN A CA 1
ATOM 3135 C C . GLN A 1 378 ? -8.871 14.812 20.763 1.00 87.62 378 GLN A C 1
ATOM 3137 O O . GLN A 1 378 ? -9.412 15.835 21.188 1.00 87.62 378 GLN A O 1
ATOM 3142 N N . ASP A 1 379 ? -8.224 14.824 19.594 1.00 85.62 379 ASP A N 1
ATOM 3143 C CA . ASP A 1 379 ? -8.192 16.003 18.736 1.00 85.62 379 ASP A CA 1
ATOM 3144 C C . ASP A 1 379 ? -9.473 16.108 17.893 1.00 85.62 379 ASP A C 1
ATOM 3146 O O . ASP A 1 379 ? -9.745 15.302 17.000 1.00 85.62 379 ASP A O 1
ATOM 3150 N N . SER A 1 380 ? -10.271 17.143 18.155 1.00 76.50 380 SER A N 1
ATOM 3151 C CA . SER A 1 380 ? -11.546 17.383 17.468 1.00 76.50 380 SER A CA 1
ATOM 3152 C C . SER A 1 380 ? -11.411 17.689 15.974 1.00 76.50 380 SER A C 1
ATOM 3154 O O . SER A 1 380 ? -12.375 17.520 15.231 1.00 76.50 380 SER A O 1
ATOM 3156 N N . SER A 1 381 ? -10.235 18.122 15.515 1.00 77.25 381 SER A N 1
ATOM 3157 C CA . SER A 1 381 ? -9.967 18.431 14.107 1.00 77.25 381 SER A CA 1
ATOM 3158 C C . SER A 1 381 ? -9.433 17.238 13.311 1.00 77.25 381 SER A C 1
ATOM 3160 O O . SER A 1 381 ? -9.216 17.347 12.103 1.00 77.25 381 SER A O 1
ATOM 3162 N N . PHE A 1 382 ? -9.216 16.100 13.972 1.00 80.94 382 PHE A N 1
ATOM 3163 C CA . PHE A 1 382 ? -8.526 14.969 13.382 1.00 80.94 382 PHE A CA 1
ATOM 3164 C C . PHE A 1 382 ? -9.423 14.162 12.422 1.00 80.94 382 PHE A C 1
ATOM 3166 O O . PHE A 1 382 ? -10.460 13.635 12.831 1.00 80.94 382 PHE A O 1
ATOM 3173 N N . PRO A 1 383 ? -9.036 14.001 11.141 1.00 72.94 383 PRO A N 1
ATOM 3174 C CA . PRO A 1 383 ? -9.933 13.466 10.114 1.00 72.94 383 PRO A CA 1
ATOM 3175 C C . PRO A 1 383 ? -10.121 11.940 10.150 1.00 72.94 383 PRO A C 1
ATOM 3177 O O . PRO A 1 383 ? -11.027 11.430 9.496 1.00 72.94 383 PRO A O 1
ATOM 3180 N N . THR A 1 384 ? -9.288 11.191 10.884 1.00 81.31 384 THR A N 1
ATOM 3181 C CA . THR A 1 384 ? -9.248 9.712 10.806 1.00 81.31 384 THR A CA 1
ATOM 3182 C C . THR A 1 384 ? -9.718 8.997 12.077 1.00 81.31 384 THR A C 1
ATOM 3184 O O . THR A 1 384 ? -9.370 7.838 12.306 1.00 81.31 384 THR A O 1
ATOM 3187 N N . LYS A 1 385 ? -10.572 9.645 12.889 1.00 88.25 385 LYS A N 1
ATOM 3188 C CA . LYS A 1 385 ? -11.123 9.065 14.133 1.00 88.25 385 LYS A CA 1
ATOM 3189 C C . LYS A 1 385 ? -11.746 7.678 13.939 1.00 88.25 385 LYS A C 1
ATOM 3191 O O . LYS A 1 385 ? -11.506 6.790 14.751 1.00 88.25 385 LYS A O 1
ATOM 3196 N N . LYS A 1 386 ? -12.479 7.458 12.838 1.00 89.75 386 LYS A N 1
ATOM 3197 C CA . LYS A 1 386 ? -13.124 6.164 12.535 1.00 89.75 386 LYS A CA 1
ATOM 3198 C C . LYS A 1 386 ? -12.134 4.993 12.543 1.00 89.75 386 LYS A C 1
ATOM 3200 O O . LYS A 1 386 ? -12.440 3.944 13.097 1.00 89.75 386 LYS A O 1
ATOM 3205 N N . SER A 1 387 ? -10.935 5.188 11.993 1.00 91.12 387 SER A N 1
ATOM 3206 C CA . SER A 1 387 ? -9.890 4.157 11.949 1.00 91.12 387 SER A CA 1
ATOM 3207 C C . SER A 1 387 ? -9.390 3.795 13.353 1.00 91.12 387 SER A C 1
ATOM 3209 O O . SER A 1 387 ? -9.172 2.622 13.638 1.00 91.12 387 SER A O 1
ATOM 3211 N N . ILE A 1 388 ? -9.253 4.782 14.249 1.00 93.62 388 ILE A N 1
ATOM 3212 C CA . ILE A 1 388 ? -8.853 4.559 15.650 1.00 93.62 388 ILE A CA 1
ATOM 3213 C C . ILE A 1 388 ? -9.955 3.833 16.428 1.00 93.62 388 ILE A C 1
ATOM 3215 O O . ILE A 1 388 ? -9.677 2.886 17.158 1.00 93.62 388 ILE A O 1
ATOM 3219 N N . LEU A 1 389 ? -11.211 4.242 16.248 1.00 94.06 389 LEU A N 1
ATOM 3220 C CA . LEU A 1 389 ? -12.347 3.589 16.899 1.00 94.06 389 LEU A CA 1
ATOM 3221 C C . LEU A 1 389 ? -12.471 2.125 16.467 1.00 94.06 389 LEU A C 1
ATOM 3223 O O . LEU A 1 389 ? -12.662 1.252 17.311 1.00 94.06 389 LEU A O 1
ATOM 3227 N N . LYS A 1 390 ? -12.274 1.847 15.173 1.00 93.12 390 LYS A N 1
ATOM 3228 C CA . LYS A 1 390 ? -12.223 0.481 14.643 1.00 93.12 390 LYS A CA 1
ATOM 3229 C C . LYS A 1 390 ? -11.079 -0.328 15.248 1.00 93.12 390 LYS A C 1
ATOM 3231 O O . LYS A 1 390 ? -11.306 -1.461 15.655 1.00 93.12 390 LYS A O 1
ATOM 3236 N N . LEU A 1 391 ? -9.887 0.260 15.383 1.00 94.38 391 LEU A N 1
ATOM 3237 C CA . LEU A 1 391 ? -8.765 -0.381 16.072 1.00 94.38 391 LEU A CA 1
ATOM 3238 C C . LEU A 1 391 ? -9.142 -0.780 17.508 1.00 94.38 391 LEU A C 1
ATOM 3240 O O . LEU A 1 391 ? -8.934 -1.930 17.883 1.00 94.38 391 LEU A O 1
ATOM 3244 N N . PHE A 1 392 ? -9.700 0.136 18.307 1.00 94.62 392 PHE A N 1
ATOM 3245 C CA . PHE A 1 392 ? -10.074 -0.176 19.691 1.00 94.62 392 PHE A CA 1
ATOM 3246 C C . PHE A 1 392 ? -11.160 -1.246 19.783 1.00 94.62 392 PHE A C 1
ATOM 3248 O O . PHE A 1 392 ? -11.027 -2.164 20.590 1.00 94.62 392 PHE A O 1
ATOM 3255 N N . TYR A 1 393 ? -12.184 -1.172 18.931 1.00 94.56 393 TYR A N 1
ATOM 3256 C CA . TYR A 1 393 ? -13.220 -2.198 18.851 1.00 94.56 393 TYR A CA 1
ATOM 3257 C C . TYR A 1 393 ? -12.632 -3.586 18.553 1.00 94.56 393 TYR A C 1
ATOM 3259 O O . TYR A 1 393 ? -12.933 -4.551 19.248 1.00 94.56 393 TYR A O 1
ATOM 3267 N N . GLU A 1 394 ? -11.743 -3.688 17.570 1.00 92.06 394 GLU A N 1
ATOM 3268 C CA . GLU A 1 394 ? -11.163 -4.962 17.126 1.00 92.06 394 GLU A CA 1
ATOM 3269 C C . GLU A 1 394 ? -10.186 -5.551 18.154 1.00 92.06 394 GLU A C 1
ATOM 3271 O O . GLU A 1 394 ? -10.173 -6.761 18.386 1.00 92.06 394 GLU A O 1
ATOM 3276 N N . ILE A 1 395 ? -9.415 -4.703 18.848 1.00 91.12 395 ILE A N 1
ATOM 3277 C CA . ILE A 1 395 ? -8.610 -5.143 19.997 1.00 91.12 395 ILE A CA 1
ATOM 3278 C C . ILE A 1 395 ? -9.520 -5.645 21.123 1.00 91.12 395 ILE A C 1
ATOM 3280 O O . ILE A 1 395 ? -9.229 -6.663 21.748 1.00 91.12 395 ILE A O 1
ATOM 3284 N N . ALA A 1 396 ? -10.633 -4.962 21.384 1.00 90.88 396 ALA A N 1
ATOM 3285 C CA . ALA A 1 396 ? -11.568 -5.389 22.413 1.00 90.88 396 ALA A CA 1
ATOM 3286 C C . ALA A 1 396 ? -12.250 -6.721 22.072 1.00 90.88 396 ALA A C 1
ATOM 3288 O O . ALA A 1 396 ? -12.481 -7.523 22.973 1.00 90.88 396 ALA A O 1
ATOM 3289 N N . LEU A 1 397 ? -12.522 -7.003 20.795 1.00 89.81 397 LEU A N 1
ATOM 3290 C CA . LEU A 1 397 ? -13.030 -8.311 20.377 1.00 89.81 397 LEU A CA 1
ATOM 3291 C C . LEU A 1 397 ? -12.009 -9.435 20.596 1.00 89.81 397 LEU A C 1
ATOM 3293 O O . LEU A 1 397 ? -12.395 -10.542 20.970 1.00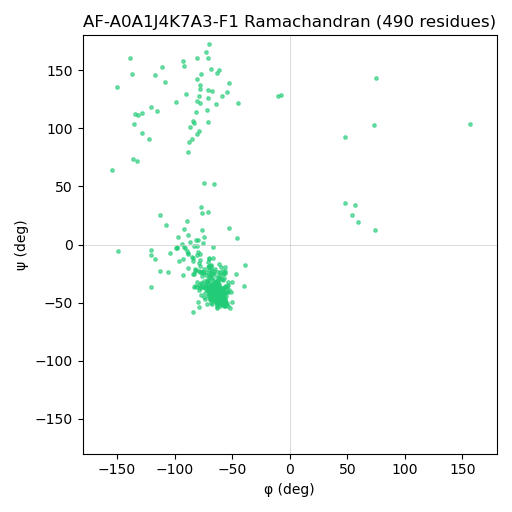 89.81 397 LEU A O 1
ATOM 3297 N N . SER A 1 398 ? -10.717 -9.173 20.371 1.00 88.12 398 SER A N 1
ATOM 3298 C CA . SER A 1 398 ? -9.667 -10.193 20.501 1.00 88.12 398 SER A CA 1
ATOM 3299 C C . SER A 1 398 ? -9.186 -10.397 21.941 1.00 88.12 398 SER A C 1
ATOM 3301 O O . SER A 1 398 ? -8.906 -11.527 22.338 1.00 88.12 398 SER A O 1
ATOM 3303 N N . SER A 1 399 ? -9.107 -9.320 22.727 1.00 85.19 399 SER A N 1
ATOM 3304 C CA . SER A 1 399 ? -8.483 -9.301 24.059 1.00 85.19 399 SER A CA 1
ATOM 3305 C C . SER A 1 399 ? -9.425 -8.885 25.194 1.00 85.19 399 SER A C 1
ATOM 3307 O O . SER A 1 399 ? -9.044 -8.993 26.345 1.00 85.19 399 SER A O 1
ATOM 3309 N N . SER A 1 400 ? -10.670 -8.480 24.924 1.00 89.81 400 SER A N 1
ATOM 3310 C CA . SER A 1 400 ? -11.624 -7.891 25.888 1.00 89.81 400 SER A CA 1
ATOM 3311 C C . SER A 1 400 ? -11.328 -6.436 26.283 1.00 89.81 400 SER A C 1
ATOM 3313 O O . SER A 1 400 ? -10.185 -6.040 26.493 1.00 89.81 400 SER A O 1
ATOM 3315 N N . TRP A 1 401 ? -12.384 -5.630 26.471 1.00 93.12 401 TRP A N 1
ATOM 3316 C CA . TRP A 1 401 ? -12.262 -4.237 26.931 1.00 93.12 401 TRP A CA 1
ATOM 3317 C C . TRP A 1 401 ? -11.576 -4.090 28.291 1.00 93.12 401 TRP A C 1
ATOM 3319 O O . TRP A 1 401 ? -10.934 -3.076 28.539 1.00 93.12 401 TRP A O 1
ATOM 3329 N N . LYS A 1 402 ? -11.697 -5.087 29.174 1.00 89.94 402 LYS A N 1
ATOM 3330 C CA . LYS A 1 402 ? -11.093 -5.045 30.516 1.00 89.94 402 LYS A CA 1
ATOM 3331 C C . LYS A 1 402 ? -9.561 -5.147 30.500 1.00 89.94 402 LYS A C 1
ATOM 3333 O O . LYS A 1 402 ? -8.927 -4.822 31.501 1.00 89.94 402 LYS A O 1
ATOM 3338 N N . ASP A 1 403 ? -8.990 -5.628 29.395 1.00 90.44 403 ASP A N 1
ATOM 3339 C CA . ASP A 1 403 ? -7.542 -5.774 29.221 1.00 90.44 403 ASP A CA 1
ATOM 3340 C C . ASP A 1 403 ? -6.915 -4.483 28.648 1.00 90.44 403 ASP A C 1
ATOM 3342 O O . ASP A 1 403 ? -5.691 -4.338 28.609 1.00 90.44 403 ASP A O 1
ATOM 3346 N N . LEU A 1 404 ? -7.750 -3.515 28.253 1.00 91.69 404 LEU A N 1
ATOM 3347 C CA . LEU A 1 404 ? -7.363 -2.155 27.889 1.00 91.69 404 LEU A CA 1
ATOM 3348 C C . LEU A 1 404 ? -7.461 -1.214 29.106 1.00 91.69 404 LEU A C 1
ATOM 3350 O O . LEU A 1 404 ? -8.192 -1.497 30.060 1.00 91.69 404 LEU A O 1
ATOM 3354 N N . PRO A 1 405 ? -6.750 -0.070 29.108 1.00 91.88 405 PRO A N 1
ATOM 3355 C CA . PRO A 1 405 ? -6.950 0.959 30.119 1.00 91.88 405 PRO A CA 1
ATOM 3356 C C . PRO A 1 405 ? -8.427 1.364 30.218 1.00 91.88 405 PRO A C 1
ATOM 3358 O O . PRO A 1 405 ? -9.101 1.544 29.211 1.00 91.88 405 PRO A O 1
ATOM 3361 N N . TYR A 1 406 ? -8.940 1.563 31.434 1.00 84.56 406 TYR A N 1
ATOM 3362 C CA . TYR A 1 406 ? -10.369 1.852 31.637 1.00 84.56 406 TYR A CA 1
ATOM 3363 C C . TYR A 1 406 ? -10.876 3.081 30.871 1.00 84.56 406 TYR A C 1
ATOM 3365 O O . TYR A 1 406 ? -12.042 3.132 30.502 1.00 84.56 406 TYR A O 1
ATOM 3373 N N . THR A 1 407 ? -10.012 4.063 30.607 1.00 88.88 407 THR A N 1
ATOM 3374 C CA . THR A 1 407 ? -10.386 5.241 29.817 1.00 88.88 407 THR A CA 1
ATOM 3375 C C . THR A 1 407 ? -10.643 4.912 28.347 1.00 88.88 407 THR A C 1
ATOM 3377 O O . THR A 1 407 ? -11.333 5.668 27.678 1.00 88.88 407 THR A O 1
ATOM 3380 N N . THR A 1 408 ? -10.143 3.788 27.825 1.00 92.50 408 THR A N 1
ATOM 3381 C CA . THR A 1 408 ? -10.297 3.435 26.409 1.00 92.50 408 THR A CA 1
ATOM 3382 C C . THR A 1 408 ? -11.756 3.222 26.029 1.00 92.50 408 THR A C 1
ATOM 3384 O O . THR A 1 408 ? -12.186 3.708 24.988 1.00 92.50 408 THR A O 1
ATOM 3387 N N . VAL A 1 409 ? -12.531 2.518 26.860 1.00 91.62 409 VAL A N 1
ATOM 3388 C CA . VAL A 1 409 ? -13.940 2.229 26.548 1.00 91.62 409 VAL A CA 1
ATOM 3389 C C . VAL A 1 409 ? -14.812 3.481 26.652 1.00 91.62 409 VAL A C 1
ATOM 3391 O O . VAL A 1 409 ? -15.694 3.671 25.821 1.00 91.62 409 VAL A O 1
ATOM 3394 N N . THR A 1 410 ? -14.540 4.374 27.608 1.00 90.12 410 THR A N 1
ATOM 3395 C CA . THR A 1 410 ? -15.272 5.644 27.722 1.00 90.12 410 THR A CA 1
ATOM 3396 C C . THR A 1 410 ? -14.960 6.556 26.540 1.00 90.12 410 THR A C 1
ATOM 3398 O O . THR A 1 410 ? -15.876 7.035 25.884 1.00 90.12 410 THR A O 1
ATOM 3401 N N . GLU A 1 411 ? -13.681 6.693 26.182 1.00 91.94 411 GLU A N 1
ATOM 3402 C CA . GLU A 1 411 ? -13.237 7.480 25.023 1.00 91.94 411 GLU A CA 1
ATOM 3403 C C . GLU A 1 411 ? -13.777 6.909 23.706 1.00 91.94 411 GLU A C 1
ATOM 3405 O O . GLU A 1 411 ? -14.165 7.663 22.813 1.00 91.94 411 GLU A O 1
ATOM 3410 N N . PHE A 1 412 ? -13.853 5.579 23.584 1.00 93.44 412 PHE A N 1
ATOM 3411 C CA . PHE A 1 412 ? -14.492 4.912 22.452 1.00 93.44 412 PHE A CA 1
ATOM 3412 C C . PHE A 1 412 ? -15.975 5.278 22.345 1.00 93.44 412 PHE A C 1
ATOM 3414 O O . PHE A 1 412 ? -16.423 5.615 21.251 1.00 93.44 412 PHE A O 1
ATOM 3421 N N . ILE A 1 413 ? -16.728 5.225 23.449 1.00 90.88 413 ILE A N 1
ATOM 3422 C CA . ILE A 1 413 ? -18.162 5.547 23.456 1.00 90.88 413 ILE A CA 1
ATOM 3423 C C . ILE A 1 413 ? -18.379 7.016 23.079 1.00 90.88 413 ILE A C 1
ATOM 3425 O O . ILE A 1 413 ? -19.126 7.282 22.140 1.00 90.88 413 ILE A O 1
ATOM 3429 N N . GLU A 1 414 ? -17.697 7.949 23.748 1.00 90.31 414 GLU A N 1
ATOM 3430 C CA . GLU A 1 414 ? -17.828 9.395 23.500 1.00 90.31 414 GLU A CA 1
ATOM 3431 C C . GLU A 1 414 ? -17.525 9.736 22.040 1.00 90.31 414 GLU A C 1
ATOM 3433 O O . GLU A 1 414 ? -18.345 10.322 21.336 1.00 90.31 414 GLU A O 1
ATOM 3438 N N . ASN A 1 415 ? -16.377 9.278 21.535 1.00 91.88 415 ASN A N 1
ATOM 3439 C CA . ASN A 1 415 ? -15.979 9.581 20.166 1.00 91.88 415 ASN A CA 1
ATOM 3440 C C . ASN A 1 415 ? -16.805 8.815 19.122 1.00 91.88 415 ASN A C 1
ATOM 3442 O O . ASN A 1 415 ? -16.888 9.274 17.984 1.00 91.88 415 ASN A O 1
ATOM 3446 N N . CYS A 1 416 ? -17.412 7.667 19.455 1.00 90.31 416 CYS A N 1
ATOM 3447 C CA . CYS A 1 416 ? -18.375 7.014 18.567 1.00 90.31 416 CYS A CA 1
ATOM 3448 C C . CYS A 1 416 ? -19.649 7.845 18.425 1.00 90.31 416 CYS A C 1
ATOM 3450 O O . CYS A 1 416 ? -20.129 7.997 17.305 1.00 90.31 416 CYS A O 1
ATOM 3452 N N . LEU A 1 417 ? -20.184 8.409 19.510 1.00 87.19 417 LEU A N 1
ATOM 3453 C CA . LEU A 1 417 ? -21.377 9.263 19.447 1.00 87.19 417 LEU A CA 1
ATOM 3454 C C . LEU A 1 417 ? -21.143 10.498 18.569 1.00 87.19 417 LEU A C 1
ATOM 3456 O O . LEU A 1 417 ? -22.013 10.862 17.786 1.00 87.19 417 LEU A O 1
ATOM 3460 N N . ASP A 1 418 ? -19.939 11.072 18.615 1.00 85.31 418 ASP A N 1
ATOM 3461 C CA . ASP A 1 418 ? -19.562 12.221 17.782 1.00 85.31 418 ASP A CA 1
ATOM 3462 C C . ASP A 1 418 ? -19.566 11.926 16.270 1.00 85.31 418 ASP A C 1
ATOM 3464 O O . ASP A 1 418 ? -19.723 12.840 15.454 1.00 85.31 418 ASP A O 1
ATOM 3468 N N . VAL A 1 419 ? -19.324 10.672 15.867 1.00 85.88 419 VAL A N 1
ATOM 3469 C CA . VAL A 1 419 ? -19.094 10.302 14.453 1.00 85.88 419 VAL A CA 1
ATOM 3470 C C . VAL A 1 419 ? -20.136 9.349 13.876 1.00 85.88 419 VAL A C 1
ATOM 3472 O O . VAL A 1 419 ? -20.143 9.122 12.661 1.00 85.88 419 VAL A O 1
ATOM 3475 N N . THR A 1 420 ? -20.973 8.749 14.720 1.00 85.31 420 THR A N 1
ATOM 3476 C CA . THR A 1 420 ? -22.036 7.841 14.293 1.00 85.31 420 THR A CA 1
ATOM 3477 C C . THR A 1 420 ? -23.238 8.631 13.806 1.00 85.31 420 THR A C 1
ATOM 3479 O O . THR A 1 420 ? -23.595 9.685 14.319 1.00 85.31 420 THR A O 1
ATOM 3482 N N . THR A 1 421 ? -23.867 8.103 12.764 1.00 80.69 421 THR A N 1
ATOM 3483 C CA . THR A 1 421 ? -25.171 8.563 12.293 1.00 80.69 421 THR A CA 1
ATOM 3484 C C . THR A 1 421 ? -25.992 7.320 11.974 1.00 80.69 421 THR A C 1
ATOM 3486 O O . THR A 1 421 ? -25.402 6.339 11.510 1.00 80.69 421 THR A O 1
ATOM 3489 N N . PRO A 1 422 ? -27.320 7.326 12.168 1.00 75.75 422 PRO A N 1
ATOM 3490 C CA . PRO A 1 422 ? -28.150 6.155 11.878 1.00 75.75 422 PRO A CA 1
ATOM 3491 C C . PRO A 1 422 ? -28.053 5.667 10.424 1.00 75.75 422 PRO A C 1
ATOM 3493 O O . PRO A 1 422 ? -28.265 4.486 10.152 1.00 75.75 422 PRO A O 1
ATOM 3496 N N . ASP A 1 423 ? -27.705 6.566 9.498 1.00 80.94 423 ASP A N 1
ATOM 3497 C CA . ASP A 1 423 ? -27.498 6.257 8.081 1.00 80.94 423 ASP A CA 1
ATOM 3498 C C . ASP A 1 423 ? -26.160 5.533 7.807 1.00 80.94 423 ASP A C 1
ATOM 3500 O O . ASP A 1 423 ? -26.038 4.815 6.812 1.00 80.94 423 ASP A O 1
ATOM 3504 N N . ASP A 1 424 ? -25.152 5.688 8.676 1.00 85.62 424 ASP A N 1
ATOM 3505 C CA . ASP A 1 424 ? -23.871 4.978 8.588 1.00 85.62 424 ASP A CA 1
ATOM 3506 C C . ASP A 1 424 ? -23.977 3.632 9.310 1.00 85.62 424 ASP A C 1
ATOM 3508 O O . ASP A 1 424 ? -23.709 3.503 10.513 1.00 85.62 424 ASP A O 1
ATOM 3512 N N . SER A 1 425 ? -24.404 2.615 8.558 1.00 88.00 425 SER A N 1
ATOM 3513 C CA . SER A 1 425 ? -24.699 1.314 9.143 1.00 88.00 425 SER A CA 1
ATOM 3514 C C . SER A 1 425 ? -23.478 0.597 9.704 1.00 88.00 425 SER A C 1
ATOM 3516 O O . SER A 1 425 ? -23.598 -0.100 10.707 1.00 88.00 425 SER A O 1
ATOM 3518 N N . GLU A 1 426 ? -22.316 0.760 9.070 1.00 90.31 426 GLU A N 1
ATOM 3519 C CA . GLU A 1 426 ? -21.077 0.109 9.503 1.00 90.31 426 GLU A CA 1
ATOM 3520 C C . GLU A 1 426 ? -20.622 0.677 10.849 1.00 90.31 426 GLU A C 1
ATOM 3522 O O . GLU A 1 426 ? -20.429 -0.077 11.804 1.00 90.31 426 GLU A O 1
ATOM 3527 N N . MET A 1 427 ? -20.526 2.007 10.959 1.00 90.38 427 MET A N 1
ATOM 3528 C CA . MET A 1 427 ? -20.080 2.648 12.198 1.00 90.38 427 MET A CA 1
ATOM 3529 C C . MET A 1 427 ? -21.076 2.456 13.337 1.00 90.38 427 MET A C 1
ATOM 3531 O O . MET A 1 427 ? -20.668 2.194 14.467 1.00 90.38 427 MET A O 1
ATOM 3535 N N . THR A 1 428 ? -22.376 2.541 13.048 1.00 92.44 428 THR A N 1
ATOM 3536 C CA . THR A 1 428 ? -23.416 2.314 14.057 1.00 92.44 428 THR A CA 1
ATOM 3537 C C . THR A 1 428 ? -23.380 0.882 14.588 1.00 92.44 428 THR A C 1
ATOM 3539 O O . THR A 1 428 ? -23.423 0.681 15.799 1.00 92.44 428 THR A O 1
ATOM 3542 N N . LEU A 1 429 ? -23.247 -0.125 13.718 1.00 93.75 429 LEU A N 1
ATOM 3543 C CA . LEU A 1 429 ? -23.128 -1.517 14.161 1.00 93.75 429 LEU A CA 1
ATOM 3544 C C . LEU A 1 429 ? -21.847 -1.754 14.965 1.00 93.75 429 LEU A C 1
ATOM 3546 O O . LEU A 1 429 ? -21.891 -2.456 15.971 1.00 93.75 429 LEU A O 1
ATOM 3550 N N . MET A 1 430 ? -20.724 -1.161 14.555 1.00 94.56 430 MET A N 1
ATOM 3551 C CA . MET A 1 430 ? -19.464 -1.247 15.297 1.00 94.56 430 MET A CA 1
ATOM 3552 C C . MET A 1 430 ? -19.611 -0.667 16.709 1.00 94.56 430 MET A C 1
ATOM 3554 O O . MET A 1 430 ? -19.224 -1.311 17.682 1.00 94.56 430 MET A O 1
ATOM 3558 N N . PHE A 1 431 ? -20.215 0.517 16.833 1.00 94.12 431 PHE A N 1
ATOM 3559 C CA . PHE A 1 431 ? -20.482 1.146 18.124 1.00 94.12 431 PHE A CA 1
ATOM 3560 C C . PHE A 1 431 ? -21.387 0.278 19.006 1.00 94.12 431 PHE A C 1
ATOM 3562 O O . PHE A 1 431 ? -21.024 -0.041 20.138 1.00 94.12 431 PHE A O 1
ATOM 3569 N N . LEU A 1 432 ? -22.538 -0.148 18.476 1.00 94.25 432 LEU A N 1
ATOM 3570 C CA . LEU A 1 432 ? -23.518 -0.937 19.221 1.00 94.25 432 LEU A CA 1
ATOM 3571 C C . LEU A 1 432 ? -22.945 -2.281 19.677 1.00 94.25 432 LEU A C 1
ATOM 3573 O O . LEU A 1 432 ? -23.119 -2.660 20.832 1.00 94.25 432 LEU A O 1
ATOM 3577 N N . ASN A 1 433 ? -22.219 -2.985 18.807 1.00 94.75 433 ASN A N 1
ATOM 3578 C CA . ASN A 1 433 ? -21.560 -4.231 19.186 1.00 94.75 433 ASN A CA 1
ATOM 3579 C C . ASN A 1 433 ? -20.433 -3.990 20.193 1.00 94.75 433 ASN A C 1
ATOM 3581 O O . ASN A 1 433 ? -20.313 -4.749 21.148 1.00 94.75 433 ASN A O 1
ATOM 3585 N N . GLY A 1 434 ? -19.630 -2.936 20.024 1.00 93.50 434 GLY A N 1
ATOM 3586 C CA . GLY A 1 434 ? -18.573 -2.589 20.975 1.00 93.50 434 GLY A CA 1
ATOM 3587 C C . GLY A 1 434 ? -19.125 -2.334 22.375 1.00 93.50 434 GLY A C 1
ATOM 3588 O O . GLY A 1 434 ? -18.601 -2.870 23.352 1.00 93.50 434 GLY A O 1
ATOM 3589 N N . LEU A 1 435 ? -20.230 -1.591 22.459 1.00 92.25 435 LEU A N 1
ATOM 3590 C CA . LEU A 1 435 ? -20.931 -1.310 23.706 1.00 92.25 435 LEU A CA 1
ATOM 3591 C C . LEU A 1 435 ? -21.578 -2.569 24.304 1.00 92.25 435 LEU A C 1
ATOM 3593 O O . LEU A 1 435 ? -21.426 -2.827 25.496 1.00 92.25 435 LEU A O 1
ATOM 3597 N N . LEU A 1 436 ? -22.250 -3.388 23.489 1.00 92.06 436 LEU A N 1
ATOM 3598 C CA . LEU A 1 436 ? -22.824 -4.658 23.937 1.00 92.06 436 LEU A CA 1
ATOM 3599 C C . LEU A 1 436 ? -21.746 -5.600 24.500 1.00 92.06 436 LEU A C 1
ATOM 3601 O O . LEU A 1 436 ? -21.950 -6.215 25.545 1.00 92.06 436 LEU A O 1
ATOM 3605 N N . GLU A 1 437 ? -20.592 -5.701 23.842 1.00 91.31 437 GLU A N 1
ATOM 3606 C CA . GLU A 1 437 ? -19.477 -6.515 24.330 1.00 91.31 437 GLU A CA 1
ATOM 3607 C C . GLU A 1 437 ? -18.887 -5.964 25.632 1.00 91.31 437 GLU A C 1
ATOM 3609 O O . GLU A 1 437 ? -18.522 -6.751 26.502 1.00 91.31 437 GLU A O 1
ATOM 3614 N N . ALA A 1 438 ? -18.865 -4.641 25.831 1.00 90.81 438 ALA A N 1
ATOM 3615 C CA . ALA A 1 438 ? -18.477 -4.050 27.113 1.00 90.81 438 ALA A CA 1
ATOM 3616 C C . ALA A 1 438 ? -19.432 -4.462 28.249 1.00 90.81 438 ALA A C 1
ATOM 3618 O O . ALA A 1 438 ? -18.972 -4.808 29.337 1.00 90.81 438 ALA A O 1
ATOM 3619 N N . PHE A 1 439 ? -20.744 -4.500 27.990 1.00 87.88 439 PHE A N 1
ATOM 3620 C CA . PHE A 1 439 ? -21.754 -4.930 28.966 1.00 87.88 439 PHE A CA 1
ATOM 3621 C C . PHE A 1 439 ? -21.718 -6.430 29.290 1.00 87.88 439 PHE A C 1
ATOM 3623 O O . PHE A 1 439 ? -22.104 -6.831 30.385 1.00 87.88 439 PHE A O 1
ATOM 3630 N N . LYS A 1 440 ? -21.262 -7.276 28.361 1.00 85.94 440 LYS A N 1
ATOM 3631 C CA . LYS A 1 440 ? -21.183 -8.735 28.563 1.00 85.94 440 LYS A CA 1
ATOM 3632 C C . LYS A 1 440 ? -19.969 -9.189 29.372 1.00 85.94 440 LYS A C 1
ATOM 3634 O O . LYS A 1 440 ? -19.846 -10.382 29.668 1.00 85.94 440 LYS A O 1
ATOM 3639 N N . ILE A 1 441 ? -19.045 -8.289 29.704 1.00 86.12 441 ILE A N 1
ATOM 3640 C CA . ILE A 1 441 ? -17.859 -8.649 30.479 1.00 86.12 441 ILE A CA 1
ATOM 3641 C C . ILE A 1 441 ? -18.291 -9.113 31.870 1.00 86.12 441 ILE A C 1
ATOM 3643 O O . ILE A 1 441 ? -18.894 -8.369 32.631 1.00 86.12 441 ILE A O 1
ATOM 3647 N N . LEU A 1 442 ? -17.933 -10.351 32.224 1.00 76.50 442 LEU A N 1
ATOM 3648 C CA . LEU A 1 442 ? -18.230 -10.967 33.524 1.00 76.50 442 LEU A CA 1
ATOM 3649 C C . LEU A 1 442 ? -17.332 -10.408 34.649 1.00 76.50 442 LEU A C 1
ATOM 3651 O O . LEU A 1 442 ? -16.652 -11.158 35.349 1.00 76.50 442 LEU A O 1
ATOM 3655 N N . ASP A 1 443 ? -17.303 -9.086 34.788 1.00 84.69 443 ASP A N 1
ATOM 3656 C CA . ASP A 1 443 ? -16.686 -8.332 35.875 1.00 84.69 443 ASP A CA 1
ATOM 3657 C C . ASP A 1 443 ? -17.701 -7.289 36.362 1.00 84.69 443 ASP A C 1
ATOM 3659 O O . ASP A 1 443 ? -18.058 -6.355 35.640 1.00 84.69 443 ASP A O 1
ATOM 3663 N N . GLU A 1 444 ? -18.209 -7.475 37.583 1.00 81.25 444 GLU A N 1
ATOM 3664 C CA . GLU A 1 444 ? -19.259 -6.621 38.151 1.00 81.25 444 GLU A CA 1
ATOM 3665 C C . GLU A 1 444 ? -18.799 -5.165 38.312 1.00 81.25 444 GLU A C 1
ATOM 3667 O O . GLU A 1 444 ? -19.597 -4.248 38.131 1.00 81.25 444 GLU A O 1
ATOM 3672 N N . GLY A 1 445 ? -17.517 -4.934 38.620 1.00 85.00 445 GLY A N 1
ATOM 3673 C CA . GLY A 1 445 ? -16.969 -3.590 38.803 1.00 85.00 445 GLY A CA 1
ATOM 3674 C C . GLY A 1 445 ? -16.871 -2.828 37.485 1.00 85.00 445 GLY A C 1
ATOM 3675 O O . GLY A 1 445 ? -17.273 -1.665 37.413 1.00 85.00 445 GLY A O 1
ATOM 3676 N N . PHE A 1 446 ? -16.391 -3.498 36.436 1.00 87.50 446 PHE A N 1
ATOM 3677 C CA . PHE A 1 446 ? -16.354 -2.957 35.080 1.00 87.50 446 PHE A CA 1
ATOM 3678 C C . PHE A 1 446 ? -17.768 -2.694 34.556 1.00 87.50 446 PHE A C 1
ATOM 3680 O O . PHE A 1 446 ? -18.072 -1.583 34.132 1.00 87.50 446 PHE A O 1
ATOM 3687 N N . THR A 1 447 ? -18.664 -3.677 34.661 1.00 84.75 447 THR A N 1
ATOM 3688 C CA . THR A 1 447 ? -20.048 -3.551 34.179 1.00 84.75 447 THR A CA 1
ATOM 3689 C C . THR A 1 447 ? -20.769 -2.394 34.870 1.00 84.75 447 THR A C 1
ATOM 3691 O O . THR A 1 447 ? -21.370 -1.551 34.207 1.00 84.75 447 THR A O 1
ATOM 3694 N N . PHE A 1 448 ? -20.632 -2.273 36.196 1.00 84.88 448 PHE A N 1
ATOM 3695 C CA . PHE A 1 448 ? -21.203 -1.160 36.957 1.00 84.88 448 PHE A CA 1
ATOM 3696 C C . PHE A 1 448 ? -20.634 0.203 36.530 1.00 84.88 448 PHE A C 1
ATOM 3698 O O . PHE A 1 448 ? -21.371 1.187 36.469 1.00 84.88 448 PHE A O 1
ATOM 3705 N N . MET A 1 449 ? -19.341 0.289 36.201 1.00 87.50 449 MET A N 1
ATOM 3706 C CA . MET A 1 449 ? -18.747 1.512 35.650 1.00 87.50 449 MET A CA 1
ATOM 3707 C C . MET A 1 449 ? -19.396 1.892 34.313 1.00 87.50 449 MET A C 1
ATOM 3709 O O . MET A 1 449 ? -19.775 3.049 34.146 1.00 87.50 449 MET A O 1
ATOM 3713 N N . ILE A 1 450 ? -19.555 0.939 33.391 1.00 88.19 450 ILE A N 1
ATOM 3714 C CA . ILE A 1 450 ? -20.159 1.192 32.074 1.00 88.19 450 ILE A CA 1
ATOM 3715 C C . ILE A 1 450 ? -21.620 1.615 32.210 1.00 88.19 450 ILE A C 1
ATOM 3717 O O . ILE A 1 450 ? -22.043 2.560 31.552 1.00 88.19 450 ILE A O 1
ATOM 3721 N N . ILE A 1 451 ? -22.376 0.994 33.118 1.00 85.75 451 ILE A N 1
ATOM 3722 C CA . ILE A 1 451 ? -23.760 1.392 33.410 1.00 85.75 451 ILE A CA 1
ATOM 3723 C C . ILE A 1 451 ? -23.821 2.816 33.968 1.00 85.75 451 ILE A C 1
ATOM 3725 O O . ILE A 1 451 ? -24.668 3.604 33.547 1.00 85.75 451 ILE A O 1
ATOM 3729 N N . ASN A 1 452 ? -22.928 3.176 34.894 1.00 86.25 452 ASN A N 1
ATOM 3730 C CA . ASN A 1 452 ? -22.872 4.541 35.421 1.00 86.25 452 ASN A CA 1
ATOM 3731 C C . ASN A 1 452 ? -22.515 5.550 34.332 1.00 86.25 452 ASN A C 1
ATOM 3733 O O . ASN A 1 452 ? -23.121 6.616 34.276 1.00 86.25 452 ASN A O 1
ATOM 3737 N N . PHE A 1 453 ? -21.564 5.201 33.464 1.00 86.50 453 PHE A N 1
ATOM 3738 C CA . PHE A 1 453 ? -21.183 6.026 32.326 1.00 86.50 453 PHE A CA 1
ATOM 3739 C C . PHE A 1 453 ? -22.361 6.215 31.363 1.00 86.50 453 PHE A C 1
ATOM 3741 O O . PHE A 1 453 ? -22.676 7.342 30.996 1.00 86.50 453 PHE A O 1
ATOM 3748 N N . TYR A 1 454 ? -23.070 5.139 31.015 1.00 84.31 454 TYR A N 1
ATOM 3749 C CA . TYR A 1 454 ? -24.296 5.205 30.218 1.00 84.31 454 TYR A CA 1
ATOM 3750 C C . TYR A 1 454 ? -25.340 6.128 30.863 1.00 84.31 454 TYR A C 1
ATOM 3752 O O . TYR A 1 454 ? -25.875 7.026 30.219 1.00 84.31 454 TYR A O 1
ATOM 3760 N N . SER A 1 455 ? -25.582 5.946 32.163 1.00 83.94 455 SER A N 1
ATOM 3761 C CA . SER A 1 455 ? -26.593 6.695 32.918 1.00 83.94 455 SER A CA 1
ATOM 3762 C C . SER A 1 455 ? -26.268 8.187 33.041 1.00 83.94 455 SER A C 1
ATOM 3764 O O . SER A 1 455 ? -27.171 8.989 33.266 1.00 83.94 455 SER A O 1
ATOM 3766 N N . SER A 1 456 ? -24.996 8.576 32.907 1.00 84.88 456 SER A N 1
ATOM 3767 C CA . SER A 1 456 ? -24.574 9.978 32.954 1.00 84.88 456 SER A CA 1
ATOM 3768 C C . SER A 1 456 ? -24.577 10.686 31.595 1.00 84.88 456 SER A C 1
ATOM 3770 O O . SER A 1 456 ? -24.340 11.891 31.571 1.00 84.88 456 SER A O 1
ATOM 3772 N N . HIS A 1 457 ? -24.843 9.983 30.487 1.00 85.69 457 HIS A N 1
ATOM 3773 C CA . HIS A 1 457 ? -24.786 10.532 29.126 1.00 85.69 457 HIS A CA 1
ATOM 3774 C C . HIS A 1 457 ? -26.132 10.372 28.397 1.00 85.69 457 HIS A C 1
ATOM 3776 O O . HIS A 1 457 ? -26.380 9.382 27.706 1.00 85.69 457 HIS A O 1
ATOM 3782 N N . GLU A 1 458 ? -27.000 11.386 28.512 1.00 85.81 458 GLU A N 1
ATOM 3783 C CA . GLU A 1 458 ? -28.336 11.428 27.873 1.00 85.81 458 GLU A CA 1
ATOM 3784 C C . GLU A 1 458 ? -28.289 11.262 26.338 1.00 85.81 458 GLU A C 1
ATOM 3786 O O . GLU A 1 458 ? -29.246 10.796 25.712 1.00 85.81 458 GLU A O 1
ATOM 3791 N N . GLU A 1 459 ? -27.157 11.608 25.727 1.00 88.38 459 GLU A N 1
ATOM 3792 C CA . GLU A 1 459 ? -26.896 11.499 24.289 1.00 88.38 459 GLU A CA 1
ATOM 3793 C C . GLU A 1 459 ? -26.966 10.047 23.796 1.00 88.38 459 GLU A C 1
ATOM 3795 O O . GLU A 1 459 ? -27.506 9.799 22.719 1.00 88.38 459 GLU A O 1
ATOM 3800 N N . ILE A 1 460 ? -26.523 9.070 24.601 1.00 88.81 460 ILE A N 1
ATOM 3801 C CA . ILE A 1 460 ? -26.590 7.645 24.233 1.00 88.81 460 ILE A CA 1
ATOM 3802 C C . ILE A 1 460 ? -28.046 7.180 24.165 1.00 88.81 460 ILE A C 1
ATOM 3804 O O . ILE A 1 460 ? -28.443 6.488 23.228 1.00 88.81 460 ILE A O 1
ATOM 3808 N N . SER A 1 461 ? -28.859 7.589 25.143 1.00 88.38 461 SER A N 1
ATOM 3809 C CA . SER A 1 461 ? -30.287 7.252 25.164 1.00 88.38 461 SER A CA 1
ATOM 3810 C C . SER A 1 461 ? -31.012 7.869 23.966 1.00 88.38 461 SER A C 1
ATOM 3812 O O . SER A 1 461 ? -31.777 7.184 23.289 1.00 88.38 461 SER A O 1
ATOM 3814 N N . SER A 1 462 ? -30.703 9.130 23.648 1.00 90.38 462 SER A N 1
ATOM 3815 C CA . SER A 1 462 ? -31.244 9.818 22.467 1.00 90.38 462 SER A CA 1
ATOM 3816 C C . SER A 1 462 ? -30.853 9.107 21.164 1.00 90.38 462 SER A C 1
ATOM 3818 O O . SER A 1 462 ? -31.694 8.896 20.292 1.00 90.38 462 SER A O 1
ATOM 3820 N N . PHE A 1 463 ? -29.596 8.666 21.054 1.00 91.81 463 PHE A N 1
ATOM 3821 C CA . PHE A 1 463 ? -29.109 7.896 19.910 1.00 91.81 463 PHE A CA 1
ATOM 3822 C C . PHE A 1 463 ? -29.819 6.537 19.776 1.00 91.81 463 PHE A C 1
ATOM 3824 O O . PHE A 1 463 ? -30.195 6.137 18.676 1.00 91.81 463 PHE A O 1
ATOM 3831 N N . PHE A 1 464 ? -30.071 5.828 20.882 1.00 92.94 464 PHE A N 1
ATOM 3832 C CA . PHE A 1 464 ? -30.815 4.562 20.859 1.00 92.94 464 PHE A CA 1
ATOM 3833 C C . PHE A 1 464 ? -32.256 4.735 20.380 1.00 92.94 464 PHE A C 1
ATOM 3835 O O . PHE A 1 464 ? -32.736 3.912 19.596 1.00 92.94 464 PHE A O 1
ATOM 3842 N N . GLU A 1 465 ? -32.947 5.796 20.805 1.00 92.62 465 GLU A N 1
ATOM 3843 C CA . GLU A 1 465 ? -34.282 6.120 20.291 1.00 92.62 465 GLU A CA 1
ATOM 3844 C C . GLU A 1 465 ? -34.255 6.343 18.776 1.00 92.62 465 GLU A C 1
ATOM 3846 O O . GLU A 1 465 ? -35.109 5.821 18.054 1.00 92.62 465 GLU A O 1
ATOM 3851 N N . GLU A 1 466 ? -33.243 7.055 18.280 1.00 92.00 466 GLU A N 1
ATOM 3852 C CA . GLU A 1 466 ? -33.062 7.295 16.852 1.00 92.00 466 GLU A CA 1
ATOM 3853 C C . GLU A 1 466 ? -32.829 5.984 16.084 1.00 92.00 466 GLU A C 1
ATOM 3855 O O . GLU A 1 466 ? -33.559 5.680 15.137 1.00 92.00 466 GLU A O 1
ATOM 3860 N N . VAL A 1 467 ? -31.911 5.131 16.551 1.00 93.19 467 VAL A N 1
ATOM 3861 C CA . VAL A 1 467 ? -31.660 3.801 15.967 1.00 93.19 467 VAL A CA 1
ATOM 3862 C C . VAL A 1 467 ? -32.922 2.929 15.971 1.00 93.19 467 VAL A C 1
ATOM 3864 O O . VAL A 1 467 ? -33.193 2.219 14.998 1.00 93.19 467 VAL A O 1
ATOM 3867 N N . LEU A 1 468 ? -33.738 2.985 17.026 1.00 93.81 468 LEU A N 1
ATOM 3868 C CA . LEU A 1 468 ? -34.997 2.240 17.091 1.00 93.81 468 LEU A CA 1
ATOM 3869 C C . LEU A 1 468 ? -36.033 2.725 16.067 1.00 93.81 468 LEU A C 1
ATOM 3871 O O . LEU A 1 468 ? -36.832 1.917 15.579 1.00 93.81 468 LEU A O 1
ATOM 3875 N N . LEU A 1 469 ? -36.008 4.012 15.716 1.00 92.25 469 LEU A N 1
ATOM 3876 C CA . LEU A 1 469 ? -36.908 4.617 14.736 1.00 92.25 469 LEU A CA 1
ATOM 3877 C C . LEU A 1 469 ? -36.475 4.343 13.291 1.00 92.25 469 LEU A C 1
ATOM 3879 O O . LEU A 1 469 ? -37.309 3.926 12.482 1.00 92.25 469 LEU A O 1
ATOM 3883 N N . CYS A 1 470 ? -35.203 4.576 12.959 1.00 91.00 470 CYS A N 1
ATOM 3884 C CA . CYS A 1 470 ? -34.722 4.582 11.572 1.00 91.00 470 CYS A CA 1
ATOM 3885 C C . CYS A 1 470 ? -33.620 3.560 11.248 1.00 91.00 470 CYS A C 1
ATOM 3887 O O . CYS A 1 470 ? -33.342 3.348 10.070 1.00 91.00 470 CYS A O 1
ATOM 3889 N N . GLY A 1 471 ? -33.045 2.880 12.242 1.00 89.69 471 GLY A N 1
ATOM 3890 C CA . GLY A 1 471 ? -31.985 1.890 12.041 1.00 89.69 471 GLY A CA 1
ATOM 3891 C C . GLY A 1 471 ? -32.446 0.590 11.369 1.00 89.69 471 GLY A C 1
ATOM 3892 O O . GLY A 1 471 ? -33.637 0.317 11.176 1.00 89.69 471 GLY A O 1
ATOM 3893 N N . THR A 1 472 ? -31.475 -0.258 11.028 1.00 94.06 472 THR A N 1
ATOM 3894 C CA . THR A 1 472 ? -31.729 -1.609 10.498 1.00 94.06 472 THR A CA 1
ATOM 3895 C C . THR A 1 472 ? -32.274 -2.544 11.584 1.00 94.06 472 THR A C 1
ATOM 3897 O O . THR A 1 472 ? -32.101 -2.299 12.777 1.00 94.06 472 THR A O 1
ATOM 3900 N N . GLU A 1 473 ? -32.920 -3.652 11.202 1.00 94.75 473 GLU A N 1
ATOM 3901 C CA . GLU A 1 473 ? -33.439 -4.622 12.185 1.00 94.75 473 GLU A CA 1
ATOM 3902 C C . GLU A 1 473 ? -32.340 -5.250 13.052 1.00 94.75 473 GLU A C 1
ATOM 3904 O O . GLU A 1 473 ? -32.586 -5.559 14.216 1.00 94.75 473 GLU A O 1
ATOM 3909 N N . GLU A 1 474 ? -31.127 -5.385 12.515 1.00 95.81 474 GLU A N 1
ATOM 3910 C CA . GLU A 1 474 ? -29.959 -5.848 13.265 1.00 95.81 474 GLU A CA 1
ATOM 3911 C C . GLU A 1 474 ? -29.566 -4.851 14.361 1.00 95.81 474 GLU A C 1
ATOM 3913 O O . GLU A 1 474 ? -29.458 -5.225 15.526 1.00 95.81 474 GLU A O 1
ATOM 3918 N N . MET A 1 475 ? -29.464 -3.561 14.027 1.00 95.00 475 MET A N 1
ATOM 3919 C CA . MET A 1 475 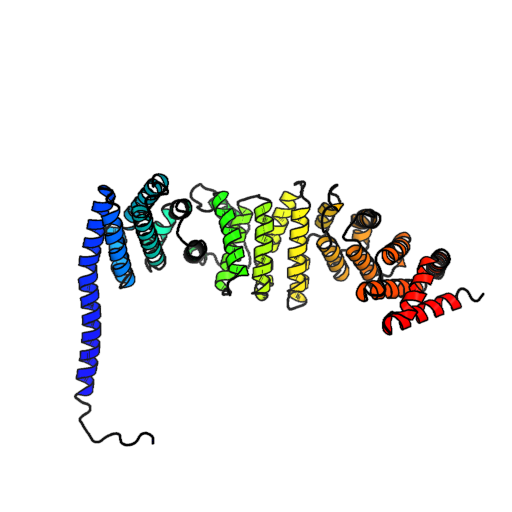? -29.172 -2.515 15.017 1.00 95.00 475 MET A CA 1
ATOM 3920 C C . MET A 1 475 ? -30.244 -2.453 16.105 1.00 95.00 475 MET A C 1
ATOM 3922 O O . MET A 1 475 ? -29.927 -2.363 17.288 1.00 95.00 475 MET A O 1
ATOM 3926 N N . LYS A 1 476 ? -31.524 -2.549 15.719 1.00 95.31 476 LYS A N 1
ATOM 3927 C CA . LYS A 1 476 ? -32.645 -2.566 16.669 1.00 95.31 476 LYS A CA 1
ATOM 3928 C C . LYS A 1 476 ? -32.583 -3.759 17.612 1.00 95.31 476 LYS A C 1
ATOM 3930 O O . LYS A 1 476 ? -32.971 -3.625 18.768 1.00 95.31 476 LYS A O 1
ATOM 3935 N N . ALA A 1 477 ? -32.158 -4.923 17.123 1.00 96.06 477 ALA A N 1
ATOM 3936 C CA . ALA A 1 477 ? -31.974 -6.098 17.965 1.00 96.06 477 ALA A CA 1
ATOM 3937 C C . ALA A 1 477 ? -30.877 -5.850 19.009 1.00 96.06 477 ALA A C 1
ATOM 3939 O O . ALA A 1 477 ? -31.136 -6.036 20.193 1.00 96.06 477 ALA A O 1
ATOM 3940 N N . ILE A 1 478 ? -29.723 -5.318 18.594 1.00 96.00 478 ILE A N 1
ATOM 3941 C CA . ILE A 1 478 ? -28.610 -5.019 19.507 1.00 96.00 478 ILE A CA 1
ATOM 3942 C C . ILE A 1 478 ? -29.013 -3.977 20.561 1.00 96.00 478 ILE A C 1
ATOM 3944 O O . ILE A 1 478 ? -28.736 -4.168 21.741 1.00 96.00 478 ILE A O 1
ATOM 3948 N N . VAL A 1 479 ? -29.714 -2.903 20.173 1.00 94.81 479 VAL A N 1
ATOM 3949 C CA . VAL A 1 479 ? -30.201 -1.892 21.132 1.00 94.81 479 VAL A CA 1
ATOM 3950 C C . VAL A 1 479 ? -31.128 -2.515 22.178 1.00 94.81 479 VAL A C 1
ATOM 3952 O O . VAL A 1 479 ? -30.991 -2.217 23.362 1.00 94.81 479 VAL A O 1
ATOM 3955 N N . ARG A 1 480 ? -32.042 -3.407 21.773 1.00 94.69 480 ARG A N 1
ATOM 3956 C CA . ARG A 1 480 ? -32.928 -4.111 22.718 1.00 94.69 480 ARG A CA 1
ATOM 3957 C C . ARG A 1 480 ? -32.141 -5.007 23.670 1.00 94.69 480 ARG A C 1
ATOM 3959 O O . ARG A 1 480 ? -32.458 -5.031 24.853 1.00 94.69 480 ARG A O 1
ATOM 3966 N N . ASP A 1 481 ? -31.121 -5.705 23.176 1.00 94.44 481 ASP A N 1
ATOM 3967 C CA . ASP A 1 481 ? -30.261 -6.547 24.013 1.00 94.44 481 ASP A CA 1
ATOM 3968 C C . ASP A 1 481 ? -29.496 -5.708 25.047 1.00 94.44 481 ASP A C 1
ATOM 3970 O O . ASP A 1 481 ? -29.435 -6.081 26.217 1.00 94.44 481 ASP A O 1
ATOM 3974 N N . ILE A 1 482 ? -28.976 -4.542 24.650 1.00 92.25 482 ILE A N 1
ATOM 3975 C CA . ILE A 1 482 ? -28.331 -3.599 25.574 1.00 92.25 482 ILE A CA 1
ATOM 3976 C C . ILE A 1 482 ? -29.332 -3.093 26.624 1.00 92.25 482 ILE A C 1
ATOM 3978 O O . ILE A 1 482 ? -29.011 -3.079 27.810 1.00 92.25 482 ILE A O 1
ATOM 3982 N N . GLN A 1 483 ? -30.545 -2.710 26.213 1.00 90.12 483 GLN A N 1
ATOM 3983 C CA . GLN A 1 483 ? -31.591 -2.236 27.129 1.00 90.12 483 GLN A CA 1
ATOM 3984 C C . GLN A 1 483 ? -31.969 -3.296 28.171 1.00 90.12 483 GLN A C 1
ATOM 3986 O O . GLN A 1 483 ? -32.067 -2.966 29.346 1.00 90.12 483 GLN A O 1
ATOM 3991 N N . ILE A 1 484 ? -32.094 -4.568 27.771 1.00 90.44 484 ILE A N 1
ATOM 3992 C CA . ILE A 1 484 ? -32.356 -5.675 28.705 1.00 90.44 484 ILE A CA 1
ATOM 3993 C C . ILE A 1 484 ? -31.260 -5.758 29.773 1.00 90.44 484 ILE A C 1
ATOM 3995 O O . ILE A 1 484 ? -31.573 -5.894 30.953 1.00 90.44 484 ILE A O 1
ATOM 3999 N N . ILE A 1 485 ? -29.986 -5.649 29.379 1.00 87.88 485 ILE A N 1
ATOM 4000 C CA . ILE A 1 485 ? -28.872 -5.687 30.335 1.00 87.88 485 ILE A CA 1
ATOM 4001 C C . ILE A 1 485 ? -28.942 -4.488 31.287 1.00 87.88 485 ILE A C 1
ATOM 4003 O O . ILE A 1 485 ? -28.776 -4.648 32.491 1.00 87.88 485 ILE A O 1
ATOM 4007 N N . ILE A 1 486 ? -29.213 -3.288 30.777 1.00 85.50 486 ILE A N 1
ATOM 4008 C CA . ILE A 1 486 ? -29.323 -2.087 31.616 1.00 85.50 486 ILE A CA 1
ATOM 4009 C C . ILE A 1 486 ? -30.460 -2.239 32.640 1.00 85.50 486 ILE A C 1
ATOM 4011 O O . ILE A 1 486 ? -30.241 -1.979 33.824 1.00 85.50 486 ILE A O 1
ATOM 4015 N N . ASP A 1 487 ? -31.628 -2.723 32.212 1.00 84.88 487 ASP A N 1
ATOM 4016 C CA . ASP A 1 487 ? -32.797 -2.941 33.074 1.00 84.88 487 ASP A CA 1
ATOM 4017 C C . ASP A 1 487 ? -32.526 -3.995 34.168 1.00 84.88 487 ASP A C 1
ATOM 4019 O O . ASP A 1 487 ? -32.997 -3.863 35.299 1.00 84.88 487 ASP A O 1
ATOM 4023 N N . GLU A 1 488 ? -31.738 -5.035 33.867 1.00 84.31 488 GLU A N 1
ATOM 4024 C CA . GLU A 1 488 ? -31.339 -6.054 34.850 1.00 84.31 488 GLU A CA 1
ATOM 4025 C C . GLU A 1 488 ? -30.466 -5.482 35.977 1.00 84.31 488 GLU A C 1
ATOM 4027 O O . GLU A 1 488 ? -30.544 -5.949 37.118 1.00 84.31 488 GLU A O 1
ATOM 4032 N N . PHE A 1 489 ? -29.656 -4.464 35.681 1.00 77.38 489 PHE A N 1
ATOM 4033 C CA . PHE A 1 489 ? -28.761 -3.837 36.653 1.00 77.38 489 PHE A CA 1
ATOM 4034 C C . PHE A 1 489 ? -29.329 -2.567 37.300 1.00 77.38 489 PHE A C 1
ATOM 4036 O O . PHE A 1 489 ? -28.792 -2.125 38.319 1.00 77.38 489 PHE A O 1
ATOM 4043 N N . ASN A 1 490 ? -30.402 -1.991 36.754 1.00 67.56 490 ASN A N 1
ATOM 4044 C CA . ASN A 1 490 ? -31.057 -0.806 37.301 1.00 67.56 490 ASN A CA 1
ATOM 4045 C C . ASN A 1 490 ? -32.595 -0.957 37.281 1.00 67.56 490 ASN A C 1
ATOM 4047 O O . ASN A 1 490 ? -33.265 -0.349 36.452 1.00 67.56 490 ASN A O 1
ATOM 4051 N N . PRO A 1 491 ? -33.177 -1.779 38.177 1.00 51.81 491 PRO A N 1
ATOM 4052 C CA . PRO A 1 491 ? -34.591 -2.164 38.122 1.00 51.81 491 PRO A CA 1
ATOM 4053 C C . PRO A 1 491 ? -35.590 -1.087 38.604 1.00 51.81 491 PRO A C 1
ATOM 4055 O O . PRO A 1 491 ? -36.748 -1.431 38.865 1.00 51.81 491 PRO A O 1
ATOM 4058 N N . GLU A 1 492 ? -35.162 0.169 38.791 1.00 46.72 492 GLU A N 1
ATOM 4059 C CA . GLU A 1 492 ? -35.985 1.268 39.343 1.00 46.72 492 GLU A CA 1
ATOM 4060 C C . GLU A 1 492 ? -36.689 2.131 38.289 1.00 46.72 492 GLU A C 1
ATOM 4062 O O . GLU A 1 492 ? -36.018 2.618 37.352 1.00 46.72 492 GLU A O 1
#

Nearest PDB structures (foldseek):
  3nmx-assembly2_B  TM=3.308E-01  e=8.493E-02  Homo sapiens
  3nmx-assembly1_A  TM=4.194E-01  e=5.596E-01  Homo sapiens
  9brd-assembly1_T  TM=3.189E-01  e=2.058E-01  Rattus norvegicus
  6x2r-assembly1_C  TM=2.394E-01  e=5.816E-01  Saccharomyces cerevisiae
  5jo8-assembly1_A  TM=3.358E-01  e=2.510E+00  Gallus gallus

Radius of gyration: 34.2 Å; Cα contacts (8 Å, |Δi|>4): 390; chains: 1; bounding box: 70×68×103 Å

Organism: NCBI:txid1144522

Secondary structure (DSSP, 8-state):
-----------HHHHHHHHHHHHHHHHHHHHHHHHHHHHHHHHHHHHHHHHHHHT-HHHHHHHHHHHHHHHHHHHHHHHHHHHHTTHHHHHHHHHHHHHHHHHH--TT-HHHHHHHHHHHHHHHHHHHHHHT-S-HHHHHHHHHSSHHHHHHTTTTSS-HHHHHHHHHHHHHHHGGGGTTS---S---HHHHHHHHGGGSTT-GGG-HHHHHHHHHHHHHHHHHS---HHHHHHHHHHHHHHHHH---HHHHHHHHHHHHHHHHH-TTHHHHHHHTTHHHHHHHHHHHHTTSS-SHHHHHHHHHHHHHHHH-SSHHHHHHHHHH--GGGTHHHHTSTTGGGS--HHHHHHHHHHHHTTSS-HHHHHHHTHHHHHHHHT-TT-TTHHHHHHHHHHHHHHH-GGGS-HHHHHHHHHHHHHH--TT-HHHHHHHHHHHHHHHT-S-HHHHHHHHHHHHT-HHHHHHHHHHHHHS-HHHHHHHHHHHHHHHHH---

Mean predicted aligned error: 16.71 Å